Protein 7QST (pdb70)

Nearest PDB structures (foldseek):
  7qst-assembly1_A  TM=1.003E+00  e=1.493E-77  Pyrococcus horikoshii
  7qss-assembly1_A  TM=9.217E-01  e=2.673E-54  Thermococcus litoralis
  7qsu-assembly1_A  TM=8.486E-01  e=2.628E-51  Thermococcus litoralis
  4o1s-assembly1_A  TM=8.705E-01  e=2.000E-12  Thermoplasma volcanium GSS1
  5o9i-assembly2_B  TM=8.134E-01  e=9.096E-09  Methanocaldococcus vulcanius M7

Structure (mmCIF, N/CA/C/O backbone):
data_7QST
#
_entry.id   7QST
#
_cell.length_a   91.080
_cell.length_b   81.870
_cell.length_c   67.690
_cell.angle_alpha   90.000
_cell.angle_beta   112.850
_cell.angle_gamma   90.000
#
_symmetry.space_group_name_H-M   'C 1 2 1'
#
loop_
_entity.id
_entity.type
_entity.pdbx_description
1 polymer 'V-type ATP synthase subunit A'
2 non-polymer 'CADMIUM ION'
3 non-polymer 'NICKEL (II) ION'
4 water water
#
loop_
_atom_site.group_PDB
_atom_site.id
_atom_site.type_symbol
_atom_site.label_atom_id
_atom_site.label_alt_id
_atom_site.label_comp_id
_atom_site.label_asym_id
_atom_site.label_entity_id
_atom_site.label_seq_id
_atom_site.pdbx_PDB_ins_code
_atom_site.Cartn_x
_atom_site.Cartn_y
_atom_site.Cartn_z
_atom_site.occupancy
_atom_site.B_iso_or_equiv
_atom_site.auth_seq_id
_atom_site.auth_comp_id
_atom_site.auth_asym_id
_atom_site.auth_atom_id
_atom_site.pdbx_PDB_model_num
ATOM 1 N N . SER A 1 1 ? -16.07219 -24.92796 30.77191 1.000 58.99844 -2 SER A N 1
ATOM 2 C CA . SER A 1 1 ? -16.15503 -24.02857 29.63628 1.000 72.57505 -2 SER A CA 1
ATOM 3 C C . SER A 1 1 ? -15.93111 -22.59180 30.06527 1.000 73.49713 -2 SER A C 1
ATOM 4 O O . SER A 1 1 ? -16.08431 -22.24622 31.23365 1.000 89.95742 -2 SER A O 1
ATOM 7 N N . GLY A 1 2 ? -15.57475 -21.75131 29.10604 1.000 58.37644 -1 GLY A N 1
ATOM 8 C CA . GLY A 1 2 ? -15.54891 -20.32721 29.29827 1.000 71.57551 -1 GLY A CA 1
ATOM 9 C C . GLY A 1 2 ? -16.85385 -19.63214 28.93870 1.000 77.25144 -1 GLY A C 1
ATOM 10 O O . GLY A 1 2 ? -17.94549 -20.21701 28.95411 1.000 72.17461 -1 GLY A O 1
ATOM 11 N N . LYS A 1 3 ? -16.72836 -18.34129 28.65061 1.000 66.68406 0 LYS A N 1
ATOM 12 C CA . LYS A 1 3 ? -17.84059 -17.48733 28.27418 1.000 61.00817 0 LYS A CA 1
ATOM 13 C C . LYS A 1 3 ? -17.84720 -17.45508 26.75919 1.000 64.15174 0 LYS A C 1
ATOM 14 O O . LYS A 1 3 ? -16.95195 -16.86946 26.14565 1.000 70.09672 0 LYS A O 1
ATOM 20 N N . ALA A 1 4 ? -18.83116 -18.09428 26.14510 1.000 49.49842 1 ALA A N 1
ATOM 21 C CA . ALA A 1 4 ? -18.69337 -18.33651 24.72502 1.000 52.09743 1 ALA A CA 1
ATOM 22 C C . ALA A 1 4 ? -20.07528 -18.39821 24.09181 1.000 54.85289 1 ALA A C 1
ATOM 23 O O . ALA A 1 4 ? -21.10035 -18.43670 24.78066 1.000 53.93692 1 ALA A O 1
ATOM 25 N N . VAL A 1 5 ? -20.08841 -18.43356 22.76011 1.000 43.50790 2 VAL A N 1
ATOM 26 C CA . VAL A 1 5 ? -21.31111 -18.29594 21.97215 1.000 47.80552 2 VAL A CA 1
ATOM 27 C C . VAL A 1 5 ? -21.38547 -19.39711 20.92642 1.000 47.17399 2 VAL A C 1
ATOM 28 O O . VAL A 1 5 ? -20.40032 -20.05166 20.58849 1.000 44.40508 2 VAL A O 1
ATOM 32 N N . ASP A 1 6 ? -22.57268 -19.55715 20.37077 1.000 63.07399 3 ASP A N 1
ATOM 33 C CA . ASP A 1 6 ? -22.75222 -20.53539 19.31585 1.000 37.21120 3 ASP A CA 1
ATOM 34 C C . ASP A 1 6 ? -21.97572 -20.14543 18.05208 1.000 44.02671 3 ASP A C 1
ATOM 35 O O . ASP A 1 6 ? -21.76246 -18.95917 17.75207 1.000 38.95186 3 ASP A O 1
ATOM 40 N N . GLY A 1 7 ? -21.54050 -21.17348 17.31187 1.000 43.91164 4 GLY A N 1
ATOM 41 C CA . GLY A 1 7 ? -20.71758 -20.95427 16.12809 1.000 41.27733 4 GLY A CA 1
ATOM 42 C C . GLY A 1 7 ? -21.41487 -20.19386 15.00845 1.000 50.05386 4 GLY A C 1
ATOM 43 O O . GLY A 1 7 ? -20.74038 -19.58663 14.16835 1.000 60.25779 4 GLY A O 1
ATOM 44 N N . ASP A 1 8 ? -22.76606 -20.19706 14.98172 1.000 40.11906 5 ASP A N 1
ATOM 45 C CA . ASP A 1 8 ? -23.50922 -19.39222 13.99761 1.000 51.86172 5 ASP A CA 1
ATOM 46 C C . ASP A 1 8 ? -23.68257 -17.92273 14.39913 1.000 50.74255 5 ASP A C 1
ATOM 47 O O . ASP A 1 8 ? -24.12256 -17.12125 13.56532 1.000 56.25998 5 ASP A O 1
ATOM 52 N N . THR A 1 9 ? -23.35296 -17.55681 15.63744 1.000 48.55328 6 THR A N 1
ATOM 53 C CA . THR A 1 9 ? -23.46021 -16.18103 16.10406 1.000 49.41396 6 THR A CA 1
ATOM 54 C C . THR A 1 9 ? -22.69254 -15.25339 15.17228 1.000 57.82985 6 THR A C 1
ATOM 55 O O . THR A 1 9 ? -21.48290 -15.41556 14.99318 1.000 59.01198 6 THR A O 1
ATOM 59 N N . LEU A 1 10 ? -23.38904 -14.30266 14.55146 1.000 55.20323 7 LEU A N 1
ATOM 60 C CA . LEU A 1 10 ? -22.70717 -13.35631 13.67825 1.000 56.49228 7 LEU A CA 1
ATOM 61 C C . LEU A 1 10 ? -21.86190 -12.37328 14.49433 1.000 52.38270 7 LEU A C 1
ATOM 62 O O . LEU A 1 10 ? -22.23668 -11.96276 15.59882 1.000 50.93574 7 LEU A O 1
ATOM 67 N N . VAL A 1 11 ? -20.71482 -11.98984 13.93933 1.000 47.27518 8 VAL A N 1
ATOM 68 C CA . VAL A 1 11 ? -19.83635 -10.96078 14.49206 1.000 38.97528 8 VAL A CA 1
ATOM 69 C C . VAL A 1 11 ? -19.52860 -9.94753 13.38863 1.000 54.40742 8 VAL A C 1
ATOM 70 O O . VAL A 1 11 ? -19.20171 -10.33598 12.25411 1.000 52.24799 8 VAL A O 1
ATOM 74 N N . LEU A 1 12 ? -19.63517 -8.65275 13.71537 1.000 49.04029 9 LEU A N 1
ATOM 75 C CA . LEU A 1 12 ? -19.23144 -7.59729 12.79802 1.000 52.63011 9 LEU A CA 1
ATOM 76 C C . LEU A 1 12 ? -17.73465 -7.34211 12.94070 1.000 57.30650 9 LEU A C 1
ATOM 77 O O . LEU A 1 12 ? -17.28486 -6.88446 13.99551 1.000 74.33962 9 LEU A O 1
ATOM 82 N N . THR A 1 13 ? -16.96534 -7.62016 11.87852 1.000 55.06451 10 THR A N 1
ATOM 83 C CA . THR A 1 13 ? -15.53828 -7.32974 11.82757 1.000 59.10183 10 THR A CA 1
ATOM 84 C C . THR A 1 13 ? -15.20829 -6.41874 10.64909 1.000 71.42662 10 THR A C 1
ATOM 85 O O . THR A 1 13 ? -15.90530 -6.41707 9.62230 1.000 74.99562 10 THR A O 1
ATOM 89 N N . LYS A 1 14 ? -14.09923 -5.67965 10.79799 1.000 59.36938 11 LYS A N 1
ATOM 90 C CA . LYS A 1 14 ? -13.59344 -4.82163 9.72783 1.000 68.61914 11 LYS A CA 1
ATOM 91 C C . LYS A 1 14 ? -12.97584 -5.63835 8.59625 1.000 76.74217 11 LYS A C 1
ATOM 92 O O . LYS A 1 14 ? -13.18955 -5.33690 7.41364 1.000 89.35257 11 LYS A O 1
ATOM 98 N N . GLU A 1 15 ? -12.21524 -6.68057 8.94519 1.000 73.13108 12 GLU A N 1
ATOM 99 C CA . GLU A 1 15 ? -11.43104 -7.44555 7.98060 1.000 79.51022 12 GLU A CA 1
ATOM 100 C C . GLU A 1 15 ? -12.27847 -8.39532 7.14959 1.000 80.07038 12 GLU A C 1
ATOM 101 O O . GLU A 1 15 ? -11.89283 -8.72641 6.02244 1.000 87.69746 12 GLU A O 1
ATOM 107 N N . PHE A 1 16 ? -13.41037 -8.86361 7.68222 1.000 71.30121 13 PHE A N 1
ATOM 108 C CA . PHE A 1 16 ? -14.22043 -9.85481 6.98482 1.000 71.20558 13 PHE A CA 1
ATOM 109 C C . PHE A 1 16 ? -15.69678 -9.48399 6.88375 1.000 72.57607 13 PHE A C 1
ATOM 110 O O . PHE A 1 16 ? -16.47489 -10.28076 6.35357 1.000 65.19586 13 PHE A O 1
ATOM 118 N N . GLY A 1 17 ? -16.10698 -8.30848 7.36827 1.000 70.85354 14 GLY A N 1
ATOM 119 C CA . GLY A 1 17 ? -17.51940 -7.97489 7.38175 1.000 53.57489 14 GLY A CA 1
ATOM 120 C C . GLY A 1 17 ? -18.27464 -8.75241 8.44914 1.000 59.33684 14 GLY A C 1
ATOM 121 O O . GLY A 1 17 ? -17.73551 -9.09483 9.50618 1.000 70.61188 14 GLY A O 1
ATOM 122 N N . LEU A 1 18 ? -19.55644 -8.99310 8.18052 1.000 61.63757 15 LEU A N 1
ATOM 123 C CA . LEU A 1 18 ? -20.43232 -9.71342 9.10121 1.000 62.80183 15 LEU A CA 1
ATOM 124 C C . LEU A 1 18 ? -20.30517 -11.21556 8.84988 1.000 54.96947 15 LEU A C 1
ATOM 125 O O . LEU A 1 18 ? -20.64703 -11.70301 7.76709 1.000 70.65137 15 LEU A O 1
ATOM 130 N N . ILE A 1 19 ? -19.81261 -11.95493 9.84086 1.000 62.73278 16 ILE A N 1
ATOM 131 C CA . ILE A 1 19 ? -19.39710 -13.33742 9.60903 1.000 45.23960 16 ILE A CA 1
ATOM 132 C C . ILE A 1 19 ? -19.75831 -14.18238 10.82403 1.000 52.87566 16 ILE A C 1
ATOM 133 O O . ILE A 1 19 ? -19.69147 -13.71328 11.96325 1.000 57.40135 16 ILE A O 1
ATOM 138 N N . LYS A 1 20 ? -20.17740 -15.42144 10.59063 1.000 56.61835 17 LYS A N 1
ATOM 139 C CA . LYS A 1 20 ? -20.38448 -16.32160 11.71673 1.000 53.76972 17 LYS A CA 1
ATOM 140 C C . LYS A 1 20 ? -19.06375 -16.55483 12.44839 1.000 52.57190 17 LYS A C 1
ATOM 141 O O . LYS A 1 20 ? -17.99628 -16.64876 11.83539 1.000 58.60347 17 LYS A O 1
ATOM 147 N N . ILE A 1 21 ? -19.14063 -16.62714 13.77584 1.000 43.21654 18 ILE A N 1
ATOM 148 C CA . ILE A 1 21 ? -17.93196 -16.70226 14.59308 1.000 51.98962 18 ILE A CA 1
ATOM 149 C C . ILE A 1 21 ? -17.14856 -18.00292 14.34655 1.000 58.24836 18 ILE A C 1
ATOM 150 O O . ILE A 1 21 ? -15.91556 -17.99968 14.43675 1.000 55.04723 18 ILE A O 1
ATOM 155 N N . LYS A 1 22 ? -17.81142 -19.12610 14.00745 1.000 46.33368 19 LYS A N 1
ATOM 156 C CA . LYS A 1 22 ? -17.02411 -20.32337 13.68511 1.000 53.19884 19 LYS A CA 1
ATOM 157 C C . LYS A 1 22 ? -16.18678 -20.11294 12.42092 1.000 59.71713 19 LYS A C 1
ATOM 158 O O . LYS A 1 22 ? -15.05090 -20.59942 12.33277 1.000 63.09840 19 LYS A O 1
ATOM 164 N N . GLU A 1 23 ? -16.70627 -19.33912 11.45143 1.000 63.61570 20 GLU A N 1
ATOM 165 C CA . GLU A 1 23 ? -15.97049 -19.09093 10.20724 1.000 60.77274 20 GLU A CA 1
ATOM 166 C C . GLU A 1 23 ? -14.83369 -18.09458 10.40694 1.000 53.79269 20 GLU A C 1
ATOM 167 O O . GLU A 1 23 ? -13.78905 -18.21378 9.76403 1.000 64.14339 20 GLU A O 1
ATOM 173 N N . LEU A 1 24 ? -15.02026 -17.11517 11.29426 1.000 51.78585 21 LEU A N 1
ATOM 174 C CA . LEU A 1 24 ? -13.92609 -16.24581 11.70369 1.000 59.30294 21 LEU A CA 1
ATOM 175 C C . LEU A 1 24 ? -12.85163 -17.03451 12.44062 1.000 64.98359 21 LEU A C 1
ATOM 176 O O . LEU A 1 24 ? -11.64427 -16.84533 12.19982 1.000 62.77004 21 LEU A O 1
ATOM 181 N N . TYR A 1 25 ? -13.27719 -17.93115 13.33771 1.000 55.74690 22 TYR A N 1
ATOM 182 C CA . TYR A 1 25 ? -12.31236 -18.70166 14.10264 1.000 58.26552 22 TYR A CA 1
ATOM 183 C C . TYR A 1 25 ? -11.45823 -19.54240 13.17734 1.000 58.34823 22 TYR A C 1
ATOM 184 O O . TYR A 1 25 ? -10.23356 -19.59923 13.33845 1.000 65.74794 22 TYR A O 1
ATOM 193 N N . GLU A 1 26 ? -12.08218 -20.16468 12.17199 1.000 65.90525 23 GLU A N 1
ATOM 194 C CA . GLU A 1 26 ? -11.31987 -20.97051 11.22163 1.000 70.37745 23 GLU A CA 1
ATOM 195 C C . GLU A 1 26 ? -10.26343 -20.14411 10.49053 1.000 68.80262 23 GLU A C 1
ATOM 196 O O . GLU A 1 26 ? -9.24028 -20.68768 10.06702 1.000 84.65206 23 GLU A O 1
ATOM 202 N N . LYS A 1 27 ? -10.47993 -18.83328 10.34538 1.000 59.93901 24 LYS A N 1
ATOM 203 C CA . LYS A 1 27 ? -9.51597 -17.97723 9.65771 1.000 69.43532 24 LYS A CA 1
ATOM 204 C C . LYS A 1 27 ? -8.40543 -17.47896 10.57963 1.000 69.71388 24 LYS A C 1
ATOM 205 O O . LYS A 1 27 ? -7.27900 -17.24899 10.11677 1.000 64.68527 24 LYS A O 1
ATOM 211 N N . LEU A 1 28 ? -8.69156 -17.28173 11.86682 1.000 66.03038 25 LEU A N 1
ATOM 212 C CA . LEU A 1 28 ? -7.65842 -16.81436 12.78299 1.000 66.71988 25 LEU A CA 1
ATOM 213 C C . LEU A 1 28 ? -6.98204 -17.94020 13.55105 1.000 66.59988 25 LEU A C 1
ATOM 214 O O . LEU A 1 28 ? -6.00016 -17.68821 14.24899 1.000 74.06761 25 LEU A O 1
ATOM 219 N N . ASP A 1 29 ? -7.46601 -19.16892 13.40705 1.000 71.87080 26 ASP A N 1
ATOM 220 C CA . ASP A 1 29 ? -6.99163 -20.30654 14.18986 1.000 78.49664 26 ASP A CA 1
ATOM 221 C C . ASP A 1 29 ? -5.48455 -20.52606 14.04632 1.000 71.55389 26 ASP A C 1
ATOM 222 O O . ASP A 1 29 ? -4.95327 -20.65706 12.93761 1.000 69.55556 26 ASP A O 1
ATOM 227 N N . GLY A 1 30 ? -4.79574 -20.57622 15.18392 1.000 65.29647 27 GLY A N 1
ATOM 228 C CA . GLY A 1 30 ? -3.36621 -20.79612 15.20508 1.000 58.56039 27 GLY A CA 1
ATOM 229 C C . GLY A 1 30 ? -2.50826 -19.71305 14.57701 1.000 67.53732 27 GLY A C 1
ATOM 230 O O . GLY A 1 30 ? -1.27893 -19.86333 14.55323 1.000 81.97887 27 GLY A O 1
ATOM 231 N N . LYS A 1 31 ? -3.09592 -18.63169 14.06349 1.000 63.77150 28 LYS A N 1
ATOM 232 C CA . LYS A 1 31 ? -2.32225 -17.55108 13.44993 1.000 68.00057 28 LYS A CA 1
ATOM 233 C C . LYS A 1 31 ? -1.82477 -16.64535 14.57128 1.000 70.49792 28 LYS A C 1
ATOM 234 O O . LYS A 1 31 ? -2.34283 -15.55898 14.83501 1.000 83.88726 28 LYS A O 1
ATOM 240 N N . GLY A 1 32 ? -0.79771 -17.11648 15.23485 1.000 78.17498 29 GLY A N 1
ATOM 241 C CA . GLY A 1 32 ? -0.26074 -16.53742 16.43622 1.000 76.06787 29 GLY A CA 1
ATOM 242 C C . GLY A 1 32 ? 0.21477 -17.65576 17.34480 1.000 76.70436 29 GLY A C 1
ATOM 243 O O . GLY A 1 32 ? 0.56988 -18.73554 16.87717 1.000 82.36276 29 GLY A O 1
ATOM 244 N N . ARG A 1 33 ? 0.18614 -17.37935 18.64133 1.000 69.23265 30 ARG A N 1
ATOM 245 C CA . ARG A 1 33 ? 0.68513 -18.31039 19.64447 1.000 60.02374 30 ARG A CA 1
ATOM 246 C C . ARG A 1 33 ? -0.48532 -19.09975 20.22699 1.000 63.75371 30 ARG A C 1
ATOM 247 O O . ARG A 1 33 ? -1.46997 -18.50864 20.68453 1.000 58.01833 30 ARG A O 1
ATOM 255 N N . LYS A 1 34 ? -0.37827 -20.43040 20.21335 1.000 59.09247 31 LYS A N 1
ATOM 256 C CA . LYS A 1 34 ? -1.50549 -21.31129 20.50827 1.000 52.27586 31 LYS A CA 1
ATOM 257 C C . LYS A 1 34 ? -1.25989 -22.11412 21.77785 1.000 60.55338 31 LYS A C 1
ATOM 258 O O . LYS A 1 34 ? -0.15491 -22.62058 22.00433 1.000 60.72537 31 LYS A O 1
ATOM 264 N N . ILE A 1 35 ? -2.31135 -22.23851 22.58415 1.000 55.34306 32 ILE A N 1
ATOM 265 C CA . ILE A 1 35 ? -2.32233 -23.01845 23.81029 1.000 53.05007 32 ILE A CA 1
ATOM 266 C C . ILE A 1 35 ? -3.50642 -23.97236 23.71735 1.000 57.07169 32 ILE A C 1
ATOM 267 O O . ILE A 1 35 ? -4.64234 -23.53320 23.49908 1.000 57.42388 32 ILE A O 1
ATOM 272 N N . VAL A 1 36 ? -3.25269 -25.26427 23.91792 1.000 56.72125 33 VAL A N 1
ATOM 273 C CA . VAL A 1 36 ? -4.28113 -26.29684 23.84647 1.000 56.62936 33 VAL A CA 1
ATOM 274 C C . VAL A 1 36 ? -4.36279 -27.00238 25.19527 1.000 61.89916 33 VAL A C 1
ATOM 275 O O . VAL A 1 36 ? -3.33606 -27.41822 25.74799 1.000 64.27247 33 VAL A O 1
ATOM 279 N N . GLU A 1 37 ? -5.58251 -27.14242 25.72010 1.000 65.61012 34 GLU A N 1
ATOM 280 C CA . GLU A 1 37 ? -5.82211 -27.85276 26.98025 1.000 65.65374 34 GLU A CA 1
ATOM 281 C C . GLU A 1 37 ? -7.06791 -28.71844 26.80572 1.000 49.16562 34 GLU A C 1
ATOM 282 O O . GLU A 1 37 ? -8.20066 -28.22114 26.86692 1.000 57.42889 34 GLU A O 1
ATOM 288 N N . GLY A 1 38 ? -6.85464 -30.00983 26.57156 1.000 60.94272 35 GLY A N 1
ATOM 289 C CA . GLY A 1 38 ? -7.97203 -30.88581 26.24492 1.000 65.02097 35 GLY A CA 1
ATOM 290 C C . GLY A 1 38 ? -8.72491 -30.37077 25.02457 1.000 75.08619 35 GLY A C 1
ATOM 291 O O . GLY A 1 38 ? -8.13091 -30.05372 23.98684 1.000 74.25148 35 GLY A O 1
ATOM 292 N N . ASN A 1 39 ? -10.04866 -30.25516 25.16149 1.000 74.75452 36 ASN A N 1
ATOM 293 C CA . ASN A 1 39 ? -10.93765 -29.79930 24.09979 1.000 72.45008 36 ASN A CA 1
ATOM 294 C C . ASN A 1 39 ? -10.99659 -28.27849 23.96868 1.000 73.11237 36 ASN A C 1
AT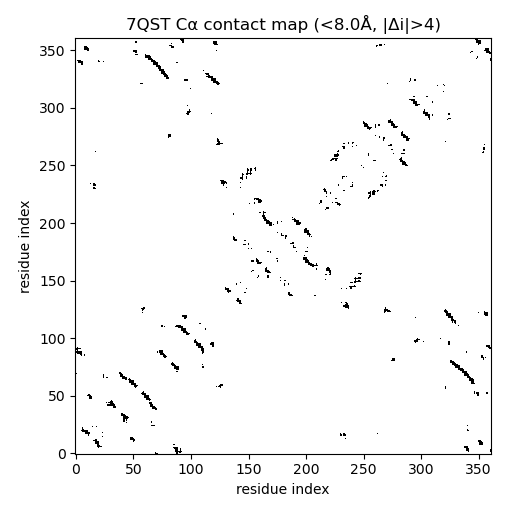OM 295 O O . ASN A 1 39 ? -11.83223 -27.78026 23.19506 1.000 66.69501 36 ASN A O 1
ATOM 300 N N . GLU A 1 40 ? -10.15707 -27.53114 24.69220 1.000 59.49175 37 GLU A N 1
ATOM 301 C CA . GLU A 1 40 ? -10.15968 -26.07804 24.58378 1.000 51.91517 37 GLU A CA 1
ATOM 302 C C . GLU A 1 40 ? -8.86911 -25.59203 23.94219 1.000 48.65875 37 GLU A C 1
ATOM 303 O O . GLU A 1 40 ? -7.80414 -26.18889 24.11794 1.000 61.02732 37 GLU A O 1
ATOM 309 N N . GLU A 1 41 ? -8.97021 -24.48047 23.22115 1.000 47.78069 38 GLU A N 1
ATOM 310 C CA . GLU A 1 41 ? -7.84860 -23.89717 22.49315 1.000 56.07441 38 GLU A CA 1
ATOM 311 C C . GLU A 1 41 ? -7.94079 -22.38132 22.52721 1.000 51.60270 38 GLU A C 1
ATOM 312 O O . GLU A 1 41 ? -9.02337 -21.81143 22.34299 1.000 58.44562 38 GLU A O 1
ATOM 318 N N . TRP A 1 42 ? -6.79633 -21.73949 22.75152 1.000 50.28821 39 TRP A N 1
ATOM 319 C CA . TRP A 1 42 ? -6.67643 -20.29271 22.73852 1.000 44.30655 39 TRP A CA 1
ATOM 320 C C . TRP A 1 42 ? -5.55022 -19.89670 21.79849 1.000 56.62078 39 TRP A C 1
ATOM 321 O O . TRP A 1 42 ? -4.47637 -20.51364 21.80860 1.000 58.54539 39 TRP A O 1
ATOM 332 N N . THR A 1 43 ? -5.79457 -18.87163 20.98075 1.000 46.91175 40 THR A N 1
ATOM 333 C CA . THR A 1 43 ? -4.75625 -18.29769 20.13219 1.000 51.16443 40 THR A CA 1
ATOM 334 C C . THR A 1 43 ? -4.62067 -16.81475 20.44279 1.000 55.29423 40 THR A C 1
ATOM 335 O O . THR A 1 43 ? -5.61386 -16.07375 20.41857 1.000 62.66514 40 THR A O 1
ATOM 339 N N . GLU A 1 44 ? -3.39982 -16.39968 20.76670 1.000 56.43244 41 GLU A N 1
ATOM 340 C CA . GLU A 1 44 ? -3.03131 -14.98954 20.83259 1.000 65.44518 41 GLU A CA 1
ATOM 341 C C . GLU A 1 44 ? -2.61271 -14.56169 19.43778 1.000 67.49972 41 GLU A C 1
ATOM 342 O O . GLU A 1 44 ? -1.56641 -15.00251 18.94091 1.000 82.19101 41 GLU A O 1
ATOM 348 N N . LEU A 1 45 ? -3.43048 -13.72487 18.80191 1.000 61.67989 42 LEU A N 1
ATOM 349 C CA . LEU A 1 45 ? -3.25848 -13.44835 17.38069 1.000 68.86664 42 LEU A CA 1
ATOM 350 C C . LEU A 1 45 ? -1.97369 -12.67845 17.13190 1.000 72.17811 42 LEU A C 1
ATOM 351 O O . LEU A 1 45 ? -1.69028 -11.69856 17.82709 1.000 70.83107 42 LEU A O 1
ATOM 356 N N . GLU A 1 46 ? -1.20664 -13.10373 16.12001 1.000 78.87442 43 GLU A N 1
ATOM 357 C CA . GLU A 1 46 ? -0.02472 -12.33524 15.73420 1.000 81.72939 43 GLU A CA 1
ATOM 358 C C . GLU A 1 46 ? -0.40954 -10.94338 15.25135 1.000 81.39276 43 GLU A C 1
ATOM 359 O O . GLU A 1 46 ? 0.31771 -9.97513 15.49388 1.000 92.43847 43 GLU A O 1
ATOM 365 N N . LYS A 1 47 ? -1.54573 -10.81861 14.57918 1.000 82.65621 44 LYS A N 1
ATOM 366 C CA . LYS A 1 47 ? -2.03281 -9.52193 14.10786 1.000 88.76258 44 LYS A CA 1
ATOM 367 C C . LYS A 1 47 ? -3.45888 -9.32731 14.59383 1.000 76.79700 44 LYS A C 1
ATOM 368 O O . LYS A 1 47 ? -4.37556 -10.01370 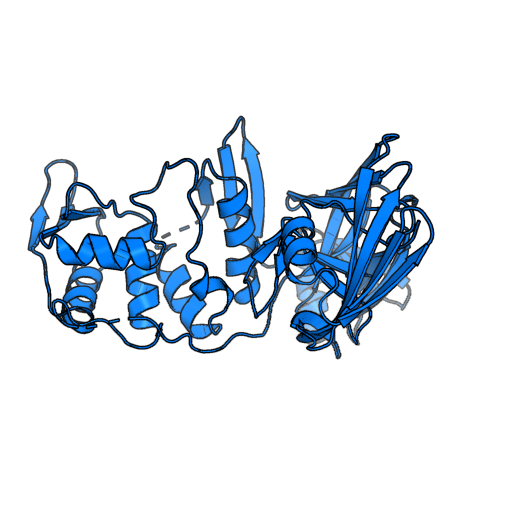14.09381 1.000 79.04356 44 LYS A O 1
ATOM 374 N N . PRO A 1 48 ? -3.69854 -8.42960 15.55006 1.000 67.80614 45 PRO A N 1
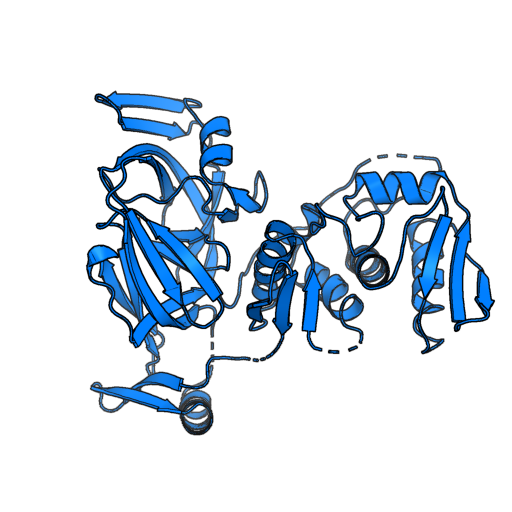ATOM 375 C CA . PRO A 1 48 ? -5.05970 -8.25350 16.06435 1.000 70.94745 45 PRO A CA 1
ATOM 376 C C . PRO A 1 48 ? -5.99233 -7.77230 14.96446 1.000 77.73336 45 PRO A C 1
ATOM 377 O O . PRO A 1 48 ? -5.57939 -7.10852 14.00900 1.000 86.97504 45 PRO A O 1
ATOM 381 N N . ILE A 1 49 ? -7.26289 -8.13121 15.09186 1.000 65.77351 46 ILE A N 1
ATOM 382 C CA . ILE A 1 49 ? -8.22607 -7.72007 14.07985 1.000 61.81109 46 ILE A CA 1
ATOM 383 C C . ILE A 1 49 ? -9.12203 -6.66114 14.69443 1.000 69.17243 46 ILE A C 1
ATOM 384 O O . ILE A 1 49 ? -9.00655 -6.35635 15.88526 1.000 70.58745 46 ILE A O 1
ATOM 389 N N . THR A 1 50 ? -10.01895 -6.09128 13.89519 1.000 66.61881 47 THR A N 1
ATOM 390 C CA . THR A 1 50 ? -10.88733 -5.01233 14.34526 1.000 64.38844 47 THR A CA 1
ATOM 391 C C . THR A 1 50 ? -12.32676 -5.50205 14.38216 1.000 54.54727 47 THR A C 1
ATOM 392 O O . THR A 1 50 ? -12.80226 -6.11040 13.41885 1.000 69.22486 47 THR A O 1
ATOM 396 N N . VAL A 1 51 ? -12.99705 -5.28381 15.51642 1.000 55.78070 48 VAL A N 1
ATOM 397 C CA . VAL A 1 51 ? -14.41485 -5.59316 15.68218 1.000 45.85868 48 VAL A CA 1
ATOM 398 C C . VAL A 1 51 ? -15.07956 -4.33258 16.23101 1.000 55.86194 48 VAL A C 1
ATOM 399 O O . VAL A 1 51 ? -14.49619 -3.23652 16.18229 1.000 57.89559 48 VAL A O 1
ATOM 403 N N . TYR A 1 52 ? -16.28810 -4.47250 16.77557 1.000 48.06534 49 TYR A N 1
ATOM 404 C CA . TYR A 1 52 ? -17.02969 -3.34315 17.31078 1.000 52.89870 49 TYR A CA 1
ATOM 405 C C . TYR A 1 52 ? -17.42958 -3.62058 18.75983 1.000 58.93156 49 TYR A C 1
ATOM 406 O O . TYR A 1 52 ? -17.78096 -4.74938 19.13418 1.000 47.94529 49 TYR A O 1
ATOM 415 N N . GLY A 1 53 ? -17.36077 -2.57586 19.57992 1.000 54.75808 50 GLY A N 1
ATOM 416 C CA . GLY A 1 53 ? -17.76982 -2.72434 20.96182 1.000 57.62830 50 GLY A CA 1
ATOM 417 C C . GLY A 1 53 ? -18.15836 -1.40687 21.59222 1.000 70.04861 50 GLY A C 1
ATOM 418 O O . GLY A 1 53 ? -18.05335 -0.33004 20.99437 1.000 73.61424 50 GLY A O 1
ATOM 419 N N . TYR A 1 54 ? -18.61768 -1.53301 22.83457 1.000 62.47018 51 TYR A N 1
ATOM 420 C CA . TYR A 1 54 ? -19.08588 -0.41551 23.63860 1.000 60.73767 51 TYR A CA 1
ATOM 421 C C . TYR A 1 54 ? -17.90934 0.14767 24.42835 1.000 65.61989 51 TYR A C 1
ATOM 422 O O . TYR A 1 54 ? -17.24440 -0.57702 25.17570 1.000 73.72018 51 TYR A O 1
ATOM 431 N N . LYS A 1 55 ? -17.65320 1.43619 24.25256 1.000 64.72110 52 LYS A N 1
ATOM 432 C CA . LYS A 1 55 ? -16.44126 2.06415 24.76106 1.000 77.31576 52 LYS A CA 1
ATOM 433 C C . LYS A 1 55 ? -16.74077 3.54526 24.90012 1.000 87.42039 52 LYS A C 1
ATOM 434 O O . LYS A 1 55 ? -17.15015 4.18636 23.92438 1.000 84.34734 52 LYS A O 1
ATOM 440 N N . ASP A 1 56 ? -16.59698 4.07247 26.11487 1.000 89.23111 53 ASP A N 1
ATOM 441 C CA . ASP A 1 56 ? -16.76361 5.50761 26.36226 1.000 98.35569 53 ASP A CA 1
ATOM 442 C C . ASP A 1 56 ? -18.14759 5.99541 25.94003 1.000 85.23807 53 ASP A C 1
ATOM 443 O O . ASP A 1 56 ? -18.31815 7.14687 25.54093 1.000 84.21207 53 ASP A O 1
ATOM 448 N N . GLY A 1 57 ? -19.14358 5.11240 26.02788 1.000 79.42553 54 GLY A N 1
ATOM 449 C CA . GLY A 1 57 ? -20.51803 5.43855 25.70721 1.000 82.47972 54 GLY A CA 1
ATOM 450 C C . GLY A 1 57 ? -20.90053 5.31133 24.24498 1.000 92.65163 54 GLY A C 1
ATOM 451 O O . GLY A 1 57 ? -22.02373 5.68450 23.87789 1.000 87.63684 54 GLY A O 1
ATOM 452 N N . LYS A 1 58 ? -20.01589 4.79905 23.39630 1.000 87.43791 55 LYS A N 1
ATOM 453 C CA . LYS A 1 58 ? -20.31282 4.69850 21.98183 1.000 76.79875 55 LYS A CA 1
ATOM 454 C C . LYS A 1 58 ? -20.04478 3.28104 21.49519 1.000 79.91833 55 LYS A C 1
ATOM 455 O O . LYS A 1 58 ? -19.30524 2.50346 22.11570 1.000 59.91536 55 LYS A O 1
ATOM 461 N N . ILE A 1 59 ? -20.68889 2.93383 20.38685 1.000 72.37986 56 ILE A N 1
ATOM 462 C CA . ILE A 1 59 ? -20.42062 1.67776 19.71029 1.000 54.20168 56 ILE A CA 1
ATOM 463 C C . ILE A 1 59 ? -19.45595 2.00455 18.58264 1.000 61.20127 56 ILE A C 1
ATOM 464 O O . ILE A 1 59 ? -19.80349 2.73035 17.64551 1.000 70.91435 56 ILE A O 1
ATOM 469 N N . VAL A 1 60 ? -18.21233 1.52554 18.70079 1.000 59.06742 57 VAL A N 1
ATOM 470 C CA . VAL A 1 60 ? -17.11568 1.97468 17.84708 1.000 58.34886 57 VAL A CA 1
ATOM 471 C C . VAL A 1 60 ? -16.19198 0.79823 17.54672 1.000 61.10249 57 VAL A C 1
ATOM 472 O O . VAL A 1 60 ? -16.39077 -0.32386 18.03356 1.000 54.49570 57 VAL A O 1
ATOM 476 N N . GLU A 1 61 ? -15.17046 1.06732 16.73148 1.000 50.04970 58 GLU A N 1
ATOM 477 C CA . GLU A 1 61 ? -14.17197 0.05796 16.39194 1.000 71.21328 58 GLU A CA 1
ATOM 478 C C . GLU A 1 61 ? -13.19391 -0.15915 17.54272 1.000 72.14521 58 GLU A C 1
ATOM 479 O O . GLU A 1 61 ? -12.79368 0.78808 18.22032 1.000 85.22754 58 GLU A O 1
ATOM 485 N N . ILE A 1 62 ? -12.81059 -1.42097 17.76078 1.000 73.06753 59 ILE A N 1
ATOM 486 C CA . ILE A 1 62 ? -11.89413 -1.80390 18.83647 1.000 67.88033 59 ILE A CA 1
ATOM 487 C C . ILE A 1 62 ? -11.08612 -3.02125 18.39528 1.000 71.00303 59 ILE A C 1
ATOM 488 O O . ILE A 1 62 ? -11.46401 -3.74538 17.46943 1.000 71.83092 59 ILE A O 1
ATOM 493 N N . LYS A 1 63 ? -9.97097 -3.26709 19.08432 1.000 68.87941 60 LYS A N 1
ATOM 494 C CA . LYS A 1 63 ? -9.12629 -4.39174 18.69713 1.000 74.58285 60 LYS A CA 1
ATOM 495 C C . LYS A 1 63 ? -9.55625 -5.68271 19.38485 1.000 65.01509 60 LYS A C 1
ATOM 496 O O . LYS A 1 63 ? -10.05917 -5.69019 20.51242 1.000 59.66700 60 LYS A O 1
ATOM 502 N N . ALA A 1 64 ? -9.38544 -6.77939 18.66004 1.000 64.06272 61 ALA A N 1
ATOM 503 C CA . ALA A 1 64 ? -9.57643 -8.12691 19.16586 1.000 61.43898 61 ALA A CA 1
ATOM 504 C C . ALA A 1 64 ? -8.24403 -8.85245 19.04534 1.000 66.83237 61 ALA A C 1
ATOM 505 O O . ALA A 1 64 ? -7.64762 -8.88114 17.95660 1.000 59.85703 61 ALA A O 1
ATOM 507 N N . THR A 1 65 ? -7.79314 -9.43108 20.17287 1.000 63.04056 62 THR A N 1
ATOM 508 C CA . THR A 1 65 ? -6.43298 -9.93219 20.35376 1.000 63.95540 62 THR A CA 1
ATOM 509 C C . THR A 1 65 ? -6.31659 -11.44751 20.51618 1.000 62.26319 62 THR A C 1
ATOM 510 O O . THR A 1 65 ? -5.20109 -11.97763 20.42228 1.000 60.30194 62 THR A O 1
ATOM 514 N N . HIS A 1 66 ? -7.41501 -12.15571 20.76481 1.000 59.81672 63 HIS A N 1
ATOM 515 C CA . HIS A 1 66 ? -7.36200 -13.57664 21.07733 1.000 59.32003 63 HIS A CA 1
ATOM 516 C C . HIS A 1 66 ? -8.63984 -14.25421 20.61266 1.000 52.43075 63 HIS A C 1
ATOM 517 O O . HIS A 1 66 ? -9.72483 -13.67870 20.71250 1.000 63.16782 63 HIS A O 1
ATOM 524 N N . VAL A 1 67 ? -8.50956 -15.51026 20.17702 1.000 50.66320 64 VAL A N 1
ATOM 525 C CA . VAL A 1 67 ? -9.66164 -16.34534 19.83510 1.000 55.09039 64 VAL A CA 1
ATOM 526 C C . VAL A 1 67 ? -9.64337 -17.64347 20.63340 1.000 47.90357 64 VAL A C 1
ATOM 527 O O . VAL A 1 67 ? -8.59181 -18.13942 21.04659 1.000 59.56324 64 VAL A O 1
ATOM 531 N N . TYR A 1 68 ? -10.82584 -18.22910 20.78449 1.000 55.24426 65 TYR A N 1
ATOM 532 C CA . TYR A 1 68 ? -11.03454 -19.38507 21.64176 1.000 50.12826 65 TYR A CA 1
ATOM 533 C C . TYR A 1 68 ? -12.03746 -20.34569 21.02152 1.000 57.45896 65 TYR A C 1
ATOM 534 O O . TYR A 1 68 ? -13.06673 -19.92245 20.48486 1.000 57.48914 65 TYR A O 1
ATOM 543 N N . LYS A 1 69 ? -11.76328 -21.63964 21.16788 1.000 62.58072 66 LYS A N 1
ATOM 544 C CA . LYS A 1 69 ? -12.75061 -22.66947 20.85362 1.000 62.14297 66 LYS A CA 1
ATOM 545 C C . LYS A 1 69 ? -12.75072 -23.72348 21.95195 1.000 59.68249 66 LYS A C 1
ATOM 546 O O . LYS A 1 69 ? -11.68977 -24.18554 22.38369 1.000 53.40883 66 LYS A O 1
ATOM 552 N N . GLY A 1 70 ? -13.93764 -24.10666 22.39305 1.000 47.35631 67 GLY A N 1
ATOM 553 C CA . GLY A 1 70 ? -14.04272 -25.23071 23.29773 1.000 59.86147 67 GLY A CA 1
ATOM 554 C C . GLY A 1 70 ? -15.40847 -25.87322 23.21010 1.000 56.32290 67 GLY A C 1
ATOM 555 O O . GLY A 1 70 ? -16.15445 -25.65917 22.25052 1.000 57.68492 67 GLY A O 1
ATOM 556 N N . VAL A 1 71 ? -15.76077 -26.64413 24.22028 1.000 53.17897 68 VAL A N 1
ATOM 557 C CA . VAL A 1 71 ? -17.00241 -27.39472 24.20544 1.000 62.81673 68 VAL A CA 1
ATOM 558 C C . VAL A 1 71 ? -17.79090 -27.04038 25.45332 1.000 59.40347 68 VAL A C 1
ATOM 559 O O . VAL A 1 71 ? -17.22016 -26.84432 26.53097 1.000 82.57083 68 VAL A O 1
ATOM 563 N N . SER A 1 72 ? -19.09482 -26.91304 25.29476 1.000 53.83552 69 SER A N 1
ATOM 564 C CA . SER A 1 72 ? -20.00974 -26.65282 26.38477 1.000 53.17993 69 SER A CA 1
ATOM 565 C C . SER A 1 72 ? -20.97303 -27.81688 26.46902 1.000 63.56339 69 SER A C 1
ATOM 566 O O . SER A 1 72 ? -21.34590 -28.38560 25.44085 1.000 73.35031 69 SER A O 1
ATOM 569 N N . SER A 1 73 ? -21.36307 -28.17980 27.69191 1.000 72.88327 70 SER A N 1
ATOM 570 C CA . SER A 1 73 ? -22.26498 -29.31409 27.87553 1.000 71.39099 70 SER A CA 1
ATOM 571 C C . SER A 1 73 ? -23.71576 -28.95026 27.58415 1.000 60.61106 70 SER A C 1
ATOM 572 O O . SER A 1 73 ? -24.55370 -29.84743 27.44213 1.000 58.46632 70 SER A O 1
ATOM 575 N N . GLY A 1 74 ? -24.02333 -27.65807 27.49744 1.000 58.72326 71 GLY A N 1
ATOM 576 C CA . GLY A 1 74 ? -25.35328 -27.17516 27.18210 1.000 57.43940 71 GLY A CA 1
ATOM 577 C C . GLY A 1 74 ? -25.25732 -25.71192 26.80934 1.000 61.66290 71 GLY A C 1
ATOM 578 O O . GLY A 1 74 ? -24.18663 -25.10264 26.87910 1.000 48.38422 71 GLY A O 1
ATOM 579 N N . MET A 1 75 ? -26.39441 -25.14282 26.40279 1.000 46.32123 72 MET A N 1
ATOM 580 C CA . MET A 1 75 ? -26.42191 -23.74948 25.98891 1.000 52.68666 72 MET A CA 1
ATOM 581 C C . MET A 1 75 ? -27.70430 -23.10576 26.48742 1.000 53.53399 72 MET A C 1
ATOM 582 O O . MET A 1 75 ? -28.65125 -23.79197 26.87707 1.000 48.70818 72 MET A O 1
ATOM 587 N N . VAL A 1 76 ? -27.70629 -21.77230 26.53282 1.000 38.85993 73 VAL A N 1
ATOM 588 C CA . VAL A 1 76 ? -28.90046 -20.97174 26.77652 1.000 45.77044 73 VAL A CA 1
ATOM 589 C C . VAL A 1 76 ? -29.24973 -20.22498 25.49359 1.000 50.43550 73 VAL A C 1
ATOM 590 O O . VAL A 1 76 ? -28.37836 -19.62895 24.84748 1.000 48.07324 73 VAL A O 1
ATOM 594 N N . GLU A 1 77 ? -30.51445 -20.26849 25.12206 1.000 46.61410 74 GLU A N 1
ATOM 595 C CA . GLU A 1 77 ? -31.02697 -19.53050 23.98240 1.000 56.86391 74 GLU A CA 1
ATOM 596 C C . GLU A 1 77 ? -31.99959 -18.47304 24.48435 1.000 56.48046 74 GLU A C 1
ATOM 597 O O . GLU A 1 77 ? -32.96851 -18.79227 25.19003 1.000 53.00760 74 GLU A O 1
ATOM 603 N N . ILE A 1 78 ? -31.73913 -17.22829 24.10186 1.000 57.30019 75 ILE A N 1
ATOM 604 C CA . ILE A 1 78 ? -32.45948 -16.04863 24.56726 1.000 56.02100 75 ILE A CA 1
ATOM 605 C C . ILE A 1 78 ? -33.12231 -15.37810 23.36588 1.000 54.78761 75 ILE A C 1
ATOM 606 O O . ILE A 1 78 ? -32.43582 -14.95408 22.42360 1.000 52.66462 75 ILE A O 1
ATOM 611 N N . ARG A 1 79 ? -34.44370 -15.27730 23.39892 1.000 51.24456 76 ARG A N 1
ATOM 612 C CA . ARG A 1 79 ? -35.21355 -14.63817 22.34220 1.000 54.74509 76 ARG A CA 1
ATOM 613 C C . ARG A 1 79 ? -35.83138 -13.37246 22.91301 1.000 65.01976 76 ARG A C 1
ATOM 614 O O . ARG A 1 79 ? -36.51018 -13.42248 23.94802 1.000 69.92448 76 ARG A O 1
ATOM 622 N N . THR A 1 80 ? -35.58097 -12.24272 22.25064 1.000 58.72279 77 THR A N 1
ATOM 623 C CA . THR A 1 80 ? -36.13311 -10.97103 22.68155 1.000 65.60481 77 THR A CA 1
ATOM 624 C C . THR A 1 80 ? -37.24327 -10.54766 21.74726 1.000 76.06995 77 THR A C 1
ATOM 625 O O . THR A 1 80 ? -37.50447 -11.13721 20.69705 1.000 60.48946 77 THR A O 1
ATOM 629 N N . ARG A 1 81 ? -37.85432 -9.44946 22.11825 1.000 92.73007 78 ARG A N 1
ATOM 630 C CA . ARG A 1 81 ? -39.03249 -9.02052 21.41555 1.000 94.57457 78 ARG A CA 1
ATOM 631 C C . ARG A 1 81 ? -38.71293 -8.47701 20.01000 1.000 95.15286 78 ARG A C 1
ATOM 632 O O . ARG A 1 81 ? -39.40562 -8.81982 19.04405 1.000 96.19195 78 ARG A O 1
ATOM 640 N N . THR A 1 82 ? -37.67972 -7.64452 19.85436 1.000 79.49036 79 THR A N 1
ATOM 641 C CA . THR A 1 82 ? -37.33840 -7.15444 18.51877 1.000 69.74136 79 THR A CA 1
ATOM 642 C C . THR A 1 82 ? -36.95132 -8.26353 17.54408 1.000 72.80421 79 THR A C 1
ATOM 643 O O . THR A 1 82 ? -36.79194 -7.98136 16.34970 1.000 58.79190 79 THR A O 1
ATOM 647 N N . GLY A 1 83 ? -36.75911 -9.49367 18.02312 1.000 66.80499 80 GLY A N 1
ATOM 648 C CA . GLY A 1 83 ? -36.36781 -10.60908 17.18916 1.000 50.52825 80 GLY A CA 1
ATOM 649 C C . GLY A 1 83 ? -34.94280 -11.10175 17.36787 1.000 59.72508 80 GLY A C 1
ATOM 650 O O . GLY A 1 83 ? -34.50478 -11.95900 16.59112 1.000 50.65451 80 GLY A O 1
ATOM 651 N N . ARG A 1 84 ? -34.18443 -10.58597 18.33333 1.000 63.11583 81 ARG A N 1
ATOM 652 C CA . ARG A 1 84 ? -32.87445 -11.17924 18.56834 1.000 55.79256 81 ARG A CA 1
ATOM 653 C C . ARG A 1 84 ? -33.04290 -12.59345 19.10022 1.000 51.22755 81 ARG A C 1
ATOM 654 O O . ARG A 1 84 ? -33.96559 -12.87491 19.86830 1.000 56.92728 81 ARG A O 1
ATOM 662 N N . LYS A 1 85 ? -32.18430 -13.49892 18.63352 1.000 51.82357 82 LYS A N 1
ATOM 663 C CA . LYS A 1 85 ? -32.15058 -14.87930 19.12188 1.000 62.90052 82 LYS A CA 1
ATOM 664 C C . LYS A 1 85 ? -30.67368 -15.22406 19.29927 1.000 58.74920 82 LYS A C 1
ATOM 665 O O . LYS A 1 85 ? -29.94828 -15.39526 18.31666 1.000 62.40099 82 LYS A O 1
ATOM 671 N N . ILE A 1 86 ? -30.20301 -15.26551 20.54094 1.000 55.80459 83 ILE A N 1
ATOM 672 C CA . ILE A 1 86 ? -28.78513 -15.51841 20.77594 1.000 49.41402 83 ILE A CA 1
ATOM 673 C C . ILE A 1 86 ? -28.61541 -16.81531 21.56145 1.000 53.99978 83 ILE A C 1
ATOM 674 O O . ILE A 1 86 ? -29.39706 -17.12400 22.47052 1.000 46.68335 83 ILE A O 1
ATOM 679 N N . LYS A 1 87 ? -27.62113 -17.60089 21.16352 1.000 49.20277 84 LYS A N 1
ATOM 680 C CA . LYS A 1 87 ? -27.34946 -18.90854 21.75001 1.000 46.11095 84 LYS A CA 1
ATOM 681 C C . LYS A 1 87 ? -25.95147 -18.86444 22.36485 1.000 50.67000 84 LYS A C 1
ATOM 682 O O . LYS A 1 87 ? -24.96705 -18.72801 21.63174 1.000 51.33553 84 LYS A O 1
ATOM 688 N N . VAL A 1 88 ? -25.85977 -18.97838 23.70595 1.000 46.91619 85 VAL A N 1
ATOM 689 C CA . VAL A 1 88 ? -24.62830 -18.71844 24.46979 1.000 37.61394 85 VAL A CA 1
ATOM 690 C C . VAL A 1 88 ? -24.43126 -19.74817 25.59729 1.000 40.14366 85 VAL A C 1
ATOM 691 O O . VAL A 1 88 ? -25.36564 -20.40605 26.04763 1.000 44.50965 85 VAL A O 1
ATOM 695 N N . THR A 1 89 ? -23.19799 -19.87395 26.07936 1.000 35.68913 86 THR A N 1
ATOM 696 C CA . THR A 1 89 ? -22.97313 -20.70439 27.28040 1.000 52.60769 86 THR A CA 1
ATOM 697 C C . THR A 1 89 ? -23.66815 -20.11253 28.51200 1.000 47.97641 86 THR A C 1
ATOM 698 O O . THR A 1 89 ? -23.86109 -18.89538 28.60946 1.000 57.04457 86 THR A O 1
ATOM 702 N N . PRO A 1 90 ? -24.02632 -20.95713 29.47873 1.000 46.55361 87 PRO A N 1
ATOM 703 C CA . PRO A 1 90 ? -24.74226 -20.46365 30.67672 1.000 45.98814 87 PRO A CA 1
ATOM 704 C C . PRO A 1 90 ? -24.03421 -19.35264 31.46411 1.000 45.46054 87 PRO A C 1
ATOM 705 O O . PRO A 1 90 ? -24.71522 -18.51483 32.07274 1.000 51.88382 87 PRO A O 1
ATOM 709 N N . ILE A 1 91 ? -22.69926 -19.29877 31.46645 1.000 40.59952 88 ILE A N 1
ATOM 710 C CA . ILE A 1 91 ? -21.98764 -18.24237 32.18002 1.000 45.14148 88 ILE A CA 1
ATOM 711 C C . ILE A 1 91 ? -21.66374 -17.03965 31.29533 1.000 59.37904 88 ILE A C 1
ATOM 712 O O . ILE A 1 91 ? -21.05938 -16.06888 31.77628 1.000 58.27867 88 ILE A O 1
ATOM 717 N N . HIS A 1 92 ? -22.04113 -17.06331 30.02234 1.000 54.38528 89 HIS A N 1
ATOM 718 C CA . HIS A 1 92 ? -21.83387 -15.88073 29.20019 1.000 46.37649 89 HIS A CA 1
ATOM 719 C C . HIS A 1 92 ? -22.64764 -14.73471 29.76929 1.000 42.17094 89 HIS A C 1
ATOM 720 O O . HIS A 1 92 ? -23.73773 -14.93623 30.31806 1.000 47.47882 89 HIS A O 1
ATOM 727 N N . ARG A 1 93 ? -22.10044 -13.53122 29.66983 1.000 39.66642 90 ARG A N 1
ATOM 728 C CA . ARG A 1 93 ? -22.69362 -12.36181 30.31708 1.000 48.34006 90 ARG A CA 1
ATOM 729 C C . ARG A 1 93 ? -23.45792 -11.49714 29.32124 1.000 53.99393 90 ARG A C 1
ATOM 730 O O . ARG A 1 93 ? -23.02092 -11.28403 28.17981 1.000 47.66608 90 ARG A O 1
ATOM 738 N N . LEU A 1 94 ? -24.60951 -11.00997 29.75334 1.000 50.51924 91 LEU A N 1
ATOM 739 C CA . LEU A 1 94 ? -25.28384 -9.93536 29.04593 1.000 56.14331 91 LEU A CA 1
ATOM 740 C C . LEU A 1 94 ? -25.45272 -8.76730 30.00171 1.000 61.74992 91 LEU A C 1
ATOM 741 O O . LEU A 1 94 ? -25.15148 -8.86075 31.19880 1.000 53.10560 91 LEU A O 1
ATOM 746 N N . PHE A 1 95 ? -25.94764 -7.65750 29.46935 1.000 60.74374 92 PHE A N 1
ATOM 747 C CA . PHE A 1 95 ? -26.13961 -6.43645 30.24482 1.000 45.50908 92 PHE A CA 1
ATOM 748 C C . PHE A 1 95 ? -27.62571 -6.14026 30.35707 1.000 55.49436 92 PHE A C 1
ATOM 749 O O . PHE A 1 95 ? -28.30516 -5.99858 29.33280 1.000 71.53764 92 PHE A O 1
ATOM 757 N N . THR A 1 96 ? -28.12542 -6.04113 31.58734 1.000 49.96793 93 THR A N 1
ATOM 758 C CA . THR A 1 96 ? -29.34217 -5.28103 31.85499 1.000 52.33211 93 THR A CA 1
ATOM 759 C C . THR A 1 96 ? -28.96387 -3.80946 32.13128 1.000 59.07018 93 THR A C 1
ATOM 760 O O . THR A 1 96 ? -27.78583 -3.46118 32.24345 1.000 57.53418 93 THR A O 1
ATOM 764 N N . GLY A 1 97 ? -29.95239 -2.93115 32.22828 1.000 49.92150 94 GLY A N 1
ATOM 765 C CA . GLY A 1 97 ? -29.60209 -1.56253 32.54522 1.000 71.20994 94 GLY A CA 1
ATOM 766 C C . GLY A 1 97 ? -30.78916 -0.62647 32.54611 1.000 77.63214 94 GLY A C 1
ATOM 767 O O . GLY A 1 97 ? -31.92994 -1.01254 32.28156 1.000 76.11157 94 GLY A O 1
ATOM 768 N N . ARG A 1 98 ? -30.48301 0.62657 32.88382 1.000 84.24484 95 ARG A N 1
ATOM 769 C CA . ARG A 1 98 ? -31.47656 1.69048 32.95375 1.000 79.83276 95 ARG A CA 1
ATOM 770 C C . ARG A 1 98 ? -30.89127 2.98651 32.39724 1.000 76.80917 95 ARG A C 1
ATOM 771 O O . ARG A 1 98 ? -29.66701 3.19191 32.37712 1.000 79.82327 95 ARG A O 1
ATOM 779 N N . VAL A 1 99 ? -31.80544 3.86432 31.95118 1.000 74.79472 96 VAL A N 1
ATOM 780 C CA . VAL A 1 99 ? -31.49147 5.22517 31.51527 1.000 68.70517 96 VAL A CA 1
ATOM 781 C C . VAL A 1 99 ? -31.66396 6.15631 32.70493 1.000 77.70163 96 VAL A C 1
ATOM 782 O O . VAL A 1 99 ? -32.74612 6.20913 33.30054 1.000 79.88734 96 VAL A O 1
ATOM 786 N N . THR A 1 100 ? -30.62216 6.92313 33.03075 1.000 91.91654 97 THR A N 1
ATOM 787 C CA . THR A 1 100 ? -30.63124 7.84989 34.16156 1.000 106.75845 97 THR A CA 1
ATOM 788 C C . THR A 1 100 ? -30.33861 9.25576 33.64372 1.000 105.10344 97 THR A C 1
ATOM 789 O O . THR A 1 100 ? -30.04376 9.45324 32.46092 1.000 93.36706 97 THR A O 1
ATOM 793 N N . LYS A 1 101 ? -30.39923 10.24164 34.54535 1.000 123.38806 98 LYS A N 1
ATOM 794 C CA . LYS A 1 101 ? -30.07717 11.61419 34.16013 1.000 126.11048 98 LYS A CA 1
ATOM 795 C C . LYS A 1 101 ? -28.64406 11.73216 33.63014 1.000 127.70050 98 LYS A C 1
ATOM 796 O O . LYS A 1 101 ? -28.35588 12.58174 32.78149 1.000 123.93011 98 LYS A O 1
ATOM 799 N N . ASP A 1 102 ? -27.73535 10.87989 34.09747 1.000 132.02357 99 ASP A N 1
ATOM 800 C CA . ASP A 1 102 ? -26.33080 10.88801 33.66326 1.000 137.84491 99 ASP A CA 1
ATOM 801 C C . ASP A 1 102 ? -26.02873 9.57543 32.94788 1.000 130.49155 99 ASP A C 1
ATOM 802 O O . ASP A 1 102 ? -25.10981 8.85748 33.34311 1.000 139.20413 99 ASP A O 1
ATOM 807 N N . GLY A 1 103 ? -26.80111 9.25308 31.91359 1.000 120.00598 100 GLY A N 1
ATOM 808 C CA . GLY A 1 103 ? -26.43668 8.16722 31.01181 1.000 102.48660 100 GLY A CA 1
ATOM 809 C C . GLY A 1 103 ? -26.95321 6.80040 31.43074 1.000 89.54645 100 GLY A C 1
ATOM 810 O O . GLY A 1 103 ? -27.89133 6.64246 32.21554 1.000 90.62707 100 GLY A O 1
ATOM 811 N N . LEU A 1 104 ? -26.33831 5.78204 30.85585 1.000 68.93744 101 LEU A N 1
ATOM 812 C CA . LEU A 1 104 ? -26.79813 4.42608 31.09528 1.000 73.87909 101 LEU A CA 1
ATOM 813 C C . LEU A 1 104 ? -26.03758 3.80862 32.25244 1.000 78.49852 101 LEU A C 1
ATOM 814 O O . LEU A 1 104 ? -24.80785 3.90681 32.32837 1.000 82.74247 101 LEU A O 1
ATOM 819 N N . ILE A 1 105 ? -26.76824 3.16098 33.15180 1.000 78.69514 102 ILE A N 1
ATOM 820 C CA . ILE A 1 105 ? -26.14266 2.29613 34.14454 1.000 90.58989 102 ILE A CA 1
ATOM 821 C C . ILE A 1 105 ? -26.42590 0.85240 33.75100 1.000 80.73282 102 ILE A C 1
ATOM 822 O O . ILE A 1 105 ? -27.58089 0.48360 33.48288 1.000 75.21553 102 ILE A O 1
ATOM 827 N N . LEU A 1 106 ? -25.36425 0.05757 33.65767 1.000 71.71049 103 LEU A N 1
ATOM 828 C CA . LEU A 1 106 ? -25.42700 -1.32101 33.19595 1.000 60.74635 103 LEU A CA 1
ATOM 829 C C . LEU A 1 106 ? -25.19585 -2.28050 34.35617 1.000 74.15175 103 LEU A C 1
ATOM 830 O O . LEU A 1 106 ? -24.64173 -1.90842 35.39748 1.000 93.02615 103 LEU A O 1
ATOM 835 N N . LYS A 1 107 ? -25.62945 -3.52969 34.16368 1.000 68.66929 104 LYS A N 1
ATOM 836 C CA . LYS A 1 107 ? -25.41283 -4.59062 35.14684 1.000 69.88894 104 LYS A CA 1
ATOM 837 C C . LYS A 1 107 ? -25.24127 -5.92741 34.44050 1.000 62.26526 104 LYS A C 1
ATOM 838 O O . LYS A 1 107 ? -26.10519 -6.32912 33.65879 1.000 64.03288 104 LYS A O 1
ATOM 844 N N . GLU A 1 108 ? -24.13021 -6.60625 34.72432 1.000 70.62611 105 GLU A N 1
ATOM 845 C CA . GLU A 1 108 ? -23.85676 -7.91649 34.14361 1.000 68.34942 105 GLU A CA 1
ATOM 846 C C . GLU A 1 108 ? -24.77481 -8.96282 34.75897 1.000 65.53339 105 GLU A C 1
ATOM 847 O O . GLU A 1 108 ? -24.98687 -8.98399 35.97699 1.000 68.54955 105 GLU A O 1
ATOM 853 N N . VAL A 1 109 ? -25.33227 -9.82340 33.91140 1.000 60.10360 106 VAL A N 1
ATOM 854 C CA . VAL A 1 109 ? -26.11014 -10.97605 34.35697 1.000 50.51576 106 VAL A CA 1
ATOM 855 C C . VAL A 1 109 ? -25.70961 -12.17615 33.50784 1.000 59.46561 106 VAL A C 1
ATOM 856 O O . VAL A 1 109 ? -25.62109 -12.08081 32.27350 1.000 60.18666 106 VAL A O 1
ATOM 860 N N . MET A 1 110 ? -25.45985 -13.30364 34.17048 1.000 52.50522 107 MET A N 1
ATOM 861 C CA . MET A 1 110 ? -25.17640 -14.53765 33.45804 1.000 47.24580 107 MET A CA 1
ATOM 862 C C . MET A 1 110 ? -26.39952 -14.97066 32.67038 1.000 50.30928 107 MET A C 1
ATOM 863 O O . MET A 1 110 ? -27.53147 -14.88007 33.15519 1.000 51.99291 107 MET A O 1
ATOM 868 N N . ALA A 1 111 ? -26.15446 -15.45237 31.44891 1.000 45.96940 108 ALA A N 1
ATOM 869 C CA . ALA A 1 111 ? -27.23935 -15.89047 30.56892 1.000 51.53133 108 ALA A CA 1
ATOM 870 C C . ALA A 1 111 ? -28.14704 -16.91209 31.24176 1.000 53.71340 108 ALA A C 1
ATOM 871 O O . ALA A 1 111 ? -29.37454 -16.86053 31.08064 1.000 64.37940 108 ALA A O 1
ATOM 873 N N . MET A 1 112 ? -27.56449 -17.84324 32.00558 1.000 50.83132 109 MET A N 1
ATOM 874 C CA . MET A 1 112 ? -28.35469 -18.84569 32.71849 1.000 47.94433 109 MET A CA 1
ATOM 875 C C . MET A 1 112 ? -29.43357 -18.21979 33.61022 1.000 56.37520 109 MET A C 1
ATOM 876 O O . MET A 1 112 ? -30.46577 -18.85229 33.87099 1.000 56.70611 109 MET A O 1
ATOM 881 N N . HIS A 1 113 ? -29.22852 -16.98318 34.07428 1.000 48.59084 110 HIS A N 1
ATOM 882 C CA . HIS A 1 113 ? -30.13127 -16.34134 35.02286 1.000 56.71272 110 HIS A CA 1
ATOM 883 C C . HIS A 1 113 ? -31.01348 -15.27183 34.39686 1.000 65.69073 110 HIS A C 1
ATOM 884 O O . HIS A 1 113 ? -31.83520 -14.68164 35.10659 1.000 61.43648 110 HIS A O 1
ATOM 891 N N . VAL A 1 114 ? -30.84617 -14.97732 33.10574 1.000 66.80021 111 VAL A N 1
ATOM 892 C CA . VAL A 1 114 ? -31.79367 -14.09992 32.42765 1.000 51.61696 111 VAL A CA 1
ATOM 893 C C . VAL A 1 114 ? -33.16883 -14.74100 32.49193 1.000 52.82550 111 VAL A C 1
ATOM 894 O O . VAL A 1 114 ? -33.31199 -15.95356 32.30762 1.000 64.73581 111 VAL A O 1
ATOM 898 N N . LYS A 1 115 ? -34.18287 -13.93662 32.77975 1.000 64.13459 112 LYS A N 1
ATOM 899 C CA . LYS A 1 115 ? -35.56334 -14.38257 32.83881 1.000 72.87885 112 LYS A CA 1
ATOM 900 C C . LYS A 1 115 ? -36.41465 -13.52497 31.91014 1.000 71.86221 112 LYS A C 1
ATOM 901 O O . LYS A 1 115 ? -36.01350 -12.41674 31.53843 1.000 69.10946 112 LYS A O 1
ATOM 907 N N . PRO A 1 116 ? -37.57987 -14.01392 31.48775 1.000 67.76250 113 PRO A N 1
ATOM 908 C CA . PRO A 1 116 ? -38.46336 -13.16625 30.68339 1.000 71.42568 113 PRO A CA 1
ATOM 909 C C . PRO A 1 116 ? -38.80009 -11.89046 31.43385 1.000 76.82683 113 PRO A C 1
ATOM 910 O O . PRO A 1 116 ? -38.92596 -11.87980 32.65968 1.000 84.12974 113 PRO A O 1
ATOM 914 N N . GLY A 1 117 ? -38.91369 -10.80462 30.68162 1.000 72.80964 114 GLY A N 1
ATOM 915 C CA . GLY A 1 117 ? -39.09274 -9.48820 31.22766 1.000 67.25492 114 GLY A CA 1
ATOM 916 C C . GLY A 1 117 ? -37.80951 -8.69939 31.38732 1.000 71.19766 114 GLY A C 1
ATOM 917 O O . GLY A 1 117 ? -37.86690 -7.46997 31.52392 1.000 78.85170 114 GLY A O 1
ATOM 918 N N . ASP A 1 118 ? -36.65729 -9.36303 31.38303 1.000 60.12237 115 ASP A N 1
ATOM 919 C CA . ASP A 1 118 ? -35.41347 -8.62773 31.54492 1.000 59.14370 115 ASP A CA 1
ATOM 920 C C . ASP A 1 118 ? -35.18950 -7.71253 30.34562 1.000 68.24379 115 ASP A C 1
ATOM 921 O O . ASP A 1 118 ? -35.52378 -8.04722 29.20619 1.000 60.54765 115 ASP A O 1
ATOM 926 N N . ARG A 1 119 ? -34.64153 -6.53960 30.61471 1.000 78.35835 116 ARG A N 1
ATOM 927 C CA . ARG A 1 119 ? -34.33500 -5.55748 29.58342 1.000 76.38977 116 ARG A CA 1
ATOM 928 C C . ARG A 1 119 ? -32.83780 -5.64876 29.30700 1.000 69.21798 116 ARG A C 1
ATOM 929 O O . ARG A 1 119 ? -32.03248 -5.06480 30.03470 1.000 65.84182 116 ARG A O 1
ATOM 937 N N . ILE A 1 120 ? -32.45619 -6.39110 28.23978 1.000 55.36194 117 ILE A N 1
ATOM 938 C CA . ILE A 1 120 ? -31.04296 -6.55174 27.90743 1.000 56.66009 117 ILE A CA 1
ATOM 939 C C . ILE A 1 120 ? -30.60171 -5.48485 26.90914 1.000 56.20638 117 ILE A C 1
ATOM 940 O O . ILE A 1 120 ? -31.38787 -4.95987 26.11688 1.000 63.15537 117 ILE A O 1
ATOM 945 N N . ALA A 1 121 ? -29.31286 -5.16792 26.94435 1.000 48.47223 118 ALA A N 1
ATOM 946 C CA . ALA A 1 121 ? -28.76155 -4.10531 26.11881 1.000 58.42994 118 ALA A CA 1
ATOM 947 C C . ALA A 1 121 ? -28.55806 -4.57126 24.67589 1.000 62.84228 118 ALA A C 1
ATOM 948 O O . ALA A 1 121 ? -27.92956 -5.60632 24.42923 1.000 58.76165 118 ALA A O 1
ATOM 950 N N . VAL A 1 122 ? -29.06898 -3.79860 23.71285 1.000 62.28269 119 VAL A N 1
ATOM 951 C CA . VAL A 1 122 ? -28.78343 -4.07052 22.31260 1.000 56.50041 119 VAL A CA 1
ATOM 952 C C . VAL A 1 122 ? -28.34941 -2.78315 21.63726 1.000 62.64411 119 VAL A C 1
ATOM 953 O O . VAL A 1 122 ? -28.53234 -1.67151 22.15455 1.000 62.58064 119 VAL A O 1
ATOM 957 N N . VAL A 1 123 ? -27.76124 -2.96423 20.46260 1.000 56.87541 120 VAL A N 1
ATOM 958 C CA . VAL A 1 123 ? -27.04413 -1.90715 19.76375 1.000 63.93577 120 VAL A CA 1
ATOM 959 C C . VAL A 1 123 ? -27.97507 -1.26117 18.74899 1.000 68.21786 120 VAL A C 1
ATOM 960 O O . VAL A 1 123 ? -28.38916 -1.89706 17.77080 1.000 65.46094 120 VAL A O 1
ATOM 964 N N . LYS A 1 124 ? -28.31538 0.00122 18.98984 1.000 58.29403 121 LYS A N 1
ATOM 965 C CA . LYS A 1 124 ? -29.14078 0.75546 18.06306 1.000 47.12822 121 LYS A CA 1
ATOM 966 C C . LYS A 1 124 ? -28.34432 1.57375 17.05732 1.000 55.83607 121 LYS A C 1
ATOM 967 O O . LYS A 1 124 ? -28.81768 1.76971 15.93191 1.000 79.38350 121 LYS A O 1
ATOM 973 N N . LYS A 1 125 ? -27.15692 2.05310 17.42164 1.000 48.43731 122 LYS A N 1
ATOM 974 C CA . LYS A 1 125 ? -26.34060 2.88470 16.54882 1.000 61.48058 122 LYS A CA 1
ATOM 975 C C . LYS A 1 125 ? -24.91404 2.35380 16.50872 1.000 70.17624 122 LYS A C 1
ATOM 976 O O . LYS A 1 125 ? -24.27466 2.18182 17.55471 1.000 59.79947 122 LYS A O 1
ATOM 982 N N . ILE A 1 126 ? -24.41669 2.12114 15.29813 1.000 63.65442 123 ILE A N 1
ATOM 983 C CA . ILE A 1 126 ? -23.04687 1.69502 15.06645 1.000 61.15265 123 ILE A CA 1
ATOM 984 C C . ILE A 1 126 ? -22.31525 2.85450 14.40684 1.000 59.31148 123 ILE A C 1
ATOM 985 O O . ILE A 1 126 ? -22.70072 3.30527 13.31957 1.000 69.94013 123 ILE A O 1
ATOM 990 N N . ASP A 1 127 ? -21.29286 3.37088 15.09931 1.000 63.55691 124 ASP A N 1
ATOM 991 C CA . ASP A 1 127 ? -20.39231 4.39928 14.58008 1.000 54.12999 124 ASP A CA 1
ATOM 992 C C . ASP A 1 127 ? -19.17796 3.69446 13.99096 1.000 68.79351 124 ASP A C 1
ATOM 993 O O . ASP A 1 127 ? -18.59451 2.81372 14.63533 1.000 86.39565 124 ASP A O 1
ATOM 998 N N . GLY A 1 128 ? -18.78300 4.08691 12.78879 1.000 67.96358 125 GLY A N 1
ATOM 999 C CA . GLY A 1 128 ? -17.65370 3.43512 12.15694 1.000 71.22528 125 GLY A CA 1
ATOM 1000 C C . GLY A 1 128 ? -17.76391 3.23713 10.65805 1.000 78.57207 125 GLY A C 1
ATOM 1001 O O . GLY A 1 128 ? -18.84204 3.38712 10.06497 1.000 79.70755 125 GLY A O 1
ATOM 1002 N N . GLY A 1 129 ? -16.64020 2.89026 10.03459 1.000 75.71067 126 GLY A N 1
ATOM 1003 C CA . GLY A 1 129 ? -16.61869 2.63134 8.61378 1.000 63.00501 126 GLY A CA 1
ATOM 1004 C C . GLY A 1 129 ? -15.69709 3.56407 7.86723 1.000 77.87495 126 GLY A C 1
ATOM 1005 O O . GLY A 1 129 ? -15.33268 4.64034 8.36136 1.000 89.77093 126 GLY A O 1
ATOM 1006 N N . GLU A 1 130 ? -15.31378 3.15701 6.66248 1.000 77.01257 127 GLU A N 1
ATOM 1007 C CA . GLU A 1 130 ? -14.41027 3.95660 5.85381 1.000 86.46675 127 GLU A CA 1
ATOM 1008 C C . GLU A 1 130 ? -14.69896 3.68053 4.38668 1.000 91.16813 127 GLU A C 1
ATOM 1009 O O . GLU A 1 130 ? -15.31754 2.67413 4.02973 1.000 94.00400 127 GLU A O 1
ATOM 1015 N N . TYR A 1 131 ? -14.25927 4.59687 3.53749 1.000 90.84545 128 TYR A N 1
ATOM 1016 C CA . TYR A 1 131 ? -14.53877 4.46321 2.11749 1.000 94.83780 128 TYR A CA 1
ATOM 1017 C C . TYR A 1 131 ? -13.80547 3.25564 1.54656 1.000 94.47269 128 TYR A C 1
ATOM 1018 O O . TYR A 1 131 ? -12.61559 3.04635 1.80669 1.000 98.88397 128 TYR A O 1
ATOM 1027 N N . ILE A 1 132 ? -14.52808 2.46045 0.76316 1.000 82.58050 129 ILE A N 1
ATOM 1028 C CA . ILE A 1 132 ? -14.02883 1.20292 0.22459 1.000 75.71924 129 ILE A CA 1
ATOM 1029 C C . ILE A 1 132 ? -13.66523 1.39353 -1.23850 1.000 87.22237 129 ILE A C 1
ATOM 1030 O O . ILE A 1 132 ? -14.48430 1.88026 -2.02866 1.000 90.40813 129 ILE A O 1
ATOM 1035 N N . LYS A 1 133 ? -12.44254 1.00517 -1.59892 1.000 94.23675 130 LYS A N 1
ATOM 1036 C CA . LYS A 1 133 ? -12.00226 1.01387 -2.98633 1.000 104.42893 130 LYS A CA 1
ATOM 1037 C C . LYS A 1 133 ? -12.42454 -0.28471 -3.67063 1.000 109.36777 130 LYS A C 1
ATOM 1038 O O . LYS A 1 133 ? -12.50464 -1.34049 -3.03744 1.000 104.21608 130 LYS A O 1
ATOM 1042 N N . LEU A 1 134 ? -12.70276 -0.19602 -4.97331 1.000 117.93778 131 LEU A N 1
ATOM 1043 C CA . LEU A 1 134 ? -13.22493 -1.31361 -5.75309 1.000 121.98534 131 LEU A CA 1
ATOM 1044 C C . LEU A 1 134 ? -12.30070 -1.62946 -6.92876 1.000 126.06039 131 LEU A C 1
ATOM 1045 O O . LEU A 1 134 ? -11.41385 -0.84473 -7.28782 1.000 120.56381 131 LEU A O 1
ATOM 1050 N N . ASP A 1 135 ? -12.53083 -2.79532 -7.53867 1.000 123.43361 132 ASP A N 1
ATOM 1051 C CA . ASP A 1 135 ? -11.70718 -3.26549 -8.65782 1.000 129.68709 132 ASP A CA 1
ATOM 1052 C C . ASP A 1 135 ? -12.06969 -2.60709 -10.00103 1.000 129.05933 132 ASP A C 1
ATOM 1053 O O . ASP A 1 135 ? -13.21764 -2.65139 -10.45287 1.000 125.10227 132 ASP A O 1
ATOM 1058 N N . GLY A 1 140 ? -11.30326 0.74181 -17.91863 1.000 173.64615 137 GLY A N 1
ATOM 1059 C CA . GLY A 1 140 ? -11.56125 -0.57553 -18.47188 1.000 176.82078 137 GLY A CA 1
ATOM 1060 C C . GLY A 1 140 ? -13.01695 -0.79210 -18.83978 1.000 176.52762 137 GLY A C 1
ATOM 1061 O O . GLY A 1 140 ? -13.88158 -0.75356 -17.96800 1.000 181.72904 137 GLY A O 1
ATOM 1062 N N . GLU A 1 141 ? -13.26748 -1.06286 -20.12728 1.000 168.99435 138 GLU A N 1
ATOM 1063 C CA . GLU A 1 141 ? -14.59823 -1.16483 -20.73236 1.000 158.10150 138 GLU A CA 1
ATOM 1064 C C . GLU A 1 141 ? -15.56500 -0.13139 -20.15204 1.000 150.31832 138 GLU A C 1
ATOM 1065 O O . GLU A 1 141 ? -15.38725 1.07241 -20.36795 1.000 151.86289 138 GLU A O 1
ATOM 1071 N N . ILE A 1 142 ? -16.59447 -0.57827 -19.43183 1.000 145.15020 139 ILE A N 1
ATOM 1072 C CA . ILE A 1 142 ? -17.45856 0.34649 -18.70316 1.000 137.64134 139 ILE A CA 1
ATOM 1073 C C . ILE A 1 142 ? -16.67370 0.99431 -17.57314 1.000 135.82490 139 ILE A C 1
ATOM 1074 O O . ILE A 1 142 ? -16.09601 0.30313 -16.72360 1.000 144.07224 139 ILE A O 1
ATOM 1079 N N . LYS A 1 143 ? -16.67544 2.32262 -17.52965 1.000 123.13048 140 LYS A N 1
ATOM 1080 C CA . LYS A 1 143 ? -16.00930 3.00712 -16.43154 1.000 113.90903 140 LYS A CA 1
ATOM 1081 C C . LYS A 1 143 ? -16.74696 2.75426 -15.11794 1.000 117.19218 140 LYS A C 1
ATOM 1082 O O . LYS A 1 143 ? -17.98019 2.73182 -15.06745 1.000 122.56214 140 LYS A O 1
ATOM 1088 N N . VAL A 1 144 ? -15.97700 2.52815 -14.05681 1.000 113.38420 141 VAL A N 1
ATOM 1089 C CA . VAL A 1 144 ? -16.50379 2.14422 -12.74715 1.000 102.15553 141 VAL A CA 1
ATOM 1090 C C . VAL A 1 144 ? -16.02309 3.14645 -11.70317 1.000 100.24135 141 VAL A C 1
ATOM 1091 O O . VAL A 1 144 ? -14.85490 3.56015 -11.73871 1.000 108.51370 141 VAL A O 1
ATOM 1095 N N . PRO A 1 145 ? -16.87092 3.57170 -10.76850 1.000 93.35850 142 PRO A N 1
ATOM 1096 C CA . PRO A 1 145 ? -16.37613 4.40428 -9.66761 1.000 94.49574 142 PRO A CA 1
ATOM 1097 C C . PRO A 1 145 ? -15.32230 3.64679 -8.86519 1.000 103.75300 142 PRO A C 1
ATOM 1098 O O . PRO 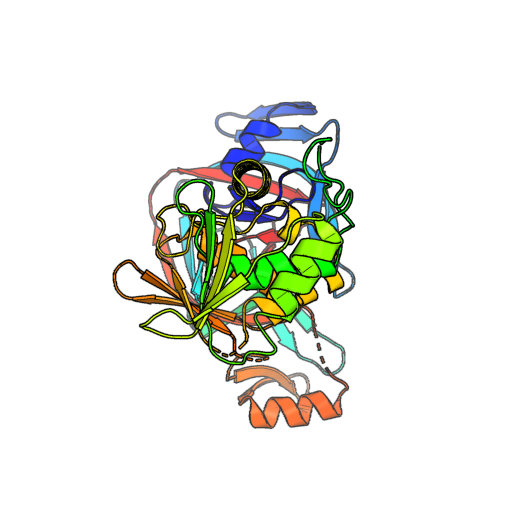A 1 145 ? -15.47735 2.46113 -8.56884 1.000 100.14745 142 PRO A O 1
ATOM 1102 N N . GLU A 1 146 ? -14.23484 4.33749 -8.51690 1.000 110.18364 143 GLU A N 1
ATOM 1103 C CA . GLU A 1 146 ? -13.11472 3.66709 -7.86445 1.000 116.00659 143 GLU A CA 1
ATOM 1104 C C . GLU A 1 146 ? -13.25905 3.55808 -6.34709 1.000 110.81444 143 GLU A C 1
ATOM 1105 O O . GLU A 1 146 ? -12.55800 2.74369 -5.73602 1.000 113.99161 143 GLU A O 1
ATOM 1108 N N . ILE A 1 147 ? -14.13468 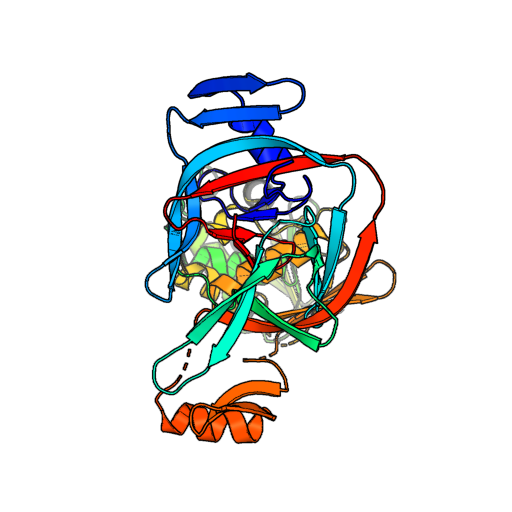4.34953 -5.72154 1.000 95.19629 144 ILE A N 1
ATOM 1109 C CA . ILE A 1 147 ? -14.52635 4.14026 -4.33088 1.000 89.83798 144 ILE A CA 1
ATOM 1110 C C . ILE A 1 147 ? -16.04972 4.06137 -4.28606 1.000 84.66611 144 ILE A C 1
ATOM 1111 O O . ILE A 1 147 ? -16.73653 4.52129 -5.20138 1.000 97.58303 144 ILE A O 1
ATOM 1116 N N . LEU A 1 148 ? -16.57796 3.41049 -3.24747 1.000 73.20778 145 LEU A N 1
ATOM 1117 C CA . LEU A 1 148 ? -18.02475 3.24533 -3.08722 1.000 70.85057 145 LEU A CA 1
ATOM 1118 C C . LEU A 1 148 ? -18.59356 4.50309 -2.43077 1.000 75.94454 145 LEU A C 1
ATOM 1119 O O . LEU A 1 148 ? -18.84959 4.55791 -1.22314 1.000 68.77204 145 LEU A O 1
ATOM 1124 N N . ASN A 1 149 ? -18.82207 5.52519 -3.26440 1.000 74.28170 146 ASN A N 1
ATOM 1125 C CA . ASN A 1 149 ? -19.26988 6.83730 -2.80960 1.000 64.14083 146 ASN A CA 1
ATOM 1126 C C . ASN A 1 149 ? -20.77722 6.82611 -2.56563 1.000 58.79159 146 ASN A C 1
ATOM 1127 O O . ASN A 1 149 ? -21.45838 5.81129 -2.73823 1.000 62.55127 146 ASN A O 1
ATOM 1132 N N . GLU A 1 150 ? -21.31310 7.98325 -2.17299 1.000 69.63289 147 GLU A N 1
ATOM 1133 C CA . GLU A 1 150 ? -22.74903 8.07898 -1.93039 1.000 68.37170 147 GLU A CA 1
ATOM 1134 C C . GLU A 1 150 ? -23.56806 7.87234 -3.20857 1.000 70.73688 147 GLU A C 1
ATOM 1135 O O . GLU A 1 150 ? -24.63668 7.25564 -3.14627 1.000 79.82723 147 GLU A O 1
ATOM 1141 N N . GLU A 1 151 ? -23.09229 8.34798 -4.37281 1.000 57.79492 148 GLU A N 1
ATOM 1142 C CA . GLU A 1 151 ? -23.90027 8.23647 -5.59484 1.000 71.86860 148 GLU A CA 1
ATOM 1143 C C . GLU A 1 151 ? -24.02873 6.78268 -6.04435 1.000 69.50570 148 GLU A C 1
ATOM 1144 O O . GLU A 1 151 ? -25.13135 6.31411 -6.37048 1.000 58.43848 148 GLU A O 1
ATOM 1150 N N . LEU A 1 152 ? -22.90704 6.05481 -6.06546 1.000 67.36694 149 LEU A N 1
ATOM 1151 C CA . LEU A 1 152 ? -22.95285 4.63513 -6.39064 1.000 67.68966 149 LEU A CA 1
ATOM 1152 C C . LEU A 1 152 ? -23.85484 3.87405 -5.42511 1.000 67.51391 149 LEU A C 1
ATOM 1153 O O . LEU A 1 152 ? -24.63002 3.00550 -5.84569 1.000 62.70519 149 LEU A O 1
ATOM 1158 N N . ALA A 1 153 ? -23.78580 4.20214 -4.12548 1.000 62.68119 150 ALA A N 1
ATOM 1159 C CA . ALA A 1 153 ? -24.63203 3.51226 -3.15348 1.000 66.72315 150 ALA A CA 1
ATOM 1160 C C . ALA A 1 153 ? -26.09926 3.85470 -3.36372 1.000 64.57195 150 ALA A C 1
ATOM 1161 O O . ALA A 1 153 ? -26.97036 3.00798 -3.13847 1.000 64.21756 150 ALA A O 1
ATOM 1163 N N . GLU A 1 154 ? -26.39341 5.07697 -3.81350 1.000 64.24216 151 GLU A N 1
ATOM 1164 C CA . GLU A 1 154 ? -27.77640 5.44509 -4.09565 1.000 64.05385 151 GLU A CA 1
ATOM 1165 C C . GLU A 1 154 ? -28.31873 4.62867 -5.26715 1.000 60.31316 151 GLU A C 1
ATOM 1166 O O . GLU A 1 154 ? -29.44227 4.09353 -5.21195 1.000 53.15997 151 GLU A O 1
ATOM 1172 N N . PHE A 1 155 ? -27.51348 4.52235 -6.33270 1.000 63.70538 152 PHE A N 1
ATOM 1173 C CA . PHE A 1 155 ? -27.85931 3.68421 -7.47978 1.000 61.32409 152 PHE A CA 1
ATOM 1174 C C . PHE A 1 155 ? -28.12390 2.24759 -7.04400 1.000 66.82494 152 PHE A C 1
ATOM 1175 O O . PHE A 1 155 ? -29.12489 1.63116 -7.44356 1.000 65.38540 152 PHE A O 1
ATOM 1183 N N . LEU A 1 156 ? -27.22074 1.69434 -6.22763 1.000 71.23874 153 LEU A N 1
ATOM 1184 C CA . LEU A 1 156 ? -27.39057 0.32699 -5.74667 1.000 68.78545 153 LEU A CA 1
ATOM 1185 C C . LEU A 1 156 ? -28.63776 0.18831 -4.87950 1.000 66.42588 153 LEU A C 1
ATOM 1186 O O . LEU A 1 156 ? -29.28823 -0.86642 -4.88931 1.000 58.12010 153 LEU A O 1
ATOM 1191 N N . GLY A 1 157 ? -29.00269 1.24247 -4.15645 1.000 51.15954 154 GLY A N 1
ATOM 1192 C CA . GLY A 1 157 ? -30.25388 1.25263 -3.42813 1.000 61.86691 154 GLY A CA 1
ATOM 1193 C C . GLY A 1 157 ? -31.45334 1.02079 -4.32576 1.000 74.61175 154 GLY A C 1
ATOM 1194 O O . GLY A 1 157 ? -32.22506 0.07424 -4.10865 1.000 72.54833 154 GLY A O 1
ATOM 1195 N N . TYR A 1 158 ? -31.61157 1.88628 -5.33784 1.000 70.36430 155 TYR A N 1
ATOM 1196 C CA . TYR A 1 158 ? -32.71801 1.72463 -6.28817 1.000 59.99334 155 TYR A CA 1
ATOM 1197 C C . TYR A 1 158 ? -32.68653 0.34980 -6.94301 1.000 73.50259 155 TYR A C 1
ATOM 1198 O O . TYR A 1 158 ? -33.72026 -0.34034 -7.05571 1.000 85.71756 155 TYR A O 1
ATOM 1207 N N . LEU A 1 159 ? -31.49761 -0.05435 -7.39532 1.000 67.88636 156 LEU A N 1
ATOM 1208 C CA . LEU A 1 159 ? -31.33823 -1.32913 -8.08062 1.000 73.67450 156 LEU A CA 1
ATOM 1209 C C . LEU A 1 159 ? -31.84368 -2.48532 -7.21729 1.000 77.37443 156 LEU A C 1
ATOM 1210 O O . LEU A 1 159 ? -32.74808 -3.22856 -7.61592 1.000 76.25896 156 LEU A O 1
ATOM 1215 N N . MET A 1 160 ? -31.29827 -2.63201 -6.00725 1.000 73.98096 157 MET A N 1
ATOM 1216 C CA . MET A 1 160 ? -31.68675 -3.76726 -5.18391 1.000 74.35886 157 MET A CA 1
ATOM 1217 C C . MET A 1 160 ? -33.09750 -3.62932 -4.61762 1.000 78.10516 157 MET A C 1
ATOM 1218 O O . MET A 1 160 ? -33.69839 -4.64587 -4.25452 1.000 92.89561 157 MET A O 1
ATOM 1223 N N . ALA A 1 161 ? -33.65834 -2.41433 -4.55949 1.000 77.88287 158 ALA A N 1
ATOM 1224 C CA . ALA A 1 161 ? -35.02725 -2.26793 -4.06108 1.000 72.40704 158 ALA A CA 1
ATOM 1225 C C . ALA A 1 161 ? -36.05031 -2.77914 -5.06473 1.000 82.50830 158 ALA A C 1
ATOM 1226 O O . ALA A 1 161 ? -37.03464 -3.41658 -4.67379 1.000 92.47528 158 ALA A O 1
ATOM 1228 N N . ASN A 1 162 ? -35.86009 -2.49722 -6.36677 1.000 77.72818 159 ASN A N 1
ATOM 1229 C CA . ASN A 1 162 ? -36.87310 -2.97467 -7.30799 1.000 97.77768 159 ASN A CA 1
ATOM 1230 C C . ASN A 1 162 ? -36.31445 -3.19584 -8.70826 1.000 97.38946 159 ASN A C 1
ATOM 1231 O O . ASN A 1 162 ? -37.02361 -2.98364 -9.70253 1.000 97.60207 159 ASN A O 1
ATOM 1236 N N . GLY A 1 163 ? -35.07094 -3.64300 -8.81092 1.000 96.85538 160 GLY A N 1
ATOM 1237 C CA . GLY A 1 163 ? -34.46261 -3.94041 -10.08572 1.000 93.25905 160 GLY A CA 1
ATOM 1238 C C . GLY A 1 163 ? -34.10568 -5.40921 -10.18737 1.000 97.22643 160 GLY A C 1
ATOM 1239 O O . GLY A 1 163 ? -33.86027 -6.07895 -9.18054 1.000 95.23780 160 GLY A O 1
ATOM 1240 N N . THR A 1 164 ? -34.08628 -5.90496 -11.41688 1.000 103.64271 161 THR A N 1
ATOM 1241 C CA . THR A 1 164 ? -33.63348 -7.25221 -11.70575 1.000 112.72236 161 THR A CA 1
ATOM 1242 C C . THR A 1 164 ? -32.42607 -7.19313 -12.63567 1.000 110.23329 161 THR A C 1
ATOM 1243 O O . THR A 1 164 ? -32.10968 -6.15431 -13.22684 1.000 90.49570 161 THR A O 1
ATOM 1247 N N . LEU A 1 165 ? -31.73294 -8.32442 -12.73119 1.000 119.51785 162 LEU A N 1
ATOM 1248 C CA . LEU A 1 165 ? -30.60639 -8.45619 -13.64226 1.000 121.66316 162 LEU A CA 1
ATOM 1249 C C . LEU A 1 165 ? -30.84628 -9.63473 -14.57669 1.000 129.35389 162 LEU A C 1
ATOM 1250 O O . LEU A 1 165 ? -30.08293 -10.60658 -14.58130 1.000 128.05946 162 LEU A O 1
ATOM 1255 N N . LYS A 1 166 ? -31.93206 -9.56742 -15.34042 1.000 130.12579 163 LYS A N 1
ATOM 1256 C CA . LYS A 1 166 ? -32.16758 -10.52806 -16.40439 1.000 146.49818 163 LYS A CA 1
ATOM 1257 C C . LYS A 1 166 ? -31.03903 -10.45637 -17.43212 1.000 151.77659 163 LYS A C 1
ATOM 1258 O O . LYS A 1 166 ? -30.34305 -9.44465 -17.54999 1.000 167.15114 163 LYS A O 1
ATOM 1264 N N . SER A 1 167 ? -30.85477 -11.55583 -18.17217 1.000 138.84227 164 SER A N 1
ATOM 1265 C CA . SER A 1 167 ? -29.99004 -11.59426 -19.35515 1.000 131.82697 164 SER A CA 1
ATOM 1266 C C . SER A 1 167 ? -28.64195 -10.91880 -19.10573 1.000 126.83817 164 SER A C 1
ATOM 1267 O O . SER A 1 167 ? -27.87972 -11.34375 -18.22750 1.000 128.05620 164 SER A O 1
ATOM 1270 N N . GLY A 1 168 ? -28.34393 -9.88392 -19.89424 1.000 116.94219 165 GLY A N 1
ATOM 1271 C CA . GLY A 1 168 ? -27.32633 -8.89738 -19.59762 1.000 104.96476 165 GLY A CA 1
ATOM 1272 C C . GLY A 1 168 ? -28.00647 -7.54349 -19.59089 1.000 111.87807 165 GLY A C 1
ATOM 1273 O O . GLY A 1 168 ? -27.46103 -6.54028 -20.06503 1.000 109.04820 165 GLY A O 1
ATOM 1274 N N . ILE A 1 169 ? -29.22891 -7.53084 -19.05839 1.000 120.06213 166 ILE A N 1
ATOM 1275 C CA . ILE A 1 169 ? -30.12967 -6.38408 -19.06963 1.000 122.07879 166 ILE A CA 1
ATOM 1276 C C . ILE A 1 169 ? -30.44832 -6.00778 -17.62506 1.000 123.43505 166 ILE A C 1
ATOM 1277 O O . ILE A 1 169 ? -30.58348 -6.88524 -16.76184 1.000 134.81108 166 ILE A O 1
ATOM 1282 N N . ILE A 1 170 ? -30.56044 -4.70934 -17.34897 1.000 106.66263 167 ILE A N 1
ATOM 1283 C CA . ILE A 1 170 ? -31.00078 -4.21749 -16.04473 1.000 93.44937 167 ILE A CA 1
ATOM 1284 C C . ILE A 1 170 ? -32.35997 -3.55414 -16.22916 1.000 93.43873 167 ILE A C 1
ATOM 1285 O O . ILE A 1 170 ? -32.52202 -2.70643 -17.11518 1.000 96.96807 167 ILE A O 1
ATOM 1290 N N . GLU A 1 171 ? -33.33857 -3.93423 -15.40289 1.000 99.15033 168 GLU A N 1
ATOM 1291 C CA . GLU A 1 171 ? -34.66834 -3.33426 -15.46391 1.000 100.78782 168 GLU A CA 1
ATOM 1292 C C . GLU A 1 171 ? -35.09296 -2.87119 -14.07864 1.000 95.06784 168 GLU A C 1
ATOM 1293 O O . GLU A 1 171 ? -34.90590 -3.58524 -13.09021 1.000 95.84273 168 GLU A O 1
ATOM 1296 N N . ILE A 1 172 ? -35.68416 -1.68006 -14.01889 1.000 87.13805 169 ILE A N 1
ATOM 1297 C CA . ILE A 1 172 ? -36.06612 -1.04648 -12.76092 1.000 94.73135 169 ILE A CA 1
ATOM 1298 C C . ILE A 1 172 ? -37.46275 -0.44434 -12.95337 1.000 97.31761 169 ILE A C 1
ATOM 1299 O O . ILE A 1 172 ? -37.62188 0.50910 -13.70857 1.000 97.96142 169 ILE A O 1
ATOM 1304 N N . TYR A 1 173 ? -38.44827 -1.00579 -12.26210 1.000 93.27934 170 TYR A N 1
ATOM 1305 C CA . TYR A 1 173 ? -39.82598 -0.54440 -12.38443 1.000 95.29573 170 TYR A CA 1
ATOM 1306 C C . TYR A 1 173 ? -40.17036 0.39396 -11.23725 1.000 92.68274 170 TYR A C 1
ATOM 1307 O O . TYR A 1 173 ? -39.61978 0.29599 -10.13942 1.000 100.08483 170 TYR A O 1
ATOM 1316 N N . CYS A 1 174 ? -41.09444 1.31642 -11.51490 1.000 104.92082 171 CYS A N 1
ATOM 1317 C CA . CYS A 1 174 ? -41.63428 2.24414 -10.52476 1.000 108.28121 171 CYS A CA 1
ATOM 1318 C C . CYS A 1 174 ? -42.63164 3.17761 -11.20354 1.000 122.88737 171 CYS A C 1
ATOM 1319 O O . CYS A 1 174 ? -42.80237 3.13948 -12.42830 1.000 109.93310 171 CYS A O 1
ATOM 1322 N N . ASP A 1 175 ? -43.32217 3.98821 -10.40423 1.000 143.06675 172 ASP A N 1
ATOM 1323 C CA . ASP A 1 175 ? -43.98703 5.18133 -10.90327 1.000 155.85103 172 ASP A CA 1
ATOM 1324 C C . ASP A 1 175 ? -43.00119 6.32418 -10.72977 1.000 151.66297 172 ASP A C 1
ATOM 1325 O O . ASP A 1 175 ? -41.80668 6.14589 -10.98917 1.000 165.79495 172 ASP A O 1
ATOM 1330 N N . ASP A 1 176 ? -43.48618 7.47890 -10.27178 1.000 138.06685 173 ASP A N 1
ATOM 1331 C CA . ASP A 1 176 ? -42.64408 8.61254 -9.90430 1.000 121.96860 173 ASP A CA 1
ATOM 1332 C C . ASP A 1 176 ? -41.52118 8.83191 -10.90970 1.000 114.47156 173 ASP A C 1
ATOM 1333 O O . ASP A 1 176 ? -40.37002 8.51509 -10.61584 1.000 108.84585 173 ASP A O 1
ATOM 1338 N N . GLU A 1 177 ? -41.84704 9.38476 -12.08550 1.000 121.56475 174 GLU A N 1
ATOM 1339 C CA . GLU A 1 177 ? -40.89908 9.45455 -13.19828 1.000 109.99507 174 GLU A CA 1
ATOM 1340 C C . GLU A 1 177 ? -39.57279 10.10000 -12.80835 1.000 95.65228 174 GLU A C 1
ATOM 1341 O O . GLU A 1 177 ? -38.54324 9.80084 -13.42118 1.000 97.95898 174 GLU A O 1
ATOM 1343 N N . SER A 1 178 ? -39.57192 10.98399 -11.80173 1.000 95.00678 175 SER A N 1
ATOM 1344 C CA . SER A 1 178 ? -38.32375 11.60840 -11.36105 1.000 110.83511 175 SER A CA 1
ATOM 1345 C C . SER A 1 178 ? -37.35945 10.57721 -10.77995 1.000 113.52800 175 SER A C 1
ATOM 1346 O O . SER A 1 178 ? -36.14824 10.64083 -11.02579 1.000 117.87875 175 SER A O 1
ATOM 1349 N N . LEU A 1 179 ? -37.86912 9.64453 -9.97663 1.000 106.93229 176 LEU A N 1
ATOM 1350 C CA . LEU A 1 179 ? -37.14918 8.40998 -9.68777 1.000 99.68679 176 LEU A CA 1
ATOM 1351 C C . LEU A 1 179 ? -37.31635 7.52272 -10.90935 1.000 97.61244 176 LEU A C 1
ATOM 1352 O O . LEU A 1 179 ? -38.41776 7.03931 -11.16494 1.000 104.47918 176 LEU A O 1
ATOM 1357 N N . LEU A 1 180 ? -36.21308 7.29227 -11.62348 1.000 94.87044 177 LEU A N 1
ATOM 1358 C CA . LEU A 1 180 ? -36.06466 6.57898 -12.89529 1.000 90.26932 177 LEU A CA 1
ATOM 1359 C C . LEU A 1 180 ? -35.21495 7.47442 -13.78720 1.000 85.05193 177 LEU A C 1
ATOM 1360 O O . LEU A 1 180 ? -34.21609 7.01492 -14.34942 1.000 93.94574 177 LEU A O 1
ATOM 1365 N N . GLU A 1 181 ? -35.57324 8.76473 -13.88694 1.000 80.48813 178 GLU A N 1
ATOM 1366 C CA . GLU A 1 181 ? -34.63776 9.74509 -14.44148 1.000 77.72508 178 GLU A CA 1
ATOM 1367 C C . GLU A 1 181 ? -33.40683 9.84566 -13.54992 1.000 80.97254 178 GLU A C 1
ATOM 1368 O O . GLU A 1 181 ? -32.27521 9.88562 -14.04014 1.000 82.84449 178 GLU A O 1
ATOM 1374 N N . ARG A 1 182 ? -33.61059 9.86984 -12.22983 1.000 71.22243 179 ARG A N 1
ATOM 1375 C CA . ARG A 1 182 ? -32.48290 9.85419 -11.31340 1.000 69.16142 179 ARG A CA 1
ATOM 1376 C C . ARG A 1 182 ? -31.62704 8.60952 -11.52053 1.000 74.62937 179 ARG A C 1
ATOM 1377 O O . ARG A 1 182 ? -30.39303 8.70058 -11.55928 1.000 73.14435 179 ARG A O 1
ATOM 1385 N N . VAL A 1 183 ? -32.25839 7.44179 -11.69251 1.000 71.37864 180 VAL A N 1
ATOM 1386 C CA . VAL A 1 183 ? -31.46701 6.22465 -11.85786 1.000 75.44772 180 VAL A CA 1
ATOM 1387 C C . VAL A 1 183 ? -30.69891 6.25913 -13.17463 1.000 69.05166 180 VAL A C 1
ATOM 1388 O O . VAL A 1 183 ? -29.50695 5.93294 -13.22290 1.000 64.69107 180 VAL A O 1
ATOM 1392 N N . ASN A 1 184 ? -31.34640 6.68285 -14.25572 1.000 74.07663 181 ASN A N 1
ATOM 1393 C CA . ASN A 1 184 ? -30.64749 6.74864 -15.53859 1.000 67.51169 181 ASN A CA 1
ATOM 1394 C C . ASN A 1 184 ? -29.52163 7.77905 -15.50599 1.000 62.56247 181 ASN A C 1
ATOM 1395 O O . ASN A 1 184 ? -28.42027 7.52571 -16.00590 1.000 67.88308 181 ASN A O 1
ATOM 1400 N N . SER A 1 185 ? -29.77885 8.94718 -14.92136 1.000 64.29957 182 SER A N 1
ATOM 1401 C CA . SER A 1 185 ? -28.74457 9.96543 -14.77097 1.000 66.33202 182 SER A CA 1
ATOM 1402 C C . SER A 1 185 ? -27.54796 9.43033 -13.98806 1.000 75.00551 182 SER A C 1
ATOM 1403 O O . SER A 1 185 ? -26.39508 9.58583 -14.41394 1.000 67.88377 182 SER A O 1
ATOM 1406 N N . LEU A 1 186 ? -27.79572 8.78339 -12.84140 1.000 67.69921 183 LEU A N 1
ATOM 1407 C CA . LEU A 1 186 ? -26.66406 8.23941 -12.10128 1.000 71.76641 183 LEU A CA 1
ATOM 1408 C C . LEU A 1 186 ? -25.97557 7.12909 -12.87337 1.000 71.01303 183 LEU A C 1
ATOM 1409 O O . LEU A 1 186 ? -24.75525 6.96950 -12.76705 1.000 61.19771 183 LEU A O 1
ATOM 1414 N N . SER A 1 187 ? -26.72275 6.36544 -13.66892 1.000 64.77029 184 SER A N 1
ATOM 1415 C CA . SER A 1 187 ? -26.07968 5.29485 -14.41531 1.000 71.55382 184 SER A CA 1
ATOM 1416 C C . SER A 1 187 ? -25.13993 5.86812 -15.46535 1.000 77.55085 184 SER A C 1
ATOM 1417 O O . SER A 1 187 ? -24.00720 5.39963 -15.62128 1.000 74.40782 184 SER A O 1
ATOM 1420 N N . LEU A 1 188 ? -25.58641 6.90925 -16.16745 1.000 84.37132 185 LEU A N 1
ATOM 1421 C CA . LEU A 1 188 ? -24.72816 7.58361 -17.13423 1.000 79.93940 185 LEU A CA 1
ATOM 1422 C C . LEU A 1 188 ? -23.54215 8.23983 -16.44539 1.000 76.27020 185 LEU A C 1
ATOM 1423 O O . LEU A 1 188 ? -22.41247 8.19066 -16.94950 1.000 75.87782 185 LEU A O 1
ATOM 1428 N N . LYS A 1 189 ? -23.78029 8.86316 -15.29169 1.000 74.62945 186 LYS A N 1
ATOM 1429 C CA . LYS A 1 189 ? -22.71105 9.56286 -14.59044 1.000 77.27155 186 LYS A CA 1
ATOM 1430 C C . LYS A 1 189 ? -21.61324 8.59487 -14.14770 1.000 78.24977 186 LYS A C 1
ATOM 1431 O O . LYS A 1 189 ? -20.42630 8.82670 -14.40700 1.000 77.35220 186 LYS A O 1
ATOM 1437 N N . LEU A 1 190 ? -21.99209 7.48011 -13.51745 1.000 76.74654 187 LEU A N 1
ATOM 1438 C CA . LEU A 1 190 ? -21.00923 6.57958 -12.92318 1.000 85.58281 187 LEU A CA 1
ATOM 1439 C C . LEU A 1 190 ? -20.41632 5.60950 -13.93551 1.000 84.53167 187 LEU A C 1
ATOM 1440 O O . LEU A 1 190 ? -19.22030 5.30250 -13.87278 1.000 88.16490 187 LEU A O 1
ATOM 1445 N N . PHE A 1 191 ? -21.22627 5.12540 -14.86935 1.000 82.10505 188 PHE A N 1
ATOM 1446 C CA . PHE A 1 191 ? -20.81539 4.06148 -15.76297 1.000 88.22751 188 PHE A CA 1
ATOM 1447 C C . PHE A 1 191 ? -20.75121 4.48780 -17.21308 1.000 87.78226 188 PHE A C 1
ATOM 1448 O O . PHE A 1 191 ? -20.32376 3.68897 -18.05212 1.000 91.41954 188 PHE A O 1
ATOM 1456 N N . GLY A 1 192 ? -21.17004 5.71024 -17.53316 1.000 98.25378 189 GLY A N 1
ATOM 1457 C CA . GLY A 1 192 ? -21.14549 6.17594 -18.90603 1.000 96.42720 189 GLY A CA 1
ATOM 1458 C C . GLY A 1 192 ? -22.10610 5.47406 -19.83398 1.000 91.23809 189 GLY A C 1
ATOM 1459 O O . GLY A 1 192 ? -22.00446 5.64414 -21.05122 1.000 102.01928 189 GLY A O 1
ATOM 1460 N N . VAL A 1 193 ? -23.03090 4.68384 -19.29965 1.000 85.35607 190 VAL A N 1
ATOM 1461 C CA . VAL A 1 193 ? -24.02364 3.97177 -20.08929 1.000 89.25105 190 VAL A CA 1
ATOM 1462 C C . VAL A 1 193 ? -25.40116 4.35090 -19.56635 1.000 91.54161 190 VAL A C 1
ATOM 1463 O O . VAL A 1 193 ? -25.62891 4.36241 -18.35145 1.000 79.45162 190 VAL A O 1
ATOM 1467 N N . GLY A 1 194 ? -26.30153 4.70817 -20.48159 1.000 102.45587 191 GLY A N 1
ATOM 1468 C CA . GLY A 1 194 ? -27.64615 5.10931 -20.14148 1.000 100.92311 191 GLY A CA 1
ATOM 1469 C C . GLY A 1 194 ? -28.68497 4.10296 -20.61372 1.000 96.40291 191 GLY A C 1
ATOM 1470 O O . GLY A 1 194 ? -28.37678 3.06236 -21.19109 1.000 88.66622 191 GLY A O 1
ATOM 1471 N N . GLY A 1 195 ? -29.94925 4.44148 -20.34076 1.000 101.73737 192 GLY A N 1
ATOM 1472 C CA . GLY A 1 195 ? -31.06878 3.63366 -20.78920 1.000 100.14113 192 GLY A CA 1
ATOM 1473 C C . GLY A 1 195 ? -32.25162 4.48119 -21.21754 1.000 86.99582 192 GLY A C 1
ATOM 1474 O O . GLY A 1 195 ? -32.27248 5.70090 -21.04380 1.000 82.91415 192 GLY A O 1
ATOM 1475 N N . ARG A 1 196 ? -33.24773 3.81656 -21.78955 1.000 91.63428 193 ARG A N 1
ATOM 1476 C CA . ARG A 1 196 ? -34.50207 4.47111 -22.12701 1.000 102.14560 193 ARG A CA 1
ATOM 1477 C C . ARG A 1 196 ? -35.57961 3.97100 -21.17632 1.000 98.07743 193 ARG A C 1
ATOM 1478 O O . ARG A 1 196 ? -35.54019 2.82731 -20.71222 1.000 81.63252 193 ARG A O 1
ATOM 1481 N N . ILE A 1 197 ? -36.51503 4.86206 -20.85434 1.000 109.46224 194 ILE A N 1
ATOM 1482 C CA . ILE A 1 197 ? -37.63405 4.53971 -19.96906 1.000 109.02094 194 ILE A CA 1
ATOM 1483 C C . ILE A 1 197 ? -38.69678 3.91055 -20.86335 1.000 118.82319 194 ILE A C 1
ATOM 1484 O O . ILE A 1 197 ? -39.54675 4.59445 -21.43709 1.000 123.67017 194 ILE A O 1
ATOM 1489 N N . VAL A 1 198 ? -38.62722 2.59068 -21.01676 1.000 122.60316 195 VAL A N 1
ATOM 1490 C CA . VAL A 1 198 ? -39.65813 1.90065 -21.78398 1.000 124.17072 195 VAL A CA 1
ATOM 1491 C C . VAL A 1 198 ? -40.93132 1.88615 -20.93486 1.000 127.47905 195 VAL A C 1
ATOM 1492 O O . VAL A 1 198 ? -40.96750 1.30585 -19.84260 1.000 112.64989 195 VAL A O 1
ATOM 1496 N N . GLN A 1 199 ? -41.95492 2.61625 -21.39695 1.000 138.71463 196 GLN A N 1
ATOM 1497 C CA . GLN A 1 199 ? -43.24986 2.61013 -20.71633 1.000 141.50064 196 GLN A CA 1
ATOM 1498 C C . GLN A 1 199 ? -43.84661 1.23229 -20.92608 1.000 138.26584 196 GLN A C 1
ATOM 1499 O O . GLN A 1 199 ? -44.53628 0.97193 -21.91173 1.000 123.85912 196 GLN A O 1
ATOM 1505 N N . LYS A 1 200 ? -43.55676 0.33201 -20.00491 1.000 140.64699 197 LYS A N 1
ATOM 1506 C CA . LYS A 1 200 ? -44.05026 -1.00640 -20.16593 1.000 137.04052 197 LYS A CA 1
ATOM 1507 C C . LYS A 1 200 ? -45.52708 -1.00913 -19.91444 1.000 133.01512 197 LYS A C 1
ATOM 1508 O O . LYS A 1 200 ? -46.16160 -0.03751 -19.47088 1.000 134.99021 197 LYS A O 1
ATOM 1514 N N . VAL A 1 201 ? -46.07450 -2.15595 -20.20305 1.000 132.01120 198 VAL A N 1
ATOM 1515 C CA . VAL A 1 201 ? -47.49736 -2.15997 -20.32382 1.000 140.03691 198 VAL A CA 1
ATOM 1516 C C . VAL A 1 201 ? -48.15929 -2.39689 -18.93612 1.000 142.61775 198 VAL A C 1
ATOM 1517 O O . VAL A 1 201 ? -49.30955 -2.00614 -18.70863 1.000 136.19197 198 VAL A O 1
ATOM 1521 N N . ASP A 1 202 ? -47.39787 -2.94124 -17.95265 1.000 153.67962 199 ASP A N 1
ATOM 1522 C CA . ASP A 1 202 ? -47.76681 -2.93673 -16.50823 1.000 152.18919 199 ASP A CA 1
ATOM 1523 C C . ASP A 1 202 ? -47.61298 -1.59275 -15.81216 1.000 148.18052 199 ASP A C 1
ATOM 1524 O O . ASP A 1 202 ? -48.38626 -1.27476 -14.90397 1.000 155.54332 199 ASP A O 1
ATOM 1529 N N . GLY A 1 203 ? -46.52092 -0.90975 -16.07135 1.000 134.58902 200 GLY A N 1
ATOM 1530 C CA . GLY A 1 203 ? -46.26434 0.41639 -15.55517 1.000 125.94310 200 GLY A CA 1
ATOM 1531 C C . GLY A 1 203 ? -45.02382 0.91100 -16.26586 1.000 125.38799 200 GLY A C 1
ATOM 1532 O O . GLY A 1 203 ? -44.51505 0.24689 -17.17047 1.000 122.04400 200 GLY A O 1
ATOM 1533 N N . LYS A 1 204 ? -44.52471 2.07717 -15.84081 1.000 122.81329 201 LYS A N 1
ATOM 1534 C CA . LYS A 1 204 ? -43.26708 2.58270 -16.39404 1.000 111.55596 201 LYS A CA 1
ATOM 1535 C C . LYS A 1 204 ? -42.07192 1.79969 -15.84062 1.000 109.61558 201 LYS A C 1
ATOM 1536 O O . LYS A 1 204 ? -42.11447 1.23993 -14.74141 1.000 104.44203 201 LYS A O 1
ATOM 1541 N N . ALA A 1 205 ? -40.99610 1.75436 -16.62677 1.000 118.53363 202 ALA A N 1
ATOM 1542 C CA . ALA A 1 205 ? -39.78150 1.05117 -16.22930 1.000 118.66026 202 ALA A CA 1
ATOM 1543 C C . ALA A 1 205 ? -38.59888 1.62890 -16.99673 1.000 124.31835 202 ALA A C 1
ATOM 1544 O O . ALA A 1 205 ? -38.74556 2.10723 -18.12578 1.000 131.99752 202 ALA A O 1
ATOM 1546 N N . LEU A 1 206 ? -37.43433 1.60137 -16.35751 1.000 110.11935 203 LEU A N 1
ATOM 1547 C CA . LEU A 1 206 ? -36.16496 1.89556 -17.00345 1.000 98.18323 203 LEU A CA 1
ATOM 1548 C C . LEU A 1 206 ? -35.48591 0.57901 -17.35246 1.000 89.99091 203 LEU A C 1
ATOM 1549 O O . LEU A 1 206 ? -35.59085 -0.40016 -16.60851 1.000 84.34173 203 LEU A O 1
ATOM 1554 N N . VAL A 1 207 ? -34.81266 0.55206 -18.49801 1.000 88.56459 204 VAL A N 1
ATOM 1555 C CA . VAL A 1 207 ? -34.10848 -0.63655 -18.96096 1.000 93.08058 204 VAL A CA 1
ATOM 1556 C C . VAL A 1 207 ? -32.79352 -0.19487 -19.58725 1.000 95.13530 204 VAL A C 1
ATOM 1557 O O . VAL A 1 207 ? -32.76634 0.72274 -20.41599 1.000 100.85556 204 VAL A O 1
ATOM 1561 N N . ILE A 1 208 ? -31.70500 -0.83124 -19.16344 1.000 96.68183 205 ILE A N 1
ATOM 1562 C CA . ILE A 1 208 ? -30.36062 -0.57374 -19.66549 1.000 96.90500 205 ILE A CA 1
ATOM 1563 C C . ILE A 1 208 ? -29.84659 -1.87368 -20.26812 1.000 100.40460 205 ILE A C 1
ATOM 1564 O O . ILE A 1 208 ? -29.87702 -2.92394 -19.61088 1.000 106.39517 205 ILE A O 1
ATOM 1569 N N . GLN A 1 209 ? -29.40318 -1.80208 -21.52317 1.000 96.91550 206 GLN A N 1
ATOM 1570 C CA . GLN A 1 209 ? -28.93661 -2.95803 -22.28521 1.000 105.84129 206 GLN A CA 1
ATOM 1571 C C . GLN A 1 209 ? -27.41697 -2.87580 -22.35383 1.000 113.63045 206 GLN A C 1
ATOM 1572 O O . GLN A 1 209 ? -26.84879 -2.29037 -23.27815 1.000 125.51526 206 GLN A O 1
ATOM 1578 N N . SER A 1 210 ? -26.75128 -3.46904 -21.36341 1.000 104.33707 207 SER A N 1
ATOM 1579 C CA . SER A 1 210 ? -25.29152 -3.53205 -21.38106 1.000 109.40428 207 SER A CA 1
ATOM 1580 C C . SER A 1 210 ? -24.87070 -4.84233 -20.72136 1.000 116.60043 207 SER A C 1
ATOM 1581 O O . SER A 1 210 ? -24.90887 -4.95592 -19.49412 1.000 110.99642 207 SER A O 1
ATOM 1584 N N . LYS A 1 211 ? -24.46416 -5.81097 -21.54232 1.000 132.83405 208 LYS A N 1
ATOM 1585 C CA . LYS A 1 211 ? -23.96846 -7.08349 -21.02181 1.000 131.12155 208 LYS A CA 1
ATOM 1586 C C . LYS A 1 211 ? -22.84883 -6.93681 -19.99368 1.000 132.50749 208 LYS A C 1
ATOM 1587 O O . LYS A 1 211 ? -22.87803 -7.67429 -18.99356 1.000 135.65777 208 LYS A O 1
ATOM 1589 N N . PRO A 1 212 ? -21.85706 -6.04871 -20.14881 1.000 132.04767 209 PRO A N 1
ATOM 1590 C CA . PRO A 1 212 ? -20.81497 -5.93709 -19.11558 1.000 128.06379 209 PRO A CA 1
ATOM 1591 C C . PRO A 1 212 ? -21.20306 -5.11798 -17.89467 1.000 124.04211 209 PRO A C 1
ATOM 1592 O O . PRO A 1 212 ? -20.43329 -5.10550 -16.92371 1.000 127.23183 209 PRO A O 1
ATOM 1596 N N . LEU A 1 213 ? -22.34804 -4.43043 -17.89623 1.000 110.17719 210 LEU A N 1
ATOM 1597 C CA . LEU A 1 213 ? -22.74651 -3.71529 -16.68766 1.000 101.33252 210 LEU A CA 1
ATOM 1598 C C . LEU A 1 213 ? -23.31534 -4.66402 -15.63996 1.000 101.86571 210 LEU A C 1
ATOM 1599 O O . LEU A 1 213 ? -22.93397 -4.59709 -14.46539 1.000 94.49523 210 LEU A O 1
ATOM 1604 N N . VAL A 1 214 ? -24.23929 -5.54460 -16.04411 1.000 109.76676 211 VAL A N 1
ATOM 1605 C CA . VAL A 1 214 ? -24.79372 -6.51059 -15.09940 1.000 115.20002 211 VAL A CA 1
ATOM 1606 C C . VAL A 1 214 ? -23.68831 -7.37857 -14.52836 1.000 116.55377 211 VAL A C 1
ATOM 1607 O O . VAL A 1 214 ? -23.79227 -7.86288 -13.39809 1.000 125.40410 211 VAL A O 1
ATOM 1611 N N . ASP A 1 215 ? -22.59022 -7.54314 -15.26609 1.000 112.95512 212 ASP A N 1
ATOM 1612 C CA . ASP A 1 215 ? -21.53342 -8.43850 -14.81499 1.000 118.35437 212 ASP A CA 1
ATOM 1613 C C . ASP A 1 215 ? -20.72112 -7.81150 -13.68916 1.000 118.93771 212 ASP A C 1
ATOM 1614 O O . ASP A 1 215 ? -20.45326 -8.45919 -12.66750 1.000 121.85140 212 ASP A O 1
ATOM 1619 N N . VAL A 1 216 ? -20.34107 -6.54044 -13.83589 1.000 116.25862 213 VAL A N 1
ATOM 1620 C CA . VAL A 1 216 ? -19.62004 -5.90893 -12.73571 1.000 118.97814 213 VAL A CA 1
ATOM 1621 C C . VAL A 1 216 ? -20.56382 -5.60694 -11.57087 1.000 114.21868 213 VAL A C 1
ATOM 1622 O O . VAL A 1 216 ? -20.14421 -5.63780 -10.40708 1.000 118.07313 213 VAL A O 1
ATOM 1626 N N . LEU A 1 217 ? -21.85061 -5.34988 -11.84151 1.000 99.76976 214 LEU A N 1
ATOM 1627 C CA . LEU A 1 217 ? -22.80450 -5.23629 -10.74008 1.000 82.75850 214 LEU A CA 1
ATOM 1628 C C . LEU A 1 217 ? -22.96910 -6.56139 -10.00578 1.000 90.81990 214 LEU A C 1
ATOM 1629 O O . LEU A 1 217 ? -23.23081 -6.57234 -8.79858 1.000 102.58537 214 LEU A O 1
ATOM 1634 N N . ARG A 1 218 ? -22.83140 -7.68664 -10.71398 1.000 104.46893 215 ARG A N 1
ATOM 1635 C CA . ARG A 1 218 ? -22.81949 -8.98704 -10.05229 1.000 107.36048 215 ARG A CA 1
ATOM 1636 C C . ARG A 1 218 ? -21.56713 -9.14972 -9.20093 1.000 108.24005 215 ARG A C 1
ATOM 1637 O O . ARG A 1 218 ? -21.64532 -9.60372 -8.05331 1.000 106.00255 215 ARG A O 1
ATOM 1640 N N . ARG A 1 219 ? -20.40396 -8.77822 -9.75110 1.000 110.35364 216 ARG A N 1
ATOM 1641 C CA . ARG A 1 219 ? -19.15678 -8.83866 -8.98869 1.000 112.76025 216 ARG A CA 1
ATOM 1642 C C . ARG A 1 219 ? -19.22613 -7.98084 -7.73083 1.000 116.15365 216 ARG A C 1
ATOM 1643 O O . ARG A 1 219 ? -18.57401 -8.29483 -6.72812 1.000 124.23784 216 ARG A O 1
ATOM 1646 N N . LEU A 1 220 ? -20.01158 -6.90042 -7.75969 1.000 109.85093 217 LEU A N 1
ATOM 1647 C CA . LEU A 1 220 ? -20.20068 -6.06654 -6.57693 1.000 97.28471 217 LEU A CA 1
ATOM 1648 C C . LEU A 1 220 ? -21.02394 -6.74153 -5.49489 1.000 101.71536 217 LEU A C 1
ATOM 1649 O O . LEU A 1 220 ? -21.05519 -6.23833 -4.36810 1.000 107.16788 217 LEU A O 1
ATOM 1654 N N . GLY A 1 221 ? -21.69262 -7.84885 -5.80186 1.000 100.86336 218 GLY A N 1
ATOM 1655 C CA . GLY A 1 221 ? -22.53503 -8.52836 -4.84217 1.000 95.76435 218 GLY A CA 1
ATOM 1656 C C . GLY A 1 221 ? -24.00153 -8.18730 -4.94826 1.000 94.01630 218 GLY A C 1
ATOM 1657 O O . GLY A 1 221 ? -24.78757 -8.62381 -4.09524 1.000 100.80985 218 GLY A O 1
ATOM 1658 N N . VAL A 1 222 ? -24.38871 -7.41800 -5.95457 1.000 90.19819 219 VAL A N 1
ATOM 1659 C CA . VAL A 1 222 ? -25.80266 -7.10475 -6.16882 1.000 90.96089 219 VAL A CA 1
ATOM 1660 C C . VAL A 1 222 ? -26.54032 -8.37769 -6.57579 1.000 90.41738 219 VAL A C 1
ATOM 1661 O O . VAL A 1 222 ? -26.12909 -9.04815 -7.54244 1.000 84.60096 219 VAL A O 1
ATOM 1665 N N . PRO A 1 223 ? -27.60873 -8.74291 -5.87037 1.000 94.81569 220 PRO A N 1
ATOM 1666 C CA . PRO A 1 223 ? -28.40131 -9.90814 -6.27883 1.000 90.96924 220 PRO A CA 1
ATOM 1667 C C . PRO A 1 223 ? -29.04910 -9.68655 -7.63929 1.000 97.94346 220 PRO A C 1
ATOM 1668 O O . PRO A 1 223 ? -29.38980 -8.55810 -8.00948 1.000 83.08831 220 PRO A O 1
ATOM 1672 N N . GLU A 1 224 ? -29.22270 -10.79351 -8.38290 1.000 107.60072 221 GLU A N 1
ATOM 1673 C CA . GLU A 1 224 ? -29.86498 -10.73314 -9.69645 1.000 113.64867 221 GLU A CA 1
ATOM 1674 C C . GLU A 1 224 ? -31.24029 -10.08128 -9.62014 1.000 128.59585 221 GLU A C 1
ATOM 1675 O O . GLU A 1 224 ? -31.65771 -9.39673 -10.56140 1.000 133.50503 221 GLU A O 1
ATOM 1681 N N . ASP A 1 225 ? -31.94568 -10.26805 -8.51188 1.000 136.30150 222 ASP A N 1
ATOM 1682 C CA . ASP A 1 225 ? -33.21239 -9.59570 -8.24020 1.000 142.48163 222 ASP A CA 1
ATOM 1683 C C . ASP A 1 225 ? -33.56214 -9.87237 -6.78455 1.000 144.04154 222 ASP A C 1
ATOM 1684 O O . ASP A 1 225 ? -32.82356 -10.55513 -6.06941 1.000 145.30990 222 ASP A O 1
ATOM 1689 N N . LYS A 1 226 ? -34.69617 -9.33767 -6.34569 1.000 141.83686 223 LYS A N 1
ATOM 1690 C CA . LYS A 1 226 ? -35.26969 -9.79213 -5.09146 1.000 139.25587 223 LYS A CA 1
ATOM 1691 C C . LYS A 1 226 ? -35.80007 -11.21609 -5.27728 1.000 145.84624 223 LYS A C 1
ATOM 1692 O O . LYS A 1 226 ? -35.72641 -11.79722 -6.36634 1.000 159.59114 223 LYS A O 1
ATOM 1698 N N . LYS A 1 227 ? -36.33315 -11.79421 -4.19875 1.000 127.68966 224 LYS A N 1
ATOM 1699 C CA . LYS A 1 227 ? -36.95056 -13.12312 -4.24689 1.000 128.71216 224 LYS A CA 1
ATOM 1700 C C . LYS A 1 227 ? -35.94454 -14.18736 -4.69317 1.000 123.60282 224 LYS A C 1
ATOM 1701 O O . LYS A 1 227 ? -36.23807 -15.04860 -5.52835 1.000 138.57757 224 LYS A O 1
ATOM 1704 N N . VAL A 1 228 ? -34.73980 -14.11903 -4.12933 1.000 105.76012 225 VAL A N 1
ATOM 1705 C CA . VAL A 1 228 ? -33.69939 -15.10303 -4.39457 1.000 103.13462 225 VAL A CA 1
ATOM 1706 C C . VAL A 1 228 ? -33.19335 -15.64819 -3.05932 1.000 113.85352 225 VAL A C 1
ATOM 1707 O O . VAL A 1 228 ? -33.13132 -14.93172 -2.05358 1.000 100.30855 225 VAL A O 1
ATOM 1711 N N . GLU A 1 229 ? -32.83733 -16.93941 -3.06380 1.000 122.90798 226 GLU A N 1
ATOM 1712 C CA . GLU A 1 229 ? -32.59019 -17.68199 -1.82581 1.000 127.45289 226 GLU A CA 1
ATOM 1713 C C . GLU A 1 229 ? -31.41814 -17.11056 -1.03343 1.000 111.72659 226 GLU A C 1
ATOM 1714 O O . GLU A 1 229 ? -31.47181 -17.03517 0.20036 1.000 108.02837 226 GLU A O 1
ATOM 1720 N N . ASN A 1 230 ? -30.34694 -16.71302 -1.71836 1.000 101.84486 227 ASN A N 1
ATOM 1721 C CA . ASN A 1 230 ? -29.14336 -16.20889 -1.06899 1.000 100.35004 227 ASN A CA 1
ATOM 1722 C C . ASN A 1 230 ? -29.03871 -14.68407 -1.13559 1.000 86.19180 227 ASN A C 1
ATOM 1723 O O . ASN A 1 230 ? -27.92949 -14.14357 -1.22573 1.000 70.85262 227 ASN A O 1
ATOM 1728 N N . TRP A 1 231 ? -30.17614 -13.98775 -1.09832 1.000 76.43762 228 TRP A N 1
ATOM 1729 C CA . TRP A 1 231 ? -30.18926 -12.53240 -1.11254 1.000 72.11774 228 TRP A CA 1
ATOM 1730 C C . TRP A 1 231 ? -29.39181 -11.99513 0.06106 1.000 81.53544 228 TRP A C 1
ATOM 1731 O O . TRP A 1 231 ? -29.68996 -12.30505 1.21776 1.000 77.84289 228 TRP A O 1
ATOM 1742 N N . LYS A 1 232 ? -28.37807 -11.18888 -0.24162 1.000 86.95184 229 LYS A N 1
ATOM 1743 C CA . LYS A 1 232 ? -27.49447 -10.63996 0.76945 1.000 87.93548 229 LYS A CA 1
ATOM 1744 C C . LYS A 1 232 ? -27.13048 -9.20939 0.40555 1.000 87.62970 229 LYS A C 1
ATOM 1745 O O . LYS A 1 232 ? -27.08548 -8.83716 -0.77137 1.000 78.18540 229 LYS A O 1
ATOM 1751 N N . VAL A 1 233 ? -26.88787 -8.41320 1.43975 1.000 92.89900 230 VAL A N 1
ATOM 1752 C CA . VAL A 1 233 ? -26.39919 -7.04325 1.25321 1.000 99.23669 230 VAL A CA 1
ATOM 1753 C C . VAL A 1 233 ? -24.94186 -7.09261 0.81466 1.000 94.95192 230 VAL A C 1
ATOM 1754 O O . VAL A 1 233 ? -24.15585 -7.87700 1.38006 1.000 96.66881 230 VAL A O 1
ATOM 1758 N N . PRO A 1 234 ? -24.53755 -6.31050 -0.18265 1.000 83.92607 231 PRO A N 1
ATOM 1759 C CA . PRO A 1 234 ? -23.12932 -6.30862 -0.58661 1.000 80.81119 231 PRO A CA 1
ATOM 1760 C C . PRO A 1 234 ? -22.21574 -6.04509 0.60113 1.000 86.24414 231 PRO A C 1
ATOM 1761 O O . PRO A 1 234 ? -22.44020 -5.12479 1.39139 1.000 80.29346 231 PRO A O 1
ATOM 1765 N N . ARG A 1 235 ? -21.18358 -6.88481 0.72032 1.000 85.37285 232 ARG A N 1
ATOM 1766 C CA . ARG A 1 235 ? -20.25585 -6.81082 1.84597 1.000 83.35241 232 ARG A CA 1
ATOM 1767 C C . ARG A 1 235 ? -19.78407 -5.38588 2.12395 1.000 82.46716 232 ARG A C 1
ATOM 1768 O O . ARG A 1 235 ? -19.79220 -4.94058 3.27795 1.000 82.42286 232 ARG A O 1
ATOM 1776 N N . GLU A 1 236 ? -19.39207 -4.64522 1.07762 1.000 77.29263 233 GLU A N 1
ATOM 1777 C CA . GLU A 1 236 ? -18.74828 -3.34148 1.25896 1.000 72.03185 233 GLU A CA 1
ATOM 1778 C C . GLU A 1 236 ? -19.66786 -2.30009 1.88585 1.000 71.38596 233 GLU A C 1
ATOM 1779 O O . GLU A 1 236 ? -19.17600 -1.27657 2.37031 1.000 74.10202 233 GLU A O 1
ATOM 1785 N N . LEU A 1 237 ? -20.98570 -2.52057 1.86669 1.000 68.20063 234 LEU A N 1
ATOM 1786 C CA . LEU A 1 237 ? -21.89996 -1.54964 2.45412 1.000 60.53633 234 LEU A CA 1
ATOM 1787 C C . LEU A 1 237 ? -21.84460 -1.58482 3.97527 1.000 71.30278 234 LEU A C 1
ATOM 1788 O O . LEU A 1 237 ? -21.96945 -0.54228 4.62577 1.000 77.40544 234 LEU A O 1
ATOM 1793 N N . LEU A 1 238 ? -21.67548 -2.77430 4.56446 1.000 72.65226 235 LEU A N 1
ATOM 1794 C CA . LEU A 1 238 ? -21.56638 -2.86398 6.01959 1.000 72.34460 235 LEU A CA 1
ATOM 1795 C C . LEU A 1 238 ? -20.28673 -2.19798 6.53439 1.000 70.73121 235 LEU A C 1
ATOM 1796 O O . LEU A 1 238 ? -20.28190 -1.65023 7.63887 1.000 70.33124 235 LEU A O 1
ATOM 1801 N N . LEU A 1 239 ? -19.22613 -2.17582 5.72525 1.000 67.63233 236 LEU A N 1
ATOM 1802 C CA . LEU A 1 239 ? -17.92781 -1.62513 6.08641 1.000 59.23984 236 LEU A CA 1
ATOM 1803 C C . LEU A 1 239 ? -17.73225 -0.17302 5.66334 1.000 60.90216 236 LEU A C 1
ATOM 1804 O O . LEU A 1 239 ? -16.64942 0.38366 5.90368 1.000 62.98658 236 LEU A O 1
ATOM 1809 N N . SER A 1 240 ? -18.73926 0.44644 5.04787 1.000 59.01941 237 SER A N 1
ATOM 1810 C CA . SER A 1 240 ? -18.64927 1.79919 4.50145 1.000 67.39039 237 SER A CA 1
ATOM 1811 C C . SER A 1 240 ? -18.99211 2.82074 5.57343 1.000 68.66520 237 SER A C 1
ATOM 1812 O O . SER A 1 240 ? -19.55629 2.47942 6.61734 1.000 67.11032 237 SER A O 1
ATOM 1815 N N . PRO A 1 241 ? -18.70669 4.10060 5.32603 1.000 64.76904 238 PRO A N 1
ATOM 1816 C CA . PRO A 1 241 ? -19.14877 5.15461 6.24827 1.000 69.59482 238 PRO A CA 1
ATOM 18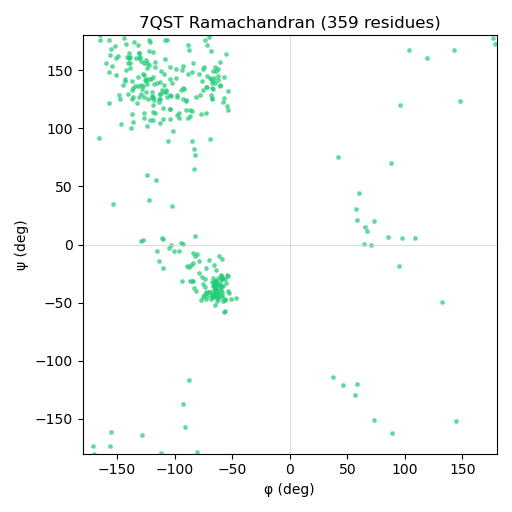17 C C . PRO A 1 241 ? -20.66331 5.33834 6.25598 1.000 71.25509 238 PRO A C 1
ATOM 1818 O O . PRO A 1 241 ? -21.40136 4.88869 5.37962 1.000 81.40129 238 PRO A O 1
ATOM 1822 N N . SER A 1 242 ? -21.10187 6.07604 7.27553 1.000 78.98070 239 SER A N 1
ATOM 1823 C CA . SER A 1 242 ? -22.51620 6.29176 7.55108 1.000 73.58079 239 SER A CA 1
ATOM 1824 C C . SER A 1 242 ? -23.22095 7.03653 6.41511 1.000 74.97172 239 SER A C 1
ATOM 1825 O O . SER A 1 242 ? -24.35293 6.69015 6.05857 1.000 72.15092 239 SER A O 1
ATOM 1828 N N . ASN A 1 243 ? -22.58479 8.07416 5.84720 1.000 68.05289 240 ASN A N 1
ATOM 1829 C CA . ASN A 1 243 ? -23.24100 8.85005 4.79612 1.000 71.11168 240 ASN A CA 1
ATOM 1830 C C . ASN A 1 243 ? -23.46974 8.00806 3.54367 1.000 72.71470 240 ASN A C 1
ATOM 1831 O O . ASN A 1 243 ? -24.49403 8.16516 2.86153 1.000 68.82466 240 ASN A O 1
ATOM 1836 N N . VAL A 1 244 ? -22.54303 7.08878 3.24714 1.000 62.69092 241 VAL A N 1
ATOM 1837 C CA . VAL A 1 244 ? -22.71344 6.15960 2.12813 1.000 57.02059 241 VAL A CA 1
ATOM 1838 C C . VAL A 1 244 ? -23.88058 5.21153 2.37972 1.000 57.28847 241 VAL A C 1
ATOM 1839 O O . VAL A 1 244 ? -24.71810 4.97403 1.49454 1.000 68.98994 241 VAL A O 1
ATOM 1843 N N . VAL A 1 245 ? -23.97747 4.67832 3.59763 1.000 68.01821 242 VAL A N 1
ATOM 1844 C CA . VAL A 1 245 ? -25.07161 3.76517 3.90173 1.000 56.91002 242 VAL A CA 1
ATOM 1845 C C . VAL A 1 245 ? -26.40822 4.49907 3.85171 1.000 68.67030 242 VAL A C 1
ATOM 1846 O O . VAL A 1 245 ? -27.42066 3.94121 3.41121 1.000 65.03150 242 VAL A O 1
ATOM 1850 N N . ARG A 1 246 ? -26.43019 5.76473 4.27968 1.000 67.25524 243 ARG A N 1
ATOM 1851 C CA . ARG A 1 246 ? -27.65245 6.55557 4.18918 1.000 54.89474 243 ARG A CA 1
ATOM 1852 C C . ARG A 1 246 ? -28.05127 6.78980 2.73673 1.000 67.21442 243 ARG A C 1
ATOM 1853 O O . ARG A 1 246 ? -29.24603 6.75926 2.39928 1.000 67.09573 243 ARG A O 1
ATOM 1861 N N . ALA A 1 247 ? -27.07250 7.05018 1.86431 1.000 63.76528 244 ALA A N 1
ATOM 1862 C CA . ALA A 1 247 ? -27.39864 7.18933 0.44939 1.000 50.74996 244 ALA A CA 1
ATOM 1863 C C . ALA A 1 247 ? -28.02801 5.90598 -0.08580 1.000 70.43120 244 ALA A C 1
ATOM 1864 O O . ALA A 1 247 ? -28.98037 5.95562 -0.87374 1.000 81.12876 244 ALA A O 1
ATOM 1866 N N . PHE A 1 248 ? -27.51820 4.74517 0.34489 1.000 57.72607 245 PHE A N 1
ATOM 1867 C CA . PHE A 1 248 ? -28.11375 3.47720 -0.07784 1.000 70.35355 245 PHE A CA 1
ATOM 1868 C C . PHE A 1 248 ? -29.53929 3.32432 0.44807 1.000 77.72821 245 PHE A C 1
ATOM 1869 O O . PHE A 1 248 ? -30.47085 3.04638 -0.32014 1.000 84.11284 245 PHE A O 1
ATOM 1877 N N . VAL A 1 249 ? -29.71984 3.50604 1.75955 1.000 70.16955 246 VAL A N 1
ATOM 1878 C CA . VAL A 1 249 ? -30.97610 3.17164 2.43454 1.000 66.19341 246 VAL A CA 1
ATOM 1879 C C . VAL A 1 249 ? -32.08848 4.13546 2.03776 1.000 69.73725 246 VAL A C 1
ATOM 1880 O O . VAL A 1 249 ? -33.23599 3.71843 1.83267 1.000 76.55854 246 VAL A O 1
ATOM 1884 N N . ASN A 1 250 ? -31.78466 5.43803 1.93726 1.000 58.74743 247 ASN A N 1
ATOM 1885 C CA . ASN A 1 250 ? -32.78819 6.37052 1.44577 1.000 69.73407 247 ASN A CA 1
ATOM 1886 C C . ASN A 1 250 ? -33.27750 6.01020 0.05290 1.000 58.79800 247 ASN A C 1
ATOM 1887 O O . ASN A 1 250 ? -34.43135 6.28897 -0.26456 1.000 64.92267 247 ASN A O 1
ATOM 1892 N N . ALA A 1 251 ? -32.45150 5.37398 -0.77502 1.000 61.70559 248 ALA A N 1
ATOM 1893 C CA . ALA A 1 251 ? -32.96602 4.91783 -2.06451 1.000 66.14513 248 ALA A CA 1
ATOM 1894 C C . ALA A 1 251 ? -33.72557 3.60230 -1.94005 1.000 66.37179 248 ALA A C 1
ATOM 1895 O O . ALA A 1 251 ? -34.77205 3.44027 -2.57860 1.000 80.39426 248 ALA A O 1
ATOM 1897 N N . TYR A 1 252 ? -33.22713 2.67225 -1.10826 1.000 51.77672 249 TYR A N 1
ATOM 1898 C CA . TYR A 1 252 ? -33.87489 1.36911 -0.94320 1.000 68.18852 249 TYR A CA 1
ATOM 1899 C C . TYR A 1 252 ? -35.30852 1.48862 -0.42472 1.000 68.08717 249 TYR A C 1
ATOM 1900 O O . TYR A 1 252 ? -36.15515 0.64577 -0.75234 1.000 75.12850 249 TYR A O 1
ATOM 1909 N N . ILE A 1 253 ? -35.59500 2.49394 0.40554 1.000 81.84496 250 ILE A N 1
ATOM 1910 C CA . ILE A 1 253 ? -36.95532 2.80943 0.84372 1.000 88.84223 250 ILE A CA 1
ATOM 1911 C C . ILE A 1 253 ? -37.36595 4.11007 0.16409 1.000 94.18202 250 ILE A C 1
ATOM 1912 O O . ILE A 1 253 ? -36.60795 5.08335 0.16199 1.000 99.09823 250 ILE A O 1
ATOM 1917 N N . LYS A 1 254 ? -38.54342 4.12363 -0.43836 1.000 109.74602 251 LYS A N 1
ATOM 1918 C CA . LYS A 1 254 ? -38.85355 5.20042 -1.38104 1.000 115.41436 251 LYS A CA 1
ATOM 1919 C C . LYS A 1 254 ? -39.37071 6.44172 -0.67638 1.000 112.66616 251 LYS A C 1
ATOM 1920 O O . LYS A 1 254 ? -38.59019 7.34089 -0.37158 1.000 113.95351 251 LYS A O 1
ATOM 1926 N N . VAL A 1 259 ? -43.42216 0.81638 6.26098 1.000 92.34208 256 VAL A N 1
ATOM 1927 C CA . VAL A 1 259 ? -42.06247 0.56298 5.77329 1.000 106.59958 256 VAL A CA 1
ATOM 1928 C C . VAL A 1 259 ? -41.51855 -0.83337 6.18298 1.000 103.30810 256 VAL A C 1
ATOM 1929 O O . VAL A 1 259 ? -40.90013 -0.98729 7.24611 1.000 75.70804 256 VAL A O 1
ATOM 1933 N N . GLU A 1 260 ? -41.73107 -1.83664 5.32145 1.000 111.79574 257 GLU A N 1
ATOM 1934 C CA . GLU A 1 260 ? -41.40759 -3.22577 5.62915 1.000 113.85638 257 GLU A CA 1
ATOM 1935 C C . GLU A 1 260 ? -40.77719 -3.91476 4.42292 1.000 112.67644 257 GLU A C 1
ATOM 1936 O O . GLU A 1 260 ? -41.06395 -3.56734 3.27388 1.000 130.54896 257 GLU A O 1
ATOM 1942 N N . ILE A 1 261 ? -39.93522 -4.91889 4.70155 1.000 91.81340 258 ILE A N 1
ATOM 1943 C CA . ILE A 1 261 ? -39.14363 -5.63109 3.69350 1.000 78.82136 258 ILE A CA 1
ATOM 1944 C C . ILE A 1 261 ? -39.29317 -7.13382 3.92527 1.000 77.97277 258 ILE A C 1
ATOM 1945 O O . ILE A 1 261 ? -38.93821 -7.63344 4.99796 1.000 72.02601 258 ILE A O 1
ATOM 1950 N N . THR A 1 262 ? -39.77728 -7.86186 2.91963 1.000 86.37297 259 THR A N 1
ATOM 1951 C CA . THR A 1 262 ? -39.95062 -9.31029 3.01440 1.000 76.54508 259 THR A CA 1
ATOM 1952 C C . THR A 1 262 ? -38.88782 -10.00505 2.17369 1.000 77.43951 259 THR A C 1
ATOM 1953 O O . THR A 1 262 ? -38.67248 -9.64167 1.01313 1.000 99.39876 259 THR A O 1
ATOM 1957 N N . LEU A 1 263 ? -38.22166 -10.99384 2.76860 1.000 72.30161 260 LEU A N 1
ATOM 1958 C CA . LEU A 1 263 ? -37.12729 -11.71995 2.13918 1.000 79.26316 260 LEU A CA 1
ATOM 1959 C C . LEU A 1 263 ? -37.26935 -13.19336 2.47594 1.000 94.01315 260 LEU A C 1
ATOM 1960 O O . LEU A 1 263 ? -37.95393 -13.56741 3.42875 1.000 98.85588 260 LEU A O 1
ATOM 1965 N N . ALA A 1 264 ? -36.60192 -14.03368 1.69452 1.000 106.11860 261 ALA A N 1
ATOM 1966 C CA . ALA A 1 264 ? -36.49933 -15.44698 2.02157 1.000 112.99763 261 ALA A CA 1
ATOM 1967 C C . ALA A 1 264 ? -35.13994 -15.80464 2.59869 1.000 103.57735 261 ALA A C 1
ATOM 1968 O O . ALA A 1 264 ? -34.91373 -16.96874 2.94527 1.000 119.53310 261 ALA A O 1
ATOM 1970 N N . SER A 1 265 ? -34.23524 -14.83630 2.71859 1.000 79.70146 262 SER A N 1
ATOM 1971 C CA . SER A 1 265 ? -32.86922 -15.07911 3.16731 1.000 83.87474 262 SER A CA 1
ATOM 1972 C C . SER A 1 265 ? -32.72710 -14.60849 4.61162 1.000 72.77805 262 SER A C 1
ATOM 1973 O O . SER A 1 265 ? -32.70482 -13.40047 4.87918 1.000 72.44810 262 SER A O 1
ATOM 1976 N N . GLU A 1 266 ? -32.62692 -15.57210 5.53122 1.000 66.06542 263 GLU A N 1
ATOM 1977 C CA . GLU A 1 266 ? -32.33517 -15.27590 6.93134 1.000 62.51664 263 GLU A CA 1
ATOM 1978 C C . GLU A 1 266 ? -31.10439 -14.37924 7.05913 1.000 61.07049 263 GLU A C 1
ATOM 1979 O O . GLU A 1 266 ? -31.11669 -13.36340 7.77362 1.000 59.31336 263 GLU A O 1
ATOM 1985 N N . GLU A 1 267 ? -30.04204 -14.73203 6.32908 1.000 60.88186 264 GLU A N 1
ATOM 1986 C CA . GLU A 1 267 ? -28.79170 -13.98835 6.39201 1.000 60.06046 264 GLU A CA 1
ATOM 1987 C C . GLU A 1 267 ? -28.98339 -12.55988 5.91553 1.000 68.01510 264 GLU A C 1
ATOM 1988 O O . GLU A 1 267 ? -28.48871 -11.62118 6.54834 1.000 70.53214 264 GLU A O 1
ATOM 1994 N N . GLY A 1 268 ? -29.69684 -12.37737 4.79970 1.000 69.19331 265 GLY A N 1
ATOM 1995 C CA . GLY A 1 268 ? -29.88113 -11.04062 4.26346 1.000 61.27985 265 GLY A CA 1
ATOM 1996 C C . GLY A 1 268 ? -30.68720 -10.16128 5.19490 1.000 59.29837 265 GLY A C 1
ATOM 1997 O O . GLY A 1 268 ? -30.38741 -8.97292 5.36544 1.000 60.02574 265 GLY A O 1
ATOM 1998 N N . ALA A 1 269 ? -31.70702 -10.73890 5.83444 1.000 50.28588 266 ALA A N 1
ATOM 1999 C CA . ALA A 1 269 ? -32.47801 -9.97048 6.80660 1.000 59.84649 266 ALA A CA 1
ATOM 2000 C C . ALA A 1 269 ? -31.61540 -9.54922 8.00439 1.000 67.38817 266 ALA A C 1
ATOM 2001 O O . ALA A 1 269 ? -31.68522 -8.39184 8.46309 1.000 63.72770 266 ALA A O 1
ATOM 2003 N N . TYR A 1 270 ? -30.76814 -10.46040 8.50689 1.000 69.02842 267 TYR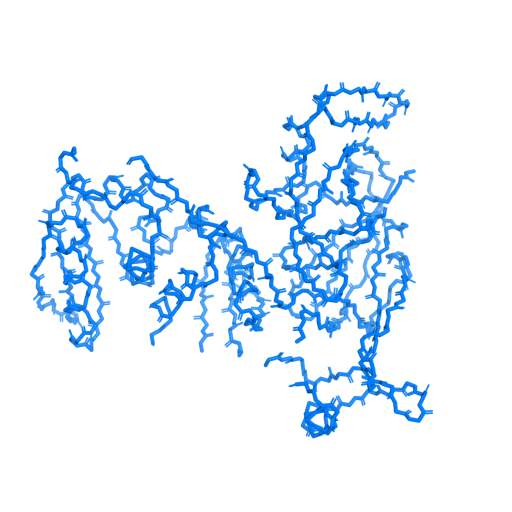 A N 1
ATOM 2004 C CA . TYR A 1 270 ? -29.88376 -10.09922 9.62319 1.000 56.87187 267 TYR A CA 1
ATOM 2005 C C . TYR A 1 270 ? -28.91394 -8.99760 9.21676 1.000 55.03922 267 TYR A C 1
ATOM 2006 O O . TYR A 1 270 ? -28.70206 -8.01465 9.96217 1.000 58.11817 267 TYR A O 1
ATOM 2015 N N . GLU A 1 271 ? -28.31716 -9.14111 8.02425 1.000 49.40621 268 GLU A N 1
ATOM 2016 C CA . GLU A 1 271 ? -27.43293 -8.09966 7.51151 1.000 55.90243 268 GLU A CA 1
ATOM 2017 C C . GLU A 1 271 ? -28.16011 -6.76403 7.41271 1.000 54.63443 268 GLU A C 1
ATOM 2018 O O . GLU A 1 271 ? -27.57127 -5.70936 7.67150 1.000 60.70649 268 GLU A O 1
ATOM 2024 N N . LEU A 1 272 ? -29.44882 -6.79062 7.07268 1.000 56.24372 269 LEU A N 1
ATOM 2025 C CA . LEU A 1 272 ? -30.19502 -5.54185 6.99035 1.000 59.05260 269 LEU A CA 1
ATOM 2026 C C . LEU A 1 272 ? -30.30930 -4.88412 8.35741 1.000 58.16492 269 LEU A C 1
ATOM 2027 O O . LEU A 1 272 ? -30.23515 -3.65096 8.46628 1.000 50.45094 269 LEU A O 1
ATOM 2032 N N . SER A 1 273 ? -30.53764 -5.68630 9.41100 1.000 52.77525 270 SER A N 1
ATOM 2033 C CA . SER A 1 273 ? -30.58389 -5.10553 10.76328 1.000 49.22177 270 SER A CA 1
ATOM 2034 C C . SER A 1 273 ? -29.26351 -4.41718 11.11754 1.000 50.20337 270 SER A C 1
ATOM 2035 O O . SER A 1 273 ? -29.25086 -3.35025 11.75013 1.000 54.36676 270 SER A O 1
ATOM 2038 N N . TYR A 1 274 ? -28.14015 -4.97361 10.66122 1.000 43.64007 271 TYR A N 1
ATOM 2039 C CA . TYR A 1 274 ? -26.87653 -4.27403 10.91103 1.000 47.28885 271 TYR A CA 1
ATOM 2040 C C . TYR A 1 274 ? -26.76156 -2.99306 10.07859 1.000 60.37647 271 TYR A C 1
ATOM 2041 O O . TYR A 1 274 ? -26.28968 -1.95362 10.56835 1.000 65.72202 271 TYR A O 1
ATOM 2050 N N . LEU A 1 275 ? -27.18481 -3.05008 8.81642 1.000 65.94728 272 LEU A N 1
ATOM 2051 C CA . LEU A 1 275 ? -27.11789 -1.87588 7.95342 1.000 54.39121 272 LEU A CA 1
ATOM 2052 C C . LEU A 1 275 ? -27.92172 -0.71615 8.53436 1.000 52.04487 272 LEU A C 1
ATOM 2053 O O . LEU A 1 275 ? -27.45544 0.43439 8.57542 1.000 54.63296 272 LEU A O 1
ATOM 2058 N N . PHE A 1 276 ? -29.13213 -1.00204 8.99549 1.000 46.87353 273 PHE A N 1
ATOM 2059 C CA . PHE A 1 276 ? -29.93981 0.03722 9.61377 1.000 45.85367 273 PHE A CA 1
ATOM 2060 C C . PHE A 1 276 ? -29.33003 0.52493 10.92291 1.000 63.40462 273 PHE A C 1
ATOM 2061 O O . PHE A 1 276 ? -29.39776 1.72499 11.21823 1.000 67.60165 273 PHE A O 1
ATOM 2069 N N . ALA A 1 277 ? -28.69967 -0.36988 11.70190 1.000 62.22126 274 ALA A N 1
ATOM 2070 C CA . ALA A 1 277 ? -28.07477 0.07074 12.94635 1.000 53.67565 274 ALA A CA 1
ATOM 2071 C C . ALA A 1 277 ? -26.94523 1.05281 12.67295 1.000 51.31156 274 ALA A C 1
ATOM 2072 O O . ALA A 1 277 ? -26.73214 1.99463 13.44243 1.000 56.07015 274 ALA A O 1
ATOM 2074 N N . LYS A 1 278 ? -26.22640 0.87175 11.56650 1.000 51.42552 275 LYS A N 1
ATOM 2075 C CA . LYS A 1 278 ? -25.22686 1.87476 11.18722 1.000 50.32709 275 LYS A CA 1
ATOM 2076 C C . LYS A 1 278 ? -25.81617 3.27578 10.97368 1.000 66.37280 275 LYS A C 1
ATOM 2077 O O . LYS A 1 278 ? -25.04661 4.23617 10.84970 1.000 65.72697 275 LYS A O 1
ATOM 2083 N N . LEU A 1 279 ? -27.14248 3.42561 10.89051 1.000 58.83373 276 LEU A N 1
ATOM 2084 C CA . LEU A 1 279 ? -27.75148 4.74583 10.81859 1.000 64.36546 276 LEU A CA 1
ATOM 2085 C C . LEU A 1 279 ? -28.53832 5.10648 12.06507 1.000 64.18198 276 LEU A C 1
ATOM 2086 O O . LEU A 1 279 ? -29.22787 6.13237 12.07080 1.000 67.00110 276 LEU A O 1
ATOM 2091 N N . GLY A 1 280 ? -28.50055 4.27468 13.09582 1.000 63.08321 277 GLY A N 1
ATOM 2092 C CA . GLY A 1 280 ? -29.29696 4.54042 14.27534 1.000 59.23707 277 GLY A CA 1
ATOM 2093 C C . GLY A 1 280 ? -30.77424 4.30166 14.08213 1.000 71.59961 277 GLY A C 1
ATOM 2094 O O . GLY A 1 280 ? -31.58414 4.83601 14.84435 1.000 86.00495 277 GLY A O 1
ATOM 2095 N N . ILE A 1 281 ? -31.14988 3.51434 13.07816 1.000 65.23964 278 ILE A N 1
ATOM 2096 C CA . ILE A 1 281 ? -32.54893 3.26148 12.76853 1.000 65.34473 278 ILE A CA 1
ATOM 2097 C C . ILE A 1 281 ? -32.99566 2.03440 13.55059 1.000 62.67451 278 ILE A C 1
ATOM 2098 O O . ILE A 1 281 ? -32.39805 0.96315 13.42453 1.000 62.70468 278 ILE A O 1
ATOM 2103 N N . TYR A 1 282 ? -34.05915 2.19404 14.33445 1.000 72.99690 279 TYR A N 1
ATOM 2104 C CA . TYR A 1 282 ? -34.67489 1.10004 15.07653 1.000 76.44734 279 TYR A CA 1
ATOM 2105 C C . TYR A 1 282 ? -35.34445 0.10630 14.12926 1.000 71.97310 279 TYR A C 1
ATOM 2106 O O . TYR A 1 282 ? -36.16210 0.48827 13.29044 1.000 70.81441 279 TYR A O 1
ATOM 2115 N N . VAL A 1 283 ? -35.02475 -1.17791 14.28038 1.000 75.51839 280 VAL A N 1
ATOM 2116 C CA . VAL A 1 283 ? -35.52951 -2.20419 13.37096 1.000 78.54373 280 VAL A CA 1
ATOM 2117 C C . VAL A 1 283 ? -35.97960 -3.44001 14.14954 1.000 75.87170 280 VAL A C 1
ATOM 2118 O O . VAL A 1 283 ? -35.34372 -3.84763 15.12790 1.000 88.91936 280 VAL A O 1
ATOM 2122 N N . THR A 1 284 ? -37.08385 -4.03097 13.71349 1.000 60.86465 281 THR A N 1
ATOM 2123 C CA . THR A 1 284 ? -37.53038 -5.31992 14.20653 1.000 65.03262 281 THR A CA 1
ATOM 2124 C C . THR A 1 284 ? -37.52584 -6.33693 13.07326 1.000 65.73212 281 THR A C 1
ATOM 2125 O O . THR A 1 284 ? -37.58742 -5.98383 11.89716 1.000 72.94952 281 THR A O 1
ATOM 2129 N N . ILE A 1 285 ? -37.44957 -7.61364 13.43400 1.000 63.82703 282 ILE A N 1
ATOM 2130 C CA . ILE A 1 285 ? -37.52549 -8.70525 12.47014 1.000 62.52509 282 ILE A CA 1
ATOM 2131 C C . ILE A 1 285 ? -38.52042 -9.72614 12.98880 1.000 64.25083 282 ILE A C 1
ATOM 2132 O O . ILE A 1 285 ? -38.53358 -10.03422 14.18563 1.000 69.00057 282 ILE A O 1
ATOM 2137 N N . SER A 1 286 ? -39.37274 -10.21827 12.09729 1.000 77.47963 283 SER A N 1
ATOM 2138 C CA . SER A 1 286 ? -40.32409 -11.27330 12.41241 1.000 75.75058 283 SER A CA 1
ATOM 2139 C C . SER A 1 286 ? -40.26474 -12.31016 11.29906 1.000 84.03188 283 SER A C 1
ATOM 2140 O O . SER A 1 286 ? -39.76278 -12.04150 10.21230 1.000 81.06195 283 SER A O 1
ATOM 2143 N N . LYS A 1 287 ? -40.73909 -13.51981 11.58009 1.000 95.76074 284 LYS A N 1
ATOM 2144 C CA . LYS A 1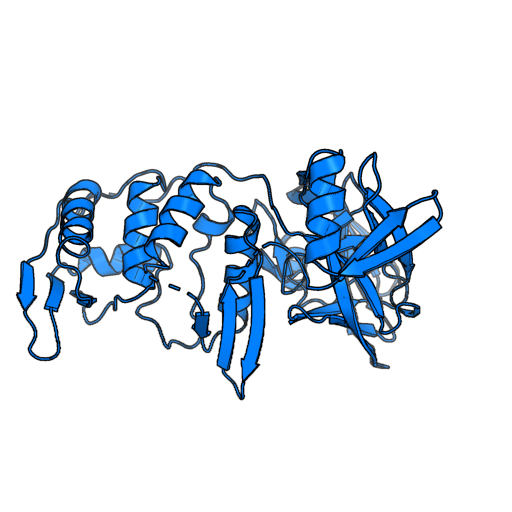 287 ? -40.70532 -14.59849 10.59803 1.000 94.45017 284 LYS A CA 1
ATOM 2145 C C . LYS A 1 287 ? -42.10646 -15.15721 10.46008 1.000 109.72050 284 LYS A C 1
ATOM 2146 O O . LYS A 1 287 ? -42.62837 -15.76488 11.39831 1.000 115.52764 284 LYS A O 1
ATOM 2152 N N . SER A 1 288 ? -42.70438 -14.95455 9.29305 1.000 125.53378 285 SER A N 1
ATOM 2153 C CA . SER A 1 288 ? -44.00808 -15.51655 8.97339 1.000 136.88704 285 SER A CA 1
ATOM 2154 C C . SER A 1 288 ? -43.79417 -16.69333 8.02939 1.000 139.87734 285 SER A C 1
ATOM 2155 O O . SER A 1 288 ? -43.27845 -16.51868 6.91725 1.000 146.89206 285 SER A O 1
ATOM 2158 N N . GLY A 1 289 ? -44.16911 -17.88475 8.48227 1.000 129.56113 286 GLY A N 1
ATOM 2159 C CA . GLY A 1 289 ? -43.87602 -19.08781 7.72249 1.000 120.58884 286 GLY A CA 1
ATOM 2160 C C . GLY A 1 289 ? -42.38008 -19.21068 7.51865 1.000 121.59470 286 GLY A C 1
ATOM 2161 O O . GLY A 1 289 ? -41.59474 -19.25926 8.47214 1.000 121.61040 286 GLY A O 1
ATOM 2162 N N . GLU A 1 290 ? -41.96049 -19.22694 6.26197 1.000 128.18573 287 GLU A N 1
ATOM 2163 C CA . GLU A 1 290 ? -40.54933 -19.30602 5.92426 1.000 136.35254 287 GLU A CA 1
ATOM 2164 C C . GLU A 1 290 ? -39.95153 -17.94782 5.53791 1.000 129.37929 287 GLU A C 1
ATOM 2165 O O . GLU A 1 290 ? -38.73146 -17.84745 5.36121 1.000 125.60323 287 GLU A O 1
ATOM 2171 N N . TYR A 1 291 ? -40.76663 -16.89610 5.44165 1.000 115.97531 288 TYR A N 1
ATOM 2172 C CA . TYR A 1 291 ? -40.28551 -15.57730 5.04386 1.000 105.50716 288 TYR A CA 1
ATOM 2173 C C . TYR A 1 291 ? -39.93837 -14.72677 6.26566 1.000 104.17295 288 TYR A C 1
ATOM 2174 O O . TYR A 1 291 ? -40.52900 -14.88276 7.34022 1.000 103.45382 288 TYR A O 1
ATOM 2183 N N . TYR A 1 292 ? -38.96828 -13.82025 6.09047 1.000 101.07939 289 TYR A N 1
ATOM 2184 C CA . TYR A 1 292 ? -38.53793 -12.88090 7.12465 1.000 91.77869 289 TYR A CA 1
ATOM 2185 C C . TYR A 1 292 ? -38.98942 -11.47075 6.75900 1.000 87.08557 289 TYR A C 1
ATOM 2186 O O . TYR A 1 292 ? -38.88161 -11.05393 5.60112 1.000 84.72713 289 TYR A O 1
ATOM 2195 N N . LYS A 1 293 ? -39.48435 -10.73989 7.75893 1.000 76.90645 290 LYS A N 1
ATOM 2196 C CA . LYS A 1 293 ? -40.06036 -9.41013 7.60265 1.000 77.32793 290 LYS A CA 1
ATOM 2197 C C . LYS A 1 293 ? -39.27552 -8.44042 8.47943 1.000 77.05831 290 LYS A C 1
ATOM 2198 O O . LYS A 1 293 ? -39.38331 -8.47409 9.71368 1.000 80.91898 290 LYS A O 1
ATOM 2201 N N . VAL A 1 294 ? -38.47809 -7.60187 7.82875 1.000 70.31644 291 VAL A N 1
ATOM 2202 C CA . VAL A 1 294 ? -37.71645 -6.54226 8.47100 1.000 66.47308 291 VAL A CA 1
ATOM 2203 C C . VAL A 1 294 ? -38.57419 -5.28115 8.49057 1.000 72.40402 291 VAL A C 1
ATOM 2204 O O . VAL A 1 294 ? -38.90251 -4.73030 7.43728 1.000 87.19849 291 VAL A O 1
ATOM 2208 N N . ARG A 1 295 ? -38.93400 -4.82553 9.68270 1.000 74.00503 292 ARG A N 1
ATOM 2209 C CA . ARG A 1 295 ? -39.79421 -3.67237 9.88300 1.000 70.84381 292 ARG A CA 1
ATOM 2210 C C . ARG A 1 295 ? -38.96055 -2.50923 10.40226 1.000 75.53178 292 ARG A C 1
ATOM 2211 O O . ARG A 1 295 ? -38.17327 -2.67319 11.33823 1.000 87.93685 292 ARG A O 1
ATOM 2219 N N . VAL A 1 296 ? -39.14645 -1.34064 9.80118 1.000 83.80993 293 VAL A N 1
ATOM 2220 C CA . VAL A 1 296 ? -38.34778 -0.15343 10.07062 1.000 88.23951 293 VAL A CA 1
ATOM 2221 C C . VAL A 1 296 ? -39.26210 0.86866 10.73594 1.000 103.20981 293 VAL A C 1
ATOM 2222 O O . VAL A 1 296 ? -40.09198 1.50344 10.07643 1.000 114.37101 293 VAL A O 1
ATOM 2226 N N . SER A 1 297 ? -39.11908 1.03660 12.04517 1.000 120.92477 294 SER A N 1
ATOM 2227 C CA . SER A 1 297 ? -39.98216 1.95491 12.77550 1.000 128.80499 294 SER A CA 1
ATOM 2228 C C . SER A 1 297 ? -39.40181 3.36073 12.76232 1.000 124.55538 294 SER A C 1
ATOM 2229 O O . SER A 1 297 ? -38.23491 3.54644 12.42610 1.000 126.96223 294 SER A O 1
ATOM 2232 N N . GLY A 1 300 ? -38.17531 4.96471 17.38616 1.000 92.65560 297 GLY A N 1
ATOM 2233 C CA . GLY A 1 300 ? -36.75475 5.02163 17.66881 1.000 90.53674 297 GLY A CA 1
ATOM 2234 C C . GLY A 1 300 ? -36.37943 4.27064 18.94011 1.000 105.56478 297 GLY A C 1
ATOM 2235 O O . GLY A 1 300 ? -35.21101 4.27961 19.37471 1.000 89.52316 297 GLY A O 1
ATOM 2236 N N . ASN A 1 301 ? -37.37458 3.61854 19.54230 1.000 107.99603 298 ASN A N 1
ATOM 2237 C CA . ASN A 1 301 ? -37.16909 2.81157 20.74143 1.000 100.40247 298 ASN A CA 1
ATOM 2238 C C . ASN A 1 301 ? -38.39396 1.92057 20.93152 1.000 95.60928 298 ASN A C 1
ATOM 2239 O O . ASN A 1 301 ? -39.33902 1.95091 20.13792 1.000 95.24808 298 ASN A O 1
ATOM 2244 N N . LEU A 1 302 ? -38.35643 1.11489 21.99276 1.000 101.86601 299 LEU A N 1
ATOM 2245 C CA . LEU A 1 302 ? -39.42166 0.19492 22.36279 1.000 100.95430 299 LEU A CA 1
ATOM 2246 C C . LEU A 1 302 ? -40.60906 0.96395 22.94619 1.000 100.91256 299 LEU A C 1
ATOM 2247 O O . LEU A 1 302 ? -40.56458 2.18346 23.13362 1.000 100.10874 299 LEU A O 1
ATOM 2252 N N . ASP A 1 303 ? -41.68917 0.23694 23.25031 1.000 93.72771 300 ASP A N 1
ATOM 2253 C CA . ASP A 1 303 ? -42.89531 0.86900 23.77929 1.000 99.02506 300 ASP A CA 1
ATOM 2254 C C . ASP A 1 303 ? -42.77420 1.19807 25.26426 1.000 99.21808 300 ASP A C 1
ATOM 2255 O O . ASP A 1 303 ? -43.48623 2.08425 25.75423 1.000 103.98680 300 ASP A O 1
ATOM 2260 N N . THR A 1 304 ? -41.90743 0.48645 25.99429 1.000 95.03630 301 THR A N 1
ATOM 2261 C CA . THR A 1 304 ? -41.57741 0.79433 27.38067 1.000 87.37508 301 THR A CA 1
ATOM 2262 C C . THR A 1 304 ? -40.06327 0.89048 27.52258 1.000 79.85126 301 THR A C 1
ATOM 2263 O O . THR A 1 304 ? -39.31657 0.19384 26.82629 1.000 66.97426 301 THR A O 1
ATOM 2267 N N . ILE A 1 305 ? -39.61965 1.77510 28.41325 1.000 68.72726 302 ILE A N 1
ATOM 2268 C CA . ILE A 1 305 ? -38.19980 2.03380 28.65443 1.000 64.95512 302 ILE A CA 1
ATOM 2269 C C . ILE A 1 305 ? -37.90040 1.94350 30.15198 1.000 69.96555 302 ILE A C 1
ATOM 2270 O O . ILE A 1 305 ? -38.59420 2.57851 30.97062 1.000 64.69145 302 ILE A O 1
ATOM 2275 N N . PRO A 1 306 ? -36.88443 1.17889 30.56240 1.000 63.35247 303 PRO A N 1
ATOM 2276 C CA . PRO A 1 306 ? -36.50251 1.15205 31.98529 1.000 67.81177 303 PRO A CA 1
ATOM 2277 C C . PRO A 1 306 ? -35.62677 2.35060 32.34048 1.000 72.04875 303 PRO A C 1
ATOM 2278 O O . PRO A 1 306 ? -34.59744 2.59296 31.70253 1.000 67.33032 303 PRO A O 1
ATOM 2282 N N . VAL A 1 307 ? -36.03423 3.09696 33.37504 1.000 68.17951 304 VAL A N 1
ATOM 2283 C CA . VAL A 1 307 ? -35.34090 4.30746 33.79848 1.000 72.45694 304 VAL A CA 1
ATOM 2284 C C . VAL A 1 307 ? -35.11648 4.28489 35.31192 1.000 76.67860 304 VAL A C 1
ATOM 2285 O O . VAL A 1 307 ? -35.62399 3.42961 36.04305 1.000 72.17232 304 VAL A O 1
ATOM 2289 N N . GLU A 1 308 ? -34.34314 5.26066 35.76956 1.000 91.94864 305 GLU A N 1
ATOM 2290 C CA . GLU A 1 308 ? -34.10630 5.51863 37.18535 1.000 103.04979 305 GLU A CA 1
ATOM 2291 C C . GLU A 1 308 ? -34.65967 6.91104 37.46922 1.000 95.20309 305 GLU A C 1
ATOM 2292 O O . GLU A 1 308 ? -34.16928 7.90554 36.91790 1.000 85.44467 305 GLU A O 1
ATOM 2298 N N . VAL A 1 309 ? -35.71770 6.96951 38.27578 1.000 77.06676 306 VAL A N 1
ATOM 2299 C CA . VAL A 1 309 ? -36.27103 8.21411 38.79068 1.000 90.10877 306 VAL A CA 1
ATOM 2300 C C . VAL A 1 309 ? -36.30275 8.06579 40.30685 1.000 118.99786 306 VAL A C 1
ATOM 2301 O O . VAL A 1 309 ? -36.53420 6.96279 40.81786 1.000 127.28560 306 VAL A O 1
ATOM 2305 N N . ASN A 1 310 ? -36.01526 9.15658 41.02308 1.000 131.55027 307 ASN A N 1
ATOM 2306 C CA . ASN A 1 310 ? -35.78593 9.13278 42.47188 1.000 149.39745 307 ASN A CA 1
ATOM 2307 C C . ASN A 1 310 ? -34.53241 8.34193 42.84233 1.000 141.62306 307 ASN A C 1
ATOM 2308 O O . ASN A 1 310 ? -34.34115 7.98533 44.00995 1.000 151.92390 307 ASN A O 1
ATOM 2313 N N . GLY A 1 311 ? -33.66816 8.05029 41.87462 1.000 119.74991 308 GLY A N 1
ATOM 2314 C CA . GLY A 1 311 ? -32.61294 7.09164 42.10003 1.000 114.75101 308 GLY A CA 1
ATOM 2315 C C . GLY A 1 311 ? -33.08125 5.65833 42.21228 1.000 126.53263 308 GLY A C 1
ATOM 2316 O O . GLY A 1 311 ? -32.24503 4.76414 42.39785 1.000 128.66844 308 GLY A O 1
ATOM 2317 N N . MET A 1 312 ? -34.44721 5.39663 42.09278 1.000 123.53529 309 MET A N 1
ATOM 2318 C CA . MET A 1 312 ? -35.15731 4.12922 42.16830 1.000 123.34896 309 MET A CA 1
ATOM 2319 C C . MET A 1 312 ? -35.57355 3.65022 40.77997 1.000 120.53624 309 MET A C 1
ATOM 2320 O O . MET A 1 312 ? -35.76620 4.45978 39.86304 1.000 117.82272 309 MET A O 1
ATOM 2325 N N . PRO A 1 313 ? -35.70974 2.33698 40.59471 1.000 122.26250 310 PRO A N 1
ATOM 2326 C CA . PRO A 1 313 ? -36.04955 1.81446 39.26839 1.000 121.26028 310 PRO A CA 1
ATOM 2327 C C . PRO A 1 313 ? -37.51492 2.04130 38.94021 1.000 117.34246 310 PRO A C 1
ATOM 2328 O O . PRO A 1 313 ? -38.37155 2.09470 39.82753 1.000 122.29660 310 PRO A O 1
ATOM 2332 N N . LYS A 1 314 ? -37.79152 2.18181 37.64067 1.000 103.54426 311 LYS A N 1
ATOM 2333 C CA . LYS A 1 314 ? -39.15175 2.37744 37.15170 1.000 98.27906 311 LYS A CA 1
ATOM 2334 C C . LYS A 1 314 ? -39.19235 2.00284 35.67425 1.000 100.22781 311 LYS A C 1
ATOM 2335 O O . LYS A 1 314 ? -38.16746 2.01366 34.98877 1.000 96.12721 311 LYS A O 1
ATOM 2339 N N . VAL A 1 315 ? -40.38146 1.65129 35.18767 1.000 97.68072 312 VAL A N 1
ATOM 2340 C CA . VAL A 1 315 ? -40.58393 1.36143 33.76826 1.000 91.55118 312 VAL A CA 1
ATOM 2341 C C . VAL A 1 315 ? -41.58956 2.37183 33.21720 1.000 88.88834 312 VAL A C 1
ATOM 2342 O O . VAL A 1 315 ? -42.70542 2.49897 33.74270 1.000 88.65345 312 VAL A O 1
ATOM 2346 N N . LEU A 1 316 ? -41.18670 3.10895 32.15131 1.000 70.63930 313 LEU A N 1
ATOM 2347 C CA . LEU A 1 316 ? -42.06587 4.14851 31.63914 1.000 77.08224 313 LEU A CA 1
ATOM 2348 C C . LEU A 1 316 ? -42.59291 3.80748 30.24840 1.000 68.19741 313 LEU A C 1
ATOM 2349 O O . LEU A 1 316 ? -41.84314 3.29266 29.40487 1.000 65.91400 313 LEU A O 1
ATOM 2354 N N . PRO A 1 317 ? -43.87030 4.08743 29.97835 1.000 83.75256 314 PRO A N 1
ATOM 2355 C CA . PRO A 1 317 ? -44.36036 4.05016 28.59113 1.000 77.16415 314 PRO A CA 1
ATOM 2356 C C . PRO A 1 317 ? -43.52758 4.96769 27.71054 1.000 86.16518 314 PRO A C 1
ATOM 2357 O O . PRO A 1 317 ? -42.79207 5.83396 28.19194 1.000 83.61821 314 PRO A O 1
ATOM 2361 N N . TYR A 1 318 ? -43.64228 4.77006 26.39188 1.000 97.91786 315 TYR A N 1
ATOM 2362 C CA . TYR A 1 318 ? -42.80041 5.53404 25.47189 1.000 97.92515 315 TYR A CA 1
ATOM 2363 C C . TYR A 1 318 ? -43.12401 7.02776 25.52112 1.000 89.41610 315 TYR A C 1
ATOM 2364 O O . TYR A 1 318 ? -42.21652 7.86812 25.44117 1.000 91.89795 315 TYR A O 1
ATOM 2373 N N . GLU A 1 319 ? -44.40178 7.38812 25.68254 1.000 79.33979 316 GLU A N 1
ATOM 2374 C CA . GLU A 1 319 ? -44.73603 8.80391 25.56617 1.000 93.20833 316 GLU A CA 1
ATOM 2375 C C . GLU A 1 319 ? -44.50748 9.58799 26.86304 1.000 97.55069 316 GLU A C 1
ATOM 2376 O O . GLU A 1 319 ? -44.46319 10.82353 26.81802 1.000 110.17284 316 GLU A O 1
ATOM 2382 N N . ASP A 1 320 ? -44.35966 8.91981 28.01058 1.000 89.17507 317 ASP A N 1
ATOM 2383 C CA . ASP A 1 320 ? -43.83000 9.59143 29.19688 1.000 91.28728 317 ASP A CA 1
ATOM 2384 C C . ASP A 1 320 ? -42.30775 9.56161 29.21906 1.000 81.57810 317 ASP A C 1
ATOM 2385 O O . ASP A 1 320 ? -41.66786 10.51151 29.70224 1.000 76.98888 317 ASP A O 1
ATOM 2390 N N . PHE A 1 321 ? -41.71585 8.50171 28.66266 1.000 72.74964 318 PHE A N 1
ATOM 2391 C CA . PHE A 1 321 ? -40.26446 8.42777 28.59413 1.000 74.39005 318 PHE A CA 1
ATOM 2392 C C . PHE A 1 321 ? -39.68756 9.52272 27.71050 1.000 86.78280 318 PHE A C 1
ATOM 2393 O O . PHE A 1 321 ? -38.61524 10.05213 28.00782 1.000 85.38484 318 PHE A O 1
ATOM 2401 N N . ARG A 1 322 ? -40.35816 9.84995 26.59685 1.000 98.04741 319 ARG A N 1
ATOM 2402 C CA . ARG A 1 322 ? -39.81434 10.86791 25.69672 1.000 96.26592 319 ARG A CA 1
ATOM 2403 C C . ARG A 1 322 ? -39.80845 12.24442 26.35578 1.000 89.11350 319 ARG A C 1
ATOM 2404 O O . ARG A 1 322 ? -38.85444 13.01096 26.18012 1.000 86.03074 319 ARG A O 1
ATOM 2412 N N . LYS A 1 323 ? -40.86714 12.57834 27.11120 1.000 86.88578 320 LYS A N 1
ATOM 2413 C CA . LYS A 1 323 ? -40.89307 13.83193 27.86573 1.000 81.91291 320 LYS A CA 1
ATOM 2414 C C . LYS A 1 323 ? -39.77591 13.86914 28.90965 1.000 92.54971 320 LYS A C 1
ATOM 2415 O O . LYS A 1 323 ? -39.03084 14.85733 29.00975 1.000 83.22450 320 LYS A O 1
ATOM 2421 N N . PHE A 1 324 ? -39.62651 12.77817 29.68106 1.000 91.36638 321 PHE A N 1
ATOM 2422 C CA . PHE A 1 324 ? -38.54754 12.69998 30.66852 1.000 93.24309 321 PHE A CA 1
ATOM 2423 C C . PHE A 1 324 ? -37.17239 12.79795 30.01498 1.000 94.92553 321 PHE A C 1
ATOM 2424 O O . PHE A 1 324 ? -36.26269 13.42281 30.57423 1.000 102.09157 321 PHE A O 1
ATOM 2432 N N . ALA A 1 325 ? -37.00749 12.19975 28.83244 1.000 86.97232 322 ALA A N 1
ATOM 2433 C CA . ALA A 1 325 ? -35.72454 12.17058 28.13894 1.000 91.94234 322 ALA A CA 1
ATOM 2434 C C . ALA A 1 325 ? -35.37495 13.52915 27.54908 1.000 105.99521 322 ALA A C 1
ATOM 2435 O O . ALA A 1 325 ? -34.24209 13.99902 27.69276 1.000 117.52071 322 ALA A O 1
ATOM 2437 N N . LYS A 1 326 ? -36.32902 14.16888 26.86633 1.000 105.89430 323 LYS A N 1
ATOM 2438 C CA . LYS A 1 326 ? -36.10917 15.53643 26.41652 1.000 112.00754 323 LYS A CA 1
ATOM 2439 C C . LYS A 1 326 ? -35.80070 16.45598 27.59292 1.000 113.81352 323 LYS A C 1
ATOM 2440 O O . LYS A 1 326 ? -35.07366 17.44004 27.42801 1.000 124.90282 323 LYS A O 1
ATOM 2443 N N . SER A 1 327 ? -36.31749 16.14117 28.78907 1.000 114.37387 324 SER A N 1
ATOM 2444 C CA . SER A 1 327 ? -36.00624 16.95698 29.96420 1.000 125.24143 324 SER A CA 1
ATOM 2445 C C . SER A 1 327 ? -34.51605 16.92110 30.31073 1.000 124.30078 324 SER A C 1
ATOM 2446 O O . SER A 1 327 ? -33.96254 17.91761 30.79860 1.000 123.20819 324 SER A O 1
ATOM 2449 N N . ILE A 1 328 ? -33.85066 15.78797 30.07094 1.000 115.21905 325 ILE A N 1
ATOM 2450 C CA . ILE A 1 328 ? -32.46792 15.58018 30.50065 1.000 116.55774 325 ILE A CA 1
ATOM 2451 C C . ILE A 1 328 ? -31.48331 15.54815 29.33832 1.000 132.67875 325 ILE A C 1
ATOM 2452 O O . ILE A 1 328 ? -30.28965 15.28649 29.56101 1.000 127.51604 325 ILE A O 1
ATOM 2457 N N . GLY A 1 329 ? -31.93623 15.80105 28.10962 1.000 151.51906 326 GLY A N 1
ATOM 2458 C CA . GLY A 1 329 ? -31.04378 15.92039 26.96842 1.000 157.02354 326 GLY A CA 1
ATOM 2459 C C . GLY A 1 329 ? -30.70924 14.63215 26.23855 1.000 152.32427 326 GLY A C 1
ATOM 2460 O O . GLY A 1 329 ? -29.56926 14.16219 26.29531 1.000 165.56607 326 GLY A O 1
ATOM 2461 N N . LEU A 1 330 ? -31.68090 14.06117 25.53269 1.000 134.08768 327 LEU A N 1
ATOM 2462 C CA . LEU A 1 330 ? -31.45513 12.84029 24.76340 1.000 114.32441 327 LEU A CA 1
ATOM 2463 C C . LEU A 1 330 ? -32.17008 12.89357 23.41067 1.000 120.50282 327 LEU A C 1
ATOM 2464 O O . LEU A 1 330 ? -32.00778 13.84094 22.63451 1.000 123.57992 327 LEU A O 1
ATOM 2469 N N . GLN A 1 339 ? -28.13993 8.23899 21.61026 1.000 89.08170 336 GLN A N 1
ATOM 2470 C CA . GLN A 1 339 ? -28.02804 6.98159 22.33447 1.000 99.39073 336 GLN A CA 1
ATOM 2471 C C . GLN A 1 339 ? -27.69757 5.82100 21.38955 1.000 100.08700 336 GLN A C 1
ATOM 2472 O O . GLN A 1 339 ? -28.42413 5.55018 20.43505 1.000 100.98270 336 GLN A O 1
ATOM 2478 N N . HIS A 1 340 ? -26.59230 5.13165 21.67759 1.000 85.33342 337 HIS A N 1
ATOM 2479 C CA . HIS A 1 340 ? -26.13231 4.00571 20.87582 1.000 70.21930 337 HIS A CA 1
ATOM 2480 C C . HIS A 1 340 ? -26.70632 2.67010 21.33194 1.000 68.30282 337 HIS A C 1
ATOM 2481 O O . HIS A 1 340 ? -26.71338 1.71059 20.54832 1.000 55.78869 337 HIS A O 1
ATOM 2488 N N . ILE A 1 341 ? -27.20644 2.60696 22.56543 1.000 69.80045 338 ILE A N 1
ATOM 2489 C CA . ILE A 1 341 ? -27.70704 1.39471 23.19464 1.000 61.86048 338 ILE A CA 1
ATOM 2490 C C . ILE A 1 341 ? -29.16230 1.60363 23.59979 1.000 62.70146 338 ILE A C 1
ATOM 2491 O O . ILE A 1 341 ? -29.54314 2.69132 24.04554 1.000 66.77190 338 ILE A O 1
ATOM 2496 N N . ILE A 1 342 ? -29.97788 0.55961 23.44838 1.000 55.44375 339 ILE A N 1
ATOM 2497 C CA . ILE A 1 342 ? -31.34535 0.55597 23.95292 1.000 50.92196 339 ILE A CA 1
ATOM 2498 C C . ILE A 1 342 ? -31.57733 -0.78621 24.63262 1.000 61.74643 339 ILE A C 1
ATOM 2499 O O . ILE A 1 342 ? -30.74186 -1.68819 24.57976 1.000 57.61251 339 ILE A O 1
ATOM 2504 N N . PHE A 1 343 ? -32.73275 -0.92329 25.26494 1.000 56.59531 340 PHE A N 1
ATOM 2505 C CA . PHE A 1 343 ? -32.98392 -2.07723 26.11537 1.000 61.72420 340 PHE A CA 1
ATOM 2506 C C . PHE A 1 343 ? -34.16184 -2.85988 25.57488 1.000 69.73680 340 PHE A C 1
ATOM 2507 O O . PHE A 1 343 ? -35.31714 -2.42427 25.65669 1.000 78.45931 340 PHE A O 1
ATOM 2515 N N . ASP A 1 344 ? -33.83993 -4.00278 25.00953 1.000 73.58809 341 ASP A N 1
ATOM 2516 C CA . ASP A 1 344 ? -34.80712 -4.91822 24.46423 1.000 64.31308 341 ASP A CA 1
ATOM 2517 C C . ASP A 1 344 ? -35.36105 -5.79515 25.58085 1.000 66.53659 341 ASP A C 1
ATOM 2518 O O . ASP A 1 344 ? -34.73723 -5.97145 26.62240 1.000 94.26528 341 ASP A O 1
ATOM 2523 N N . GLU A 1 345 ? -36.55024 -6.32435 25.36690 1.000 63.63151 342 GLU A N 1
ATOM 2524 C CA . GLU A 1 345 ? -37.24339 -7.12827 26.35873 1.000 64.35595 342 GLU A CA 1
ATOM 2525 C C . GLU A 1 345 ? -37.15010 -8.59679 25.97234 1.000 75.34060 342 GLU A C 1
ATOM 2526 O O . GLU A 1 345 ? -37.45687 -8.97539 24.83137 1.000 64.62358 342 GLU A O 1
ATOM 2532 N N . VAL A 1 346 ? -36.71494 -9.41159 26.92103 1.000 67.77909 343 VAL A N 1
ATOM 2533 C CA . VAL A 1 346 ? -36.61117 -10.84282 26.70463 1.000 63.61915 343 VAL A CA 1
ATOM 2534 C C . VAL A 1 346 ? -38.00926 -11.43632 26.74116 1.000 61.22832 343 VAL A C 1
ATOM 2535 O O . VAL A 1 346 ? -38.79723 -11.14257 27.64438 1.000 72.90359 343 VAL A O 1
ATOM 2539 N N . ILE A 1 347 ? -38.32210 -12.28496 25.77317 1.000 53.06624 344 ILE A N 1
ATOM 2540 C CA . ILE A 1 347 ? -39.57173 -13.03225 25.80563 1.000 55.61769 344 ILE A CA 1
ATOM 2541 C C . ILE A 1 347 ? -39.35398 -14.51886 26.06118 1.000 64.84099 344 ILE A C 1
ATOM 2542 O O . ILE A 1 347 ? -40.28098 -15.19352 26.53567 1.000 78.76505 344 ILE A O 1
ATOM 2547 N N . ASP A 1 348 ? -38.16392 -15.04695 25.81863 1.000 66.87738 345 ASP A N 1
ATOM 2548 C CA . ASP A 1 348 ? -37.99670 -16.48424 25.97155 1.000 70.77983 345 ASP A CA 1
ATOM 2549 C C . ASP A 1 348 ? -36.57134 -16.79001 26.41375 1.000 64.44045 345 ASP A C 1
ATOM 2550 O O . ASP A 1 348 ? -35.61246 -16.31738 25.80223 1.000 68.36816 345 ASP A O 1
ATOM 2555 N N . VAL A 1 349 ? -36.44100 -17.56614 27.48346 1.000 57.24042 346 VAL A N 1
ATOM 2556 C CA . VAL A 1 349 ? -35.17243 -18.14155 27.91171 1.000 61.50810 346 VAL A CA 1
ATOM 2557 C C . VAL A 1 349 ? -35.31676 -19.66206 27.89547 1.000 73.58654 346 VAL A C 1
ATOM 2558 O O . VAL A 1 349 ? -36.26425 -20.20575 28.47710 1.000 78.82066 346 VAL A O 1
ATOM 2562 N N . ARG A 1 350 ? -34.38586 -20.34829 27.22949 1.000 64.20241 347 ARG A N 1
ATOM 2563 C CA . ARG A 1 350 ? -34.44476 -21.80361 27.13661 1.000 68.23872 347 ARG A CA 1
ATOM 2564 C C . ARG A 1 350 ? -33.06374 -22.38229 27.40611 1.000 59.61370 347 ARG A C 1
ATOM 2565 O O . ARG A 1 350 ? -32.06884 -21.87148 26.89304 1.000 60.94253 347 ARG A O 1
ATOM 2573 N N . TYR A 1 351 ? -32.99474 -23.44382 28.20260 1.000 54.92708 348 TYR A N 1
ATOM 2574 C CA . TYR A 1 351 ? -31.76120 -24.20999 28.34619 1.000 54.66028 348 TYR A CA 1
ATOM 2575 C C . TYR A 1 351 ? -31.80515 -25.43753 27.43892 1.000 62.12807 348 TYR A C 1
ATOM 2576 O O . TYR A 1 351 ? -32.76375 -26.22110 27.47687 1.000 64.50736 348 TYR A O 1
ATOM 2585 N N . ILE A 1 352 ? -30.75588 -25.61842 26.63666 1.000 54.48914 349 ILE A N 1
ATOM 2586 C CA . ILE A 1 352 ? -30.62828 -26.70483 25.68751 1.000 61.16665 349 ILE A CA 1
ATOM 2587 C C . ILE A 1 352 ? -29.54926 -27.65643 26.19028 1.000 63.86279 349 ILE A C 1
ATOM 2588 O O . ILE A 1 352 ? -28.34749 -27.32820 26.15026 1.000 56.58475 349 ILE A O 1
ATOM 2593 N N . PRO A 1 353 ? -29.90753 -28.84574 26.67484 1.000 62.73124 350 PRO A N 1
ATOM 2594 C CA . PRO A 1 353 ? -28.93323 -29.78672 27.25916 1.000 66.65158 350 PRO A CA 1
ATOM 2595 C C . PRO A 1 353 ? -28.22581 -30.62650 26.20182 1.000 67.97467 350 PRO A C 1
ATOM 2596 O O . PRO A 1 353 ? -28.37309 -31.84841 26.14476 1.000 62.14442 350 PRO A O 1
ATOM 2600 N N . GLU A 1 354 ? -27.44744 -29.96028 25.35087 1.000 66.60909 351 GLU A N 1
ATOM 2601 C CA . GLU A 1 354 ? -26.80729 -30.60909 24.21965 1.000 69.63063 351 GLU A CA 1
ATOM 2602 C C . GLU A 1 354 ? -25.36660 -30.10871 24.11525 1.000 55.66325 351 GLU A C 1
ATOM 2603 O O . GLU A 1 354 ? -25.14471 -28.89993 24.02218 1.000 65.77498 351 GLU A O 1
ATOM 2609 N N . PRO A 1 355 ? -24.38878 -30.99806 24.09894 1.000 73.57597 352 PRO A N 1
ATOM 2610 C CA . PRO A 1 355 ? -23.00518 -30.53990 23.92753 1.000 65.80052 352 PRO A CA 1
ATOM 2611 C C . PRO A 1 355 ? -22.78991 -29.98144 22.53389 1.000 63.06523 352 PRO A C 1
ATOM 2612 O O . PRO A 1 355 ? -23.32994 -30.48630 21.54780 1.000 73.04090 352 PRO A O 1
ATOM 2616 N N . GLN A 1 356 ? -21.99504 -28.92057 22.46142 1.000 58.37627 353 GLN A N 1
ATOM 2617 C CA . GLN A 1 356 ? -21.62032 -28.34856 21.17925 1.000 55.88734 353 GLN A CA 1
ATOM 2618 C C . GLN A 1 356 ? -20.31575 -27.57977 21.33463 1.000 55.04210 353 GLN A C 1
ATOM 2619 O O . GLN A 1 356 ? -19.89017 -27.25372 22.44778 1.000 53.13730 353 GLN A O 1
ATOM 2625 N N . GLU A 1 357 ? -19.68456 -27.31870 20.19183 1.000 56.27823 354 GLU A N 1
ATOM 2626 C CA . GLU A 1 357 ? -18.53417 -26.43314 20.12387 1.000 54.56114 354 GLU A CA 1
ATOM 2627 C C . GLU A 1 357 ? -18.97066 -25.00268 20.39100 1.000 57.60479 354 GLU A C 1
ATOM 2628 O O . GLU A 1 357 ? -20.05937 -24.58652 19.99520 1.000 52.49670 354 GLU A O 1
ATOM 2634 N N . VAL A 1 358 ? -18.11695 -24.25197 21.08232 1.000 52.45493 355 VAL A N 1
ATOM 2635 C CA . VAL A 1 358 ? -18.39166 -22.86195 21.40311 1.000 46.94821 355 VAL A CA 1
ATOM 2636 C C . VAL A 1 358 ? -17.16357 -22.03370 21.03390 1.000 49.45795 355 VAL A C 1
ATOM 2637 O O . VAL A 1 358 ? -16.05962 -22.55266 20.85994 1.000 58.74450 355 VAL A O 1
ATOM 2641 N N . TYR A 1 359 ? -17.37967 -20.73074 20.87701 1.000 50.81536 356 TYR A N 1
ATOM 2642 C CA . TYR A 1 359 ? -16.37430 -19.83086 20.33166 1.000 48.28228 356 TYR A CA 1
ATOM 2643 C C . TYR A 1 359 ? -16.38958 -18.53128 21.12497 1.000 49.33374 356 TYR A C 1
ATOM 2644 O O . TYR A 1 359 ? -17.39378 -18.17638 21.74660 1.000 64.05602 356 TYR A O 1
ATOM 2653 N N . ASP A 1 360 ? -15.26070 -17.82003 21.09202 1.000 43.75163 357 ASP A N 1
ATOM 2654 C CA . ASP A 1 360 ? -15.08650 -16.57915 21.84461 1.000 52.36311 357 ASP A CA 1
ATOM 2655 C C . ASP A 1 360 ? -14.03663 -15.71764 21.14959 1.000 51.27088 357 ASP A C 1
ATOM 2656 O O . ASP A 1 360 ? -13.14159 -16.23620 20.47420 1.000 57.11925 357 ASP A O 1
ATOM 2661 N N . VAL A 1 361 ? -14.14014 -14.39938 21.34479 1.000 50.26255 358 VAL A N 1
ATOM 2662 C CA . VAL A 1 361 ? -13.15789 -13.43106 20.85909 1.000 50.49358 358 VAL A CA 1
ATOM 2663 C C . VAL A 1 361 ? -12.86881 -12.41654 21.96263 1.000 51.19590 358 VAL A C 1
ATOM 2664 O O . VAL A 1 361 ? -13.78944 -11.78689 22.49204 1.000 67.29435 358 VAL A O 1
ATOM 2668 N N . THR A 1 362 ? -11.59699 -12.22641 22.29275 1.000 58.45708 359 THR A N 1
ATOM 2669 C CA . THR A 1 362 ? -11.22375 -11.28825 23.34711 1.000 48.29533 359 THR A CA 1
ATOM 2670 C C . THR A 1 362 ? -10.96407 -9.92465 22.73065 1.000 48.04886 359 THR A C 1
ATOM 2671 O O . THR A 1 362 ? -10.27464 -9.83079 21.70904 1.000 55.12788 359 THR A O 1
ATOM 2675 N N . THR A 1 363 ? -11.51298 -8.87369 23.35624 1.000 55.67171 360 THR A N 1
ATOM 2676 C CA . THR A 1 363 ? -11.37997 -7.49290 22.88940 1.000 61.59616 360 THR A CA 1
ATOM 2677 C C . THR A 1 363 ? -10.92971 -6.59184 24.04075 1.000 53.44398 360 THR A C 1
ATOM 2678 O O . THR A 1 363 ? -11.09597 -6.94043 25.20968 1.000 52.81526 360 THR A O 1
ATOM 2682 N N . GLU A 1 364 ? -10.40076 -5.39860 23.69945 1.000 55.50727 361 GLU A N 1
ATOM 2683 C CA . GLU A 1 364 ? -9.84878 -4.48666 24.70958 1.000 57.31322 361 GLU A CA 1
ATOM 2684 C C . GLU A 1 364 ? -10.88978 -4.07762 25.74947 1.000 59.76987 361 GLU A C 1
ATOM 2685 O O . GLU A 1 364 ? -10.54884 -3.83906 26.91535 1.000 87.46733 361 GLU A O 1
ATOM 2691 N N . THR A 1 365 ? -12.14436 -3.91957 25.32913 1.000 63.93770 362 THR A N 1
ATOM 2692 C CA . THR A 1 365 ? -13.26344 -3.50927 26.17355 1.000 52.91303 362 THR A CA 1
ATOM 2693 C C . THR A 1 365 ? -13.88917 -4.66616 26.92958 1.000 56.24809 362 THR A C 1
ATOM 2694 O O . THR A 1 365 ? -14.82287 -4.43197 27.70897 1.000 56.59541 362 THR A O 1
ATOM 2698 N N . HIS A 1 366 ? -13.46698 -5.90385 26.64533 1.000 50.86685 363 HIS A N 1
ATOM 2699 C CA . HIS A 1 366 ? -14.11129 -7.12853 27.13646 1.000 51.47451 363 HIS A CA 1
ATOM 2700 C C . HIS A 1 366 ? -15.59003 -7.22711 26.72004 1.000 52.40026 363 HIS A C 1
ATOM 2701 O O . HIS A 1 366 ? -16.35554 -7.98876 27.29850 1.000 52.21724 363 HIS A O 1
ATOM 2708 N N . ASN A 1 367 ? -16.00755 -6.50930 25.67592 1.000 57.13941 364 ASN A N 1
ATOM 2709 C CA . ASN A 1 367 ? -17.30999 -6.72888 25.06435 1.000 52.73205 364 ASN A CA 1
ATOM 2710 C C . ASN A 1 367 ? -17.18920 -6.62920 23.54752 1.000 55.87306 364 ASN A C 1
ATOM 2711 O O . ASN A 1 367 ? -16.20823 -6.11174 23.00578 1.000 62.94621 364 ASN A O 1
ATOM 2716 N N . PHE A 1 368 ? -18.21444 -7.11558 22.85986 1.000 43.86953 365 PHE A N 1
ATOM 2717 C CA . PHE A 1 368 ? -18.24871 -6.98781 21.40661 1.000 54.10276 365 PHE A CA 1
ATOM 2718 C C . PHE A 1 368 ? -19.68671 -7.02909 20.90157 1.000 56.23053 365 PHE A C 1
ATOM 2719 O O . PHE A 1 368 ? -20.62965 -7.36067 21.62925 1.000 42.74278 365 PHE A O 1
ATOM 2727 N N . VAL A 1 369 ? -19.84345 -6.68398 19.62945 1.000 46.45081 366 VAL A N 1
ATOM 2728 C CA . VAL A 1 369 ? -21.15672 -6.54756 19.01462 1.000 51.08347 366 VAL A CA 1
ATOM 2729 C C . VAL A 1 369 ? -21.39808 -7.76859 18.14006 1.000 48.99876 366 VAL A C 1
ATOM 2730 O O . VAL A 1 369 ? -20.67045 -8.00274 17.16561 1.000 47.27982 366 VAL A O 1
ATOM 2734 N N . GLY A 1 370 ? -22.40367 -8.56072 18.49500 1.000 47.97214 367 GLY A N 1
ATOM 2735 C CA . GLY A 1 370 ? -22.73946 -9.70291 17.66302 1.000 42.38781 367 GLY A CA 1
ATOM 2736 C C . GLY A 1 370 ? -24.17920 -10.11996 17.87391 1.000 54.00719 367 GLY A C 1
ATOM 2737 O O . GLY A 1 370 ? -24.94601 -9.46529 18.59194 1.000 46.78415 367 GLY A O 1
ATOM 2738 N N . GLY A 1 371 ? -24.52851 -11.24615 17.24965 1.000 48.99283 368 GLY A N 1
ATOM 2739 C CA . GLY A 1 371 ? -25.88256 -11.76540 17.25705 1.000 45.32463 368 GLY A CA 1
ATOM 2740 C C . GLY A 1 371 ? -26.58284 -11.49901 15.92936 1.000 53.94492 368 GLY A C 1
ATOM 2741 O O . GLY A 1 371 ? -26.10731 -10.74067 15.07956 1.000 52.25911 368 GLY A O 1
ATOM 2742 N N . ASN A 1 372 ? -27.73501 -12.16373 15.73864 1.000 49.81144 369 ASN A N 1
ATOM 2743 C CA . ASN A 1 372 ? -28.43608 -12.04299 14.46566 1.000 66.34490 369 ASN A CA 1
ATOM 2744 C C . ASN A 1 372 ? -28.86854 -10.59750 14.22018 1.000 69.34566 369 ASN A C 1
ATOM 2745 O O . ASN A 1 372 ? -28.94884 -10.16100 13.07080 1.000 57.64309 369 ASN A O 1
ATOM 2750 N N . MET A 1 373 ? -29.12022 -9.84242 15.28353 1.000 60.89948 370 MET A N 1
ATOM 2751 C CA . MET A 1 373 ? -29.25180 -8.39557 15.25588 1.000 67.29847 370 MET A CA 1
ATOM 2752 C C . MET A 1 373 ? -28.26420 -7.80305 16.24792 1.000 65.98818 370 MET A C 1
ATOM 2753 O O . MET A 1 373 ? -27.92128 -8.45109 17.24169 1.000 57.19773 370 MET A O 1
ATOM 2758 N N . PRO A 1 374 ? -27.79660 -6.56478 16.01266 1.000 64.65499 371 PRO A N 1
ATOM 2759 C CA . PRO A 1 374 ? -26.70166 -6.01339 16.82976 1.000 48.15195 371 PRO A CA 1
ATOM 2760 C C . PRO A 1 374 ? -27.00489 -6.08098 18.32152 1.000 56.11353 371 PRO A C 1
ATOM 2761 O O . PRO A 1 374 ? -27.97254 -5.46794 18.78035 1.000 58.71391 371 PRO A O 1
ATOM 2765 N N . THR A 1 375 ? -26.21410 -6.86579 19.06776 1.000 43.41206 372 THR A N 1
ATOM 2766 C CA . THR A 1 375 ? -26.38098 -7.08450 20.49688 1.000 50.67679 372 THR A CA 1
ATOM 2767 C C . THR A 1 375 ? -25.03304 -6.90434 21.18171 1.000 52.05010 372 THR A C 1
ATOM 2768 O O . THR A 1 375 ? -23.99408 -7.27909 20.62479 1.000 70.25794 372 THR A O 1
ATOM 2772 N N . LEU A 1 376 ? -25.04770 -6.35117 22.39164 1.000 52.35482 373 LEU A N 1
ATOM 2773 C CA . LEU A 1 376 ? -23.81683 -6.13583 23.15915 1.000 48.13174 373 LEU A CA 1
ATOM 2774 C C . LEU A 1 376 ? -23.53772 -7.38267 23.98480 1.000 56.69881 373 LEU A C 1
ATOM 2775 O O . LEU A 1 376 ? -24.26347 -7.68164 24.94226 1.000 60.13307 373 LEU A O 1
ATOM 2780 N N . LEU A 1 377 ? -22.50446 -8.12324 23.60395 1.000 41.91277 374 LEU A N 1
ATOM 2781 C CA . LEU A 1 377 ? -22.13916 -9.35689 24.27286 1.000 51.61498 374 LEU A CA 1
ATOM 2782 C C . LEU A 1 377 ? -20.90688 -9.13875 25.16053 1.000 51.68066 374 LEU A C 1
ATOM 2783 O O . LEU A 1 377 ? -19.97921 -8.39883 24.80318 1.000 49.98309 374 LEU A O 1
ATOM 2788 N N . HIS A 1 378 ? -20.89732 -9.77838 26.31876 1.000 52.34346 375 HIS A N 1
ATOM 2789 C CA . HIS A 1 378 ? -19.88368 -9.48893 27.33810 1.000 57.87006 375 HIS A CA 1
ATOM 2790 C C . HIS A 1 378 ? -19.14994 -10.77019 27.71883 1.000 68.21211 375 HIS A C 1
ATOM 2791 O O . HIS A 1 378 ? -19.65761 -11.58661 28.50003 1.000 63.42253 375 HIS A O 1
ATOM 2798 N N . ASN A 1 379 ? -17.94661 -10.92956 27.18739 1.000 74.93837 376 ASN A N 1
ATOM 2799 C CA . ASN A 1 379 ? -17.10962 -12.07344 27.51667 1.000 72.46802 376 ASN A CA 1
ATOM 2800 C C . ASN A 1 379 ? -16.03455 -11.68003 28.53932 1.000 89.67529 376 ASN A C 1
ATOM 2801 O O . ASN A 1 379 ? -14.88419 -12.10987 28.40781 1.000 89.77408 376 ASN A O 1
#

InterPro domains:
  IPR000194 ATPase, F1/V1/A1 complex, alpha/beta subunit, nucleotide-binding domain [PF00006] (617-813)
  IPR003586 Hint domain C-terminal [SM00305] (575-622)
  IPR003587 Hint domain N-terminal [SM00306] (239-361)
  IPR004042 Intein DOD homing endonuclease, central region [PS50819] (392-518)
  IPR004100 ATPase, F1/V1/A1 complex, alpha/beta subunit, N-terminal domain [PF02874] (7-69)
  IPR006141 Intein N-terminal splicing region [PS50817] (241-333)
  IPR006141 Intein N-terminal splicing region [TIGR01445] (241-333)
  IPR020003 ATPase, alpha/beta subunit, nucleotide-binding domain, active site [PS00152] (804-813)
  IPR022878 V-type ATP synthase catalytic alpha chain [MF_00309] (2-962)
  IPR022878 V-type ATP synthase catalytic alpha chain [NF003220] (617-961)
  IPR022878 V-type ATP synthase catalytic alpha chain [PTHR43607] (616-960)
  IPR023366 ATP synthase subunit alpha, N-terminal domain-like superfamily [G3DSA:2.40.30.20] (1-72)
  IPR024034 ATPase, F1/V1 complex, beta/alpha subunit, C-terminal [G3DSA:1.10.1140.10] (814-964)
  IPR027417 P-loop containing nucleoside triphosphate hydrolase [G3DSA:3.40.50.300] (188-245)
  IPR027417 P-loop containing nucleoside triphosphate hydrolase [G3DSA:3.40.50.300] (614-813)
  IPR027417 P-loop containing nucleoside triphosphate hydrolase [SSF52540] (150-242)
  IPR027417 P-loop containing nucleoside triphosphate hydrolase [SSF52540] (616-818)
  IPR027434 Homing endonuclease [G3DSA:3.10.28.10] (387-540)
  IPR027434 Homing endonuclease [SSF55608] (467-542)
  IPR030934 Intein C-terminal splicing region [PS50818] (594-617)

CATH classification: 3.10.28.10

Secondary structure (DSSP, 8-state):
--S-EETT-EEEETTTEEEEHHHHHHHHTTSEEEEEETTEEEEEEEEEEEEEEEETTEEEEEEEEEEEEEEES-EEEEEETTS-EEEE-TT-EEEEEEEETTEEEEEEEEGGG--TT-EEEEES------PPB----S---SB--HHHHHHHHHHHHHEE--TTEEEEE-S-THHHHHHHHHHHHHHS---B--B-SSSBEEEEE-HHHHHHHHHTT--SSSS-TT----HHHHTS-HHHHHHHHHHH---EEEES-HHHHHHHHHHHHTTT--EEEEEETTEEEEEE----SEEEEEETTEEEEEEHHHHHHHHHHH----EEEEEEEEEEEE---EEEEEEEETTSEEEETTTTEEEE-

Radius of gyration: 22.18 Å; Cα contacts (8 Å, |Δi|>4): 865; chains: 1; bounding box: 48×48×65 Å

B-factor: mean 81.84, std 27.82, range [32.79, 187.2]

Foldseek 3Di:
DDWFFDQQWWFAFLVFGTGRQVVVCVVQPPQADWDDDPQKIKHQHPDWTWGWAADPFATEIFTFGMKMKGKAQWWKWFAFDLGFTTIIHQQWWWWAWAQELPGIDIDIDGLVPDDFFTWTKFFLAHAAAAWAADDPDFAADGTLDLLVLLLLLQCALAWACPDLKIKGDDAPVVVLVSNQVSCCVGGVFGWDFPQDPVGIMTMTRDNVVSVVVVVQVRHRYAADQADADRRRLLRHHLSSLVSNNVNNPCPKDKHLYLLRLLNVLSSSNNNSWDWGWDQDPRIIMIDTDNADQWGWHQDPNHIDIGGPVVVVVVCVVSDDHGMGITGIDDMDMGSHMDMTMDIATPVQWGFITSHTGITHD

Organism: Pyrococcus horikoshii (strain ATCC 700860 / DSM 12428 / JCM 9974 / NBRC 100139 / OT-3) (NCBI:txid70601)

Sequence (361 aa):
SGKAVDGDTLVLTKEFGLIKIKELYEKLDGKGRKIVEGNEEWTELEKPITVYGYKDGKIVEIKATHVYKGVSSGMVEIRTRTGRKIKVTPIHRLFTGRVTKDGLILKEVMAMHVKPGDRIAVVKKIDGGEYIKLDGEIKVPEILNEELAEFLGYLMANGTLKSGIIEIYCDDESLLERVNSLSLKLFGVGGRIVQKVDGKALVIQSKPLVDVLRRLGVPEDKKVENWKVPRELLLSPSNVVRAFVNAYIKVEITLASEEGAYELSYLFAKLGIYVTISKSGEYYKVRVSGNLDTIPVEVNGMPKVLPYEDFRKFAKSIGLQHIIFDEVIDVRYIPEPQEVYDVTTETHNFVGGNMPTLLHN

Solvent-accessible surface area: 16425 Å² total; per-residue (Å²): 81,26,68,0,0,23,8,74,15,18,0,2,0,80,70,56,1,23,16,53,1,64,68,0,5,119,95,13,51,33,111,27,170,92,118,89,120,70,99,40,34,82,0,67,13,131,163,52,8,10,0,3,0,42,90,141,38,98,0,30,64,5,80,0,42,64,2,11,48,0,60,4,93,1,0,1,19,0,107,5,124,0,24,13,93,5,57,1,0,24,63,0,61,3,20,32,4,57,4,10,88,128,38,42,95,48,134,91,34,60,0,90,123,7,133,83,42,24,22,4,1,0,1,34,46,1,48,30,26,93,98,34,121,38,172,94,167,16,120,44,16,90,65,4,41,72,52,1,0,27,0,2,0,25,1,6,12,31,4,42,7,74,103,12,28,0,1,0,75,29,107,81,52,77,20,0,105,90,0,27,55,0,0,90,129,14,3,39,43,28,23,100,68,70,126,64,153,134,32,80,0,0,34,0,144,12,64,61,0,7,80,36,0,65,108,20,38,7,19,103,43,111,108,30,134,97,9,84,6,6,116,45,0,6,15,0,18,32,63,0,0,107,20,1,6,91,3,24,49,132,117,111,20,87,14,33,2,52,56,0,0,27,19,2,5,1,0,3,4,3,17,18,58,19,13,15,16,65,105,82,76,123,103,23,26,0,131,18,82,53,16,5,105,37,3,1,0,54,60,128,63,117,92,80,81,35,68,92,102,62,9,110,113,46,8,108,92,51,59,124,83,37,1,6,4,0,59,2,95,42,45,116,101,15,101,107,102,41,89,0,15,20,3,48,2,88,33,104,11,0,0,0,2,14,1,2,0,0,1,24,25